Protein 2PQ5 (pdb70)

Radius of gyration: 26.93 Å; Cα contacts (8 Å, |Δi|>4): 1296; chains: 4; bounding box: 69×55×81 Å

Sequence (675 aa):
PPTLASLQRLLWVRQAATLNHIDEVWPSLFLGDAYAARDKSKLIQLGITHVVNAAAGKFQVDTGAKFYRGMSLEYYGIEADDNPFFDLSVYFLPVARYIRAALSVPQGRVLVHCAMGVSRSATLVLAFLMIYENMTLVEAIQTVQAHRNICPNSGFLRQLQVLDNRLGRPPTLASLQRLLWVRQAATLNHIDEVWPSLFLGDAYAARDKSKLIQLGITHVVNAAAGKFQVDTGAKFYRGMSLEYYGIEADDNPFFDLSVYFLPVARYIRAALSVPQGRVLVHCAMGVSRSATLVLAFLMIYENMTLVEAIQTVQAHRNICPNSGFLRQLQVLDNRLGQPPTLASLQRLLWVRQAATLNHIDEVWPSLFLGDAYAARDKSKLIQLGITHVVNAAAGKFQVDTGAKFYRGMSLEYYGIEADDNPFFDLSVYFLPVARYIRAALSVPQGRVLVHCAMGVSRSATLVLAFLMIYENMTLVEAIQTVQAHRNICPNSGFLRQLQVLDNRLGPPTLASLQRLLWVRQAATLNHIDEVWPSLFLGDAYAARDKSKLIQLGITHVVNAAAGKFQVDTGAKFYRGMSLEYYGIEADDNPFFDLSVYFLPVARYIRAALSVPQGRVLVHCAMGVSRSATLVLAFLMIYENMTLVEAIQTVQAHRNICPNSGFLRQLQVLDNRLGR

B-factor: mean 36.73, std 12.87, range [6.99, 100.2]

Structure (mmCIF, N/CA/C/O backbone):
data_2PQ5
#
_entry.id   2PQ5
#
_cell.length_a   73.821
_cell.length_b   73.821
_cell.length_c   303.803
_cell.angle_alpha   90.00
_cell.angle_beta   90.00
_cell.angle_gamma   120.00
#
_symmetry.space_group_name_H-M   'P 31 2 1'
#
loop_
_entity.id
_entity.type
_entity.pdbx_description
1 polymer 'Dual specificity protein phosphatase 13'
2 water water
#
loop_
_atom_site.group_PDB
_atom_site.id
_atom_site.type_symbol
_atom_site.label_atom_id
_atom_site.label_alt_id
_atom_site.label_comp_id
_atom_site.label_asym_id
_atom_site.label_entity_id
_atom_site.label_seq_id
_atom_site.pdbx_PDB_ins_code
_atom_site.Cartn_x
_atom_site.Cartn_y
_atom_site.Cartn_z
_atom_site.occupancy
_atom_site.B_iso_or_equiv
_atom_site.auth_seq_id
_atom_site.auth_comp_id
_atom_site.auth_asym_id
_atom_site.auth_atom_id
_atom_site.pdbx_PDB_model_num
ATOM 1 N N . PRO A 1 25 ? -30.960 -8.614 -15.546 1.00 90.78 25 PRO A N 1
ATOM 2 C CA . PRO A 1 25 ? -31.588 -8.926 -14.252 1.00 87.65 25 PRO A CA 1
ATOM 3 C C . PRO A 1 25 ? -30.624 -9.663 -13.330 1.00 79.61 25 PRO A C 1
ATOM 4 O O . PRO A 1 25 ? -30.399 -10.864 -13.501 1.00 86.07 25 PRO A O 1
ATOM 8 N N . PRO A 1 26 ? -30.040 -8.967 -12.358 1.00 67.50 26 PRO A N 1
ATOM 9 C CA . PRO A 1 26 ? -29.042 -9.596 -11.488 1.00 58.33 26 PRO A CA 1
ATOM 10 C C . PRO A 1 26 ? -29.654 -10.502 -10.425 1.00 45.84 26 PRO A C 1
ATOM 11 O O . PRO A 1 26 ? -30.806 -10.353 -10.017 1.00 38.48 26 PRO A O 1
ATOM 15 N N . THR A 1 27 ? -28.841 -11.453 -9.977 1.00 39.66 27 THR A N 1
ATOM 16 C CA . THR A 1 27 ? -29.201 -12.261 -8.817 1.00 48.73 27 THR A CA 1
ATOM 17 C C . THR A 1 27 ? -28.715 -11.591 -7.535 1.00 48.73 27 THR A C 1
ATOM 18 O O . THR A 1 27 ? -27.972 -10.609 -7.590 1.00 49.32 27 THR A O 1
ATOM 22 N N . LEU A 1 28 ? -29.127 -12.115 -6.383 1.00 49.02 28 LEU A N 1
ATOM 23 C CA . LEU A 1 28 ? -28.629 -11.542 -5.133 1.00 48.69 28 LEU A CA 1
ATOM 24 C C . LEU A 1 28 ? -27.115 -11.698 -5.057 1.00 44.28 28 LEU A C 1
ATOM 25 O O . LEU A 1 28 ? -26.385 -10.725 -4.890 1.00 54.28 28 LEU A O 1
ATOM 30 N N . ALA A 1 29 ? -26.666 -12.934 -5.183 1.00 41.56 29 ALA A N 1
ATOM 31 C CA . ALA A 1 29 ? -25.266 -13.310 -5.189 1.00 38.58 29 ALA A CA 1
ATOM 32 C C . ALA A 1 29 ? -24.401 -12.360 -6.002 1.00 39.91 29 ALA A C 1
ATOM 33 O O . ALA A 1 29 ? -23.278 -12.016 -5.627 1.00 42.02 29 ALA A O 1
ATOM 35 N N . SER A 1 30 ? -24.916 -11.933 -7.155 1.00 45.88 30 SER A N 1
ATOM 36 C CA . SER A 1 30 ? -24.112 -11.072 -8.019 1.00 46.95 30 SER A CA 1
ATOM 37 C C . SER A 1 30 ? -23.894 -9.712 -7.359 1.00 44.94 30 SER A C 1
ATOM 38 O O . SER A 1 30 ? -22.841 -9.101 -7.535 1.00 44.96 30 SER A O 1
ATOM 41 N N . LEU A 1 31 ? -24.890 -9.265 -6.610 1.00 43.39 31 LEU A N 1
ATOM 42 C CA . LEU A 1 31 ? -24.870 -7.950 -5.978 1.00 40.37 31 LEU A CA 1
ATOM 43 C C . LEU A 1 31 ? -23.956 -7.958 -4.758 1.00 32.98 31 LEU A C 1
ATOM 44 O O . LEU A 1 31 ? -23.204 -7.008 -4.555 1.00 34.04 31 LEU A O 1
ATOM 49 N N . GLN A 1 32 ? -24.041 -9.028 -3.984 1.00 33.64 32 GLN A N 1
ATOM 50 C CA . GLN A 1 32 ? -23.251 -9.242 -2.780 1.00 39.22 32 GLN A CA 1
ATOM 51 C C . GLN A 1 32 ? -21.768 -9.397 -3.117 1.00 42.32 32 GLN A C 1
ATOM 52 O O . GLN A 1 32 ? -20.923 -8.767 -2.483 1.00 46.54 32 GLN A O 1
ATOM 58 N N . ARG A 1 33 ? -21.486 -10.227 -4.109 1.00 45.02 33 ARG A N 1
ATOM 59 C CA . ARG A 1 33 ? -20.194 -10.340 -4.761 1.00 43.62 33 ARG A CA 1
ATOM 60 C C . ARG A 1 33 ? -19.662 -8.945 -5.086 1.00 37.75 33 ARG A C 1
ATOM 61 O O . ARG A 1 33 ? -18.546 -8.582 -4.735 1.00 40.11 33 ARG A O 1
ATOM 69 N N . LEU A 1 34 ? -20.478 -8.153 -5.768 1.00 34.71 34 LEU A N 1
ATOM 70 C CA . LEU A 1 34 ? -20.136 -6.778 -6.108 1.00 33.70 34 LEU A CA 1
ATOM 71 C C . LEU A 1 34 ? -19.863 -5.968 -4.847 1.00 39.28 34 LEU A C 1
ATOM 72 O O . LEU A 1 34 ? -18.869 -5.245 -4.769 1.00 40.74 34 LEU A O 1
ATOM 77 N N . LEU A 1 35 ? -20.747 -6.106 -3.860 1.00 38.39 35 LEU A N 1
ATOM 78 C CA . LEU A 1 35 ? -20.634 -5.426 -2.582 1.00 34.70 35 LEU A CA 1
ATOM 79 C C . LEU A 1 35 ? -19.364 -5.819 -1.830 1.00 33.41 35 LEU A C 1
ATOM 80 O O . LEU A 1 35 ? -18.862 -5.004 -1.062 1.00 27.61 35 LEU A O 1
ATOM 85 N N . TRP A 1 36 ? -18.912 -7.039 -2.091 1.00 36.80 36 TRP A N 1
ATOM 86 C CA . TRP A 1 36 ? -17.636 -7.518 -1.604 1.00 39.31 36 TRP A CA 1
ATOM 87 C C . TRP A 1 36 ? -16.491 -7.031 -2.497 1.00 46.18 36 TRP A C 1
ATOM 88 O O . TRP A 1 36 ? -15.517 -6.439 -2.030 1.00 50.39 36 TRP A O 1
ATOM 99 N N . VAL A 1 37 ? -16.602 -7.338 -3.781 1.00 49.23 37 VAL A N 1
ATOM 100 C CA . VAL A 1 37 ? -15.526 -7.133 -4.737 1.00 63.03 37 VAL A CA 1
ATOM 101 C C . VAL A 1 37 ? -14.954 -5.726 -4.675 1.00 65.26 37 VAL A C 1
ATOM 102 O O . VAL A 1 37 ? -13.756 -5.516 -4.894 1.00 74.00 37 VAL A O 1
ATOM 106 N N . ARG A 1 38 ? -15.799 -4.742 -4.371 1.00 61.20 38 ARG A N 1
ATOM 107 C CA . ARG A 1 38 ? -15.268 -3.383 -4.252 1.00 63.98 38 ARG A CA 1
ATOM 108 C C . ARG A 1 38 ? -15.474 -2.848 -2.838 1.00 65.49 38 ARG A C 1
ATOM 109 O O . ARG A 1 38 ? -16.537 -2.347 -2.468 1.00 49.50 38 ARG A O 1
ATOM 111 N N . GLN A 1 39 ? -14.412 -2.975 -2.047 1.00 65.16 39 GLN A N 1
ATOM 112 C CA . GLN A 1 39 ? -14.349 -2.460 -0.688 1.00 52.31 39 GLN A CA 1
ATOM 113 C C . GLN A 1 39 ? -12.900 -2.132 -0.304 1.00 41.50 39 GLN A C 1
ATOM 114 O O . GLN A 1 39 ? -12.037 -3.010 -0.314 1.00 35.97 39 GLN A O 1
ATOM 120 N N . ALA A 1 40 ? -12.682 -0.867 0.013 1.00 35.43 40 ALA A N 1
ATOM 121 C CA . ALA A 1 40 ? -11.448 -0.326 0.542 1.00 37.17 40 ALA A CA 1
ATOM 122 C C . ALA A 1 40 ? -11.129 -0.966 1.895 1.00 37.03 40 ALA A C 1
ATOM 123 O O . ALA A 1 40 ? -11.954 -1.680 2.464 1.00 39.92 40 ALA A O 1
ATOM 125 N N . ALA A 1 41 ? -9.930 -0.674 2.366 1.00 38.06 41 ALA A N 1
ATOM 126 C CA . ALA A 1 41 ? -9.378 -1.204 3.599 1.00 40.80 41 ALA A CA 1
ATOM 127 C C . ALA A 1 41 ? -10.077 -0.663 4.841 1.00 39.89 41 ALA A C 1
ATOM 128 O O . ALA A 1 41 ? -10.293 -1.400 5.806 1.00 46.43 41 ALA A O 1
ATOM 130 N N . THR A 1 42 ? -10.417 0.622 4.807 1.00 36.24 42 THR A N 1
ATOM 131 C CA . THR A 1 42 ? -11.034 1.266 5.946 1.00 33.60 42 THR A CA 1
ATOM 132 C C . THR A 1 42 ? -12.315 2.010 5.571 1.00 34.47 42 THR A C 1
ATOM 133 O O . THR A 1 42 ? -12.594 2.260 4.405 1.00 37.65 42 THR A O 1
ATOM 137 N N . LEU A 1 43 ? -13.047 2.362 6.626 1.00 29.15 43 LEU A N 1
ATOM 138 C CA . LEU A 1 43 ? -14.297 3.106 6.468 1.00 21.84 43 LEU A CA 1
ATOM 139 C C . LEU A 1 43 ? -14.242 4.355 7.334 1.00 15.66 43 LEU A C 1
ATOM 140 O O . LEU A 1 43 ? -13.866 4.281 8.498 1.00 42.20 43 LEU A O 1
ATOM 145 N N . ASN A 1 44 ? -14.593 5.470 6.740 1.00 18.54 44 ASN A N 1
ATOM 146 C CA . ASN A 1 44 ? -14.634 6.765 7.385 1.00 21.04 44 ASN A CA 1
ATOM 147 C C . ASN A 1 44 ? -16.016 6.963 8.015 1.00 27.30 44 ASN A C 1
ATOM 148 O O . ASN A 1 44 ? -16.889 6.127 7.791 1.00 31.39 44 ASN A O 1
ATOM 153 N N . HIS A 1 45 ? -16.173 8.047 8.769 1.00 32.35 45 HIS A N 1
ATOM 154 C CA . HIS A 1 45 ? -17.414 8.323 9.483 1.00 28.37 45 HIS A CA 1
ATOM 155 C C . HIS A 1 45 ? -18.450 8.907 8.538 1.00 27.56 45 HIS A C 1
ATOM 156 O O . HIS A 1 45 ? -19.643 8.622 8.606 1.00 36.48 45 HIS A O 1
ATOM 163 N N . ILE A 1 46 ? -17.976 9.732 7.612 1.00 30.78 46 ILE A N 1
ATOM 164 C CA . ILE A 1 46 ? -18.886 10.269 6.606 1.00 35.65 46 ILE A CA 1
ATOM 165 C C . ILE A 1 46 ? -18.246 10.199 5.220 1.00 39.66 46 ILE A C 1
ATOM 166 O O . ILE A 1 46 ? -17.027 10.123 5.087 1.00 33.97 46 ILE A O 1
ATOM 171 N N . ASP A 1 47 ? -19.109 10.221 4.207 1.00 42.79 47 ASP A N 1
ATOM 172 C CA . ASP A 1 47 ? -18.661 10.210 2.825 1.00 39.69 47 ASP A CA 1
ATOM 173 C C . ASP A 1 47 ? -19.678 10.830 1.878 1.00 33.67 47 ASP A C 1
ATOM 174 O O . ASP A 1 47 ? -20.819 10.390 1.781 1.00 36.47 47 ASP A O 1
ATOM 179 N N . GLU A 1 48 ? -19.237 11.851 1.153 1.00 35.61 48 GLU A N 1
ATOM 180 C CA . GLU A 1 48 ? -19.920 12.351 -0.029 1.00 36.67 48 GLU A CA 1
ATOM 181 C C . GLU A 1 48 ? -19.952 11.231 -1.075 1.00 37.97 48 GLU A C 1
ATOM 182 O O . GLU A 1 48 ? -18.906 10.843 -1.597 1.00 31.67 48 GLU A O 1
ATOM 188 N N . VAL A 1 49 ? -21.150 10.719 -1.329 1.00 37.28 49 VAL A N 1
ATOM 189 C CA . VAL A 1 49 ? -21.298 9.558 -2.206 1.00 39.64 49 VAL A CA 1
ATOM 190 C C . VAL A 1 49 ? -21.880 9.938 -3.562 1.00 38.05 49 VAL A C 1
ATOM 191 O O . VAL A 1 49 ? -21.983 9.141 -4.490 1.00 29.73 49 VAL A O 1
ATOM 195 N N . TRP A 1 50 ? -22.266 11.193 -3.654 1.00 36.36 50 TRP A N 1
ATOM 196 C CA . TRP A 1 50 ? -22.934 11.871 -4.743 1.00 30.56 50 TRP A CA 1
ATOM 197 C C . TRP A 1 50 ? -22.963 13.350 -4.360 1.00 33.07 50 TRP A C 1
ATOM 198 O O . TRP A 1 50 ? -23.089 13.654 -3.173 1.00 46.21 50 TRP A O 1
ATOM 209 N N . PRO A 1 51 ? -22.805 14.222 -5.340 1.00 41.74 51 PRO A N 1
ATOM 210 C CA . PRO A 1 51 ? -22.795 15.669 -5.135 1.00 41.93 51 PRO A CA 1
ATOM 211 C C . PRO A 1 51 ? -23.828 16.179 -4.126 1.00 37.96 51 PRO A C 1
ATOM 212 O O . PRO A 1 51 ? -25.029 16.148 -4.391 1.00 32.14 51 PRO A O 1
ATOM 216 N N . SER A 1 52 ? -23.326 16.665 -2.998 1.00 37.19 52 SER A N 1
ATOM 217 C CA . SER A 1 52 ? -24.133 17.252 -1.940 1.00 30.68 52 SER A CA 1
ATOM 218 C C . SER A 1 52 ? -24.894 16.178 -1.174 1.00 20.42 52 SER A C 1
ATOM 219 O O . SER A 1 52 ? -25.892 16.433 -0.510 1.00 16.75 52 SER A O 1
ATOM 222 N N . LEU A 1 53 ? -24.427 14.943 -1.289 1.00 23.07 53 LEU A N 1
ATOM 223 C CA . LEU A 1 53 ? -25.132 13.828 -0.667 1.00 30.94 53 LEU A CA 1
ATOM 224 C C . LEU A 1 53 ? -24.147 12.944 0.082 1.00 27.35 53 LEU A C 1
ATOM 225 O O . LEU A 1 53 ? -23.299 12.310 -0.538 1.00 19.65 53 LEU A O 1
ATOM 230 N N . PHE A 1 54 ? -24.268 12.918 1.399 1.00 32.42 54 PHE A N 1
ATOM 231 C CA . PHE A 1 54 ? -23.323 12.212 2.250 1.00 32.69 54 PHE A CA 1
ATOM 232 C C . PHE A 1 54 ? -23.940 11.004 2.954 1.00 27.74 54 PHE A C 1
ATOM 233 O O . PHE A 1 54 ? -25.066 11.073 3.459 1.00 24.13 54 PHE A O 1
ATOM 241 N N . LEU A 1 55 ? -23.162 9.926 2.976 1.00 21.61 55 LEU A N 1
ATOM 242 C CA . LEU A 1 55 ? -23.460 8.750 3.777 1.00 25.11 55 LEU A CA 1
ATOM 243 C C . LEU A 1 55 ? -22.563 8.761 5.017 1.00 28.64 55 LEU A C 1
ATOM 244 O O . LEU A 1 55 ? -21.341 8.778 4.851 1.00 25.81 55 LEU A O 1
ATOM 249 N N . GLY A 1 56 ? -23.170 8.770 6.203 1.00 33.16 56 GLY A N 1
ATOM 250 C CA . GLY A 1 56 ? -22.427 8.880 7.445 1.00 37.15 56 GLY A CA 1
ATOM 251 C C . GLY A 1 56 ? -22.828 7.883 8.515 1.00 37.71 56 GLY A C 1
ATOM 252 O O . GLY A 1 56 ? -23.816 7.166 8.340 1.00 30.82 56 GLY A O 1
ATOM 253 N N . ASP A 1 57 ? -22.073 7.831 9.610 1.00 37.77 57 ASP A N 1
ATOM 254 C CA . ASP A 1 57 ? -22.382 6.959 10.739 1.00 34.53 57 ASP A CA 1
ATOM 255 C C . ASP A 1 57 ? -22.912 7.785 11.906 1.00 30.85 57 ASP A C 1
ATOM 256 O O . ASP A 1 57 ? -23.024 9.005 11.757 1.00 28.74 57 ASP A O 1
ATOM 261 N N . ALA A 1 58 ? -23.212 7.145 13.033 1.00 38.42 58 ALA A N 1
ATOM 262 C CA . ALA A 1 58 ? -23.806 7.914 14.141 1.00 38.28 58 ALA A CA 1
ATOM 263 C C . ALA A 1 58 ? -22.776 8.837 14.777 1.00 29.94 58 ALA A C 1
ATOM 264 O O . ALA A 1 58 ? -23.131 9.892 15.290 1.00 23.95 58 ALA A O 1
ATOM 266 N N . TYR A 1 59 ? -21.505 8.458 14.729 1.00 27.91 59 TYR A N 1
ATOM 267 C CA . TYR A 1 59 ? -20.411 9.333 15.117 1.00 25.09 59 TYR A CA 1
ATOM 268 C C . TYR A 1 59 ? -20.440 10.658 14.355 1.00 28.45 59 TYR A C 1
ATOM 269 O O . TYR A 1 59 ? -20.485 11.723 14.962 1.00 47.58 59 TYR A O 1
ATOM 278 N N . ALA A 1 60 ? -20.391 10.544 13.033 1.00 29.64 60 ALA A N 1
ATOM 279 C CA . ALA A 1 60 ? -20.510 11.704 12.159 1.00 28.34 60 ALA A CA 1
ATOM 280 C C . ALA A 1 60 ? -21.824 12.428 12.429 1.00 25.58 60 ALA A C 1
ATOM 281 O O . ALA A 1 60 ? -21.926 13.653 12.333 1.00 32.73 60 ALA A O 1
ATOM 283 N N . ALA A 1 61 ? -22.839 11.652 12.776 1.00 29.65 61 ALA A N 1
ATOM 284 C CA . ALA A 1 61 ? -24.172 12.123 13.118 1.00 29.54 61 ALA A CA 1
ATOM 285 C C . ALA A 1 61 ? -24.178 13.164 14.231 1.00 31.11 61 ALA A C 1
ATOM 286 O O . ALA A 1 61 ? -24.951 14.117 14.227 1.00 34.09 61 ALA A O 1
ATOM 288 N N . ARG A 1 62 ? -23.302 12.934 15.203 1.00 36.58 62 ARG A N 1
ATOM 289 C CA . ARG A 1 62 ? -23.248 13.785 16.384 1.00 38.44 62 ARG A CA 1
ATOM 290 C C . ARG A 1 62 ? -22.053 14.727 16.335 1.00 40.56 62 ARG A C 1
ATOM 291 O O . ARG A 1 62 ? -21.873 15.563 17.225 1.00 56.72 62 ARG A O 1
ATOM 299 N N . ASP A 1 63 ? -21.243 14.609 15.295 1.00 33.13 63 ASP A N 1
ATOM 300 C CA . ASP A 1 63 ? -20.122 15.468 14.972 1.00 29.66 63 ASP A CA 1
ATOM 301 C C . ASP A 1 63 ? -20.589 16.825 14.431 1.00 32.71 63 ASP A C 1
ATOM 302 O O . ASP A 1 63 ? -20.210 17.198 13.319 1.00 30.11 63 ASP A O 1
ATOM 307 N N . LYS A 1 64 ? -21.367 17.515 15.236 1.00 30.56 64 LYS A N 1
ATOM 308 C CA . LYS A 1 64 ? -21.899 18.841 15.046 1.00 34.76 64 LYS A CA 1
ATOM 309 C C . LYS A 1 64 ? -20.942 19.739 14.268 1.00 38.18 64 LYS A C 1
ATOM 310 O O . LYS A 1 64 ? -21.382 20.483 13.393 1.00 56.30 64 LYS A O 1
ATOM 316 N N . SER A 1 65 ? -19.653 19.670 14.589 1.00 36.35 65 SER A N 1
ATOM 317 C CA . SER A 1 65 ? -18.669 20.528 13.951 1.00 38.74 65 SER A CA 1
ATOM 318 C C . SER A 1 65 ? -18.461 20.176 12.484 1.00 42.17 65 SER A C 1
ATOM 319 O O . SER A 1 65 ? -18.558 21.048 11.613 1.00 37.67 65 SER A O 1
ATOM 322 N N . LYS A 1 66 ? -18.164 18.910 12.184 1.00 41.30 66 LYS A N 1
ATOM 323 C CA . LYS A 1 66 ? -17.905 18.583 10.777 1.00 41.65 66 LYS A CA 1
ATOM 324 C C . LYS A 1 66 ? -19.155 18.874 9.949 1.00 41.31 66 LYS A C 1
ATOM 325 O O . LYS A 1 66 ? -19.072 19.311 8.808 1.00 38.28 66 LYS A O 1
ATOM 331 N N . LEU A 1 67 ? -20.297 18.635 10.584 1.00 43.50 67 LEU A N 1
ATOM 332 C CA . LEU A 1 67 ? -21.595 18.982 10.027 1.00 39.27 67 LEU A CA 1
ATOM 333 C C . LEU A 1 67 ? -21.530 20.427 9.530 1.00 39.92 67 LEU A C 1
ATOM 334 O O . LEU A 1 67 ? -21.883 20.719 8.395 1.00 36.79 67 LEU A O 1
ATOM 339 N N . ILE A 1 68 ? -21.042 21.292 10.413 1.00 45.50 68 ILE A N 1
ATOM 340 C CA . ILE A 1 68 ? -20.933 22.715 10.116 1.00 49.06 68 ILE A CA 1
ATOM 341 C C . ILE A 1 68 ? -20.015 22.928 8.912 1.00 47.84 68 ILE A C 1
ATOM 342 O O . ILE A 1 68 ? -20.429 23.578 7.952 1.00 43.13 68 ILE A O 1
ATOM 344 N N . GLN A 1 69 ? -18.815 22.368 9.002 1.00 46.44 69 GLN A N 1
ATOM 345 C CA . GLN A 1 69 ? -17.835 22.335 7.939 1.00 49.25 69 GLN A CA 1
ATOM 346 C C . GLN A 1 69 ? -18.496 22.104 6.575 1.00 49.48 69 GLN A C 1
ATOM 347 O O . GLN A 1 69 ? -18.421 22.930 5.677 1.00 49.37 69 GLN A O 1
ATOM 353 N N . LEU A 1 70 ? -19.128 20.940 6.489 1.00 48.65 70 LEU A N 1
ATOM 354 C CA . LEU A 1 70 ? -19.692 20.392 5.273 1.00 45.57 70 LEU A CA 1
ATOM 355 C C . LEU A 1 70 ? -20.875 21.216 4.776 1.00 42.72 70 LEU A C 1
ATOM 356 O O . LEU A 1 70 ? -21.227 21.112 3.602 1.00 42.39 70 LEU A O 1
ATOM 361 N N . GLY A 1 71 ? -21.467 22.006 5.663 1.00 42.60 71 GLY A N 1
ATOM 362 C CA . GLY A 1 71 ? -22.616 22.823 5.335 1.00 45.26 71 GLY A CA 1
ATOM 363 C C . GLY A 1 71 ? -23.893 22.024 5.154 1.00 45.79 71 GLY A C 1
ATOM 364 O O . GLY A 1 71 ? -24.750 22.397 4.346 1.00 47.64 71 GLY A O 1
ATOM 365 N N . ILE A 1 72 ? -24.009 20.930 5.899 1.00 42.43 72 ILE A N 1
ATOM 366 C CA . ILE A 1 72 ? -25.181 20.062 5.822 1.00 39.54 72 ILE A CA 1
ATOM 367 C C . ILE A 1 72 ? -26.440 20.833 6.200 1.00 38.56 72 ILE A C 1
ATOM 368 O O . ILE A 1 72 ? -26.454 21.564 7.190 1.00 40.61 72 ILE A O 1
ATOM 373 N N . THR A 1 73 ? -27.499 20.670 5.419 1.00 36.44 73 THR A N 1
ATOM 374 C CA . THR A 1 73 ? -28.766 21.357 5.641 1.00 30.75 73 THR A CA 1
ATOM 375 C C . THR A 1 73 ? -29.888 20.439 6.107 1.00 24.43 73 THR A C 1
ATOM 376 O O . THR A 1 73 ? -30.931 20.888 6.583 1.00 24.64 73 THR A O 1
ATOM 380 N N . HIS A 1 74 ? -29.659 19.152 5.935 1.00 23.31 74 HIS A N 1
ATOM 381 C CA . HIS A 1 74 ? -30.613 18.091 6.147 1.00 26.39 74 HIS A CA 1
ATOM 382 C C . HIS A 1 74 ? -29.887 16.848 6.648 1.00 24.96 74 HIS A C 1
ATOM 383 O O . HIS A 1 74 ? -28.888 16.401 6.095 1.00 17.89 74 HIS A O 1
ATOM 390 N N . VAL A 1 75 ? -30.435 16.309 7.732 1.00 33.12 75 VAL A N 1
ATOM 391 C CA . VAL A 1 75 ? -29.858 15.058 8.221 1.00 38.69 75 VAL A CA 1
ATOM 392 C C . VAL A 1 75 ? -30.951 13.995 8.142 1.00 35.70 75 VAL A C 1
ATOM 393 O O . VAL A 1 75 ? -32.065 14.207 8.618 1.00 31.84 75 VAL A O 1
ATOM 397 N N . VAL A 1 76 ? -30.597 12.880 7.512 1.00 33.43 76 VAL A N 1
ATOM 398 C CA . VAL A 1 76 ? -31.522 11.752 7.466 1.00 30.58 76 VAL A CA 1
ATOM 399 C C . VAL A 1 76 ? -30.993 10.680 8.420 1.00 27.66 76 VAL A C 1
ATOM 400 O O . VAL A 1 76 ? -29.997 10.018 8.146 1.00 27.75 76 VAL A O 1
ATOM 404 N N . ASN A 1 77 ? -31.690 10.579 9.551 1.00 26.53 77 ASN A N 1
ATOM 405 C CA . ASN A 1 77 ? -31.378 9.559 10.540 1.00 23.91 77 ASN A CA 1
ATOM 406 C C . ASN A 1 77 ? -32.218 8.322 10.229 1.00 22.49 77 ASN A C 1
ATOM 407 O O . ASN A 1 77 ? -33.419 8.289 10.491 1.00 31.33 77 ASN A O 1
ATOM 412 N N . ALA A 1 78 ? -31.569 7.323 9.641 1.00 25.57 78 ALA A N 1
ATOM 413 C CA . ALA A 1 78 ? -32.274 6.089 9.305 1.00 28.82 78 ALA A CA 1
ATOM 414 C C . ALA A 1 78 ? -32.172 5.087 10.453 1.00 28.06 78 ALA A C 1
ATOM 415 O O . ALA A 1 78 ? -32.746 4.006 10.386 1.00 33.43 78 ALA A O 1
ATOM 417 N N . ALA A 1 79 ? -31.438 5.472 11.490 1.00 31.30 79 ALA A N 1
ATOM 418 C CA . ALA A 1 79 ? -31.325 4.709 12.725 1.00 30.32 79 ALA A CA 1
ATOM 419 C C . ALA A 1 79 ? -32.007 5.463 13.867 1.00 31.04 79 ALA A C 1
ATOM 420 O O . ALA A 1 79 ? -31.549 5.436 15.008 1.00 35.23 79 ALA A O 1
ATOM 422 N N . ALA A 1 80 ? -33.106 6.140 13.523 1.00 27.38 80 ALA A N 1
ATOM 423 C CA . ALA A 1 80 ? -33.730 7.024 14.495 1.00 27.51 80 ALA A CA 1
ATOM 424 C C . ALA A 1 80 ? -34.541 6.202 15.499 1.00 37.51 80 ALA A C 1
ATOM 425 O O . ALA A 1 80 ? -35.013 5.113 15.153 1.00 38.04 80 ALA A O 1
ATOM 427 N N . GLY A 1 81 ? -34.662 6.756 16.704 1.00 43.09 81 GLY A N 1
ATOM 428 C CA . GLY A 1 81 ? -35.387 6.117 17.783 1.00 44.98 81 GLY A CA 1
ATOM 429 C C . GLY A 1 81 ? -34.622 6.142 19.089 1.00 41.07 81 GLY A C 1
ATOM 430 O O . GLY A 1 81 ? -33.398 6.033 19.100 1.00 31.00 81 GLY A O 1
ATOM 431 N N . LYS A 1 82 ? -35.345 6.278 20.193 1.00 44.66 82 LYS A N 1
ATOM 432 C CA . LYS A 1 82 ? -34.777 6.260 21.540 1.00 42.73 82 LYS A CA 1
ATOM 433 C C . LYS A 1 82 ? -33.916 5.023 21.752 1.00 31.81 82 LYS A C 1
ATOM 434 O O . LYS A 1 82 ? -32.880 5.057 22.414 1.00 31.57 82 LYS A O 1
ATOM 438 N N . PHE A 1 83 ? -34.343 3.903 21.170 1.00 31.01 83 PHE A N 1
ATOM 439 C CA . PHE A 1 83 ? -33.596 2.658 21.283 1.00 30.87 83 PHE A CA 1
ATOM 440 C C . PHE A 1 83 ? -32.433 2.570 20.310 1.00 32.67 83 PHE A C 1
ATOM 441 O O . PHE A 1 83 ? -31.732 1.555 20.320 1.00 35.71 83 PHE A O 1
ATOM 449 N N . GLN A 1 84 ? -32.250 3.614 19.501 1.00 30.28 84 GLN A N 1
ATOM 450 C CA . GLN A 1 84 ? -31.165 3.569 18.514 1.00 30.30 84 GLN A CA 1
ATOM 451 C C . GLN A 1 84 ? -30.391 4.869 18.531 1.00 30.84 84 GLN A C 1
ATOM 452 O O . GLN A 1 84 ? -30.065 5.327 19.630 1.00 44.31 84 GLN A O 1
ATOM 458 N N . VAL A 1 85 ? -30.064 5.492 17.408 1.00 36.87 85 VAL A N 1
ATOM 459 C CA . VAL A 1 85 ? -29.298 6.736 17.444 1.00 32.04 85 VAL A CA 1
ATOM 460 C C . VAL A 1 85 ? -30.260 7.885 17.728 1.00 37.89 85 VAL A C 1
ATOM 461 O O . VAL A 1 85 ? -30.793 8.523 16.828 1.00 42.19 85 VAL A O 1
ATOM 465 N N . ASP A 1 86 ? -30.478 8.110 19.020 1.00 46.50 86 ASP A N 1
ATOM 466 C CA . ASP A 1 86 ? -31.444 9.081 19.511 1.00 49.46 86 ASP A CA 1
ATOM 467 C C . ASP A 1 86 ? -30.912 10.505 19.436 1.00 48.71 86 ASP A C 1
ATOM 468 O O . ASP A 1 86 ? -30.662 11.127 20.469 1.00 52.87 86 ASP A O 1
ATOM 473 N N . THR A 1 87 ? -30.751 11.006 18.212 1.00 49.92 87 THR A N 1
ATOM 474 C CA . THR A 1 87 ? -30.288 12.384 18.037 1.00 43.56 87 THR A CA 1
ATOM 475 C C . THR A 1 87 ? -31.495 13.313 17.949 1.00 48.08 87 THR A C 1
ATOM 476 O O . THR A 1 87 ? -31.610 14.251 18.741 1.00 71.50 87 THR A O 1
ATOM 480 N N . GLY A 1 88 ? -32.418 13.083 17.028 1.00 45.18 88 GLY A N 1
ATOM 481 C CA . GLY A 1 88 ? -33.612 13.872 16.869 1.00 37.96 88 GLY A CA 1
ATOM 482 C C . GLY A 1 88 ? -33.366 15.317 16.498 1.00 32.84 88 GLY A C 1
ATOM 483 O O . GLY A 1 88 ? -32.246 15.787 16.358 1.00 25.81 88 GLY A O 1
ATOM 484 N N . ALA A 1 89 ? -34.472 16.028 16.347 1.00 38.79 89 ALA A N 1
ATOM 485 C CA . ALA A 1 89 ? -34.522 17.445 16.062 1.00 44.62 89 ALA A CA 1
ATOM 486 C C . ALA A 1 89 ? -33.865 18.299 17.144 1.00 48.73 89 ALA A C 1
ATOM 487 O O . ALA A 1 89 ? -33.276 19.339 16.838 1.00 54.33 89 ALA A O 1
ATOM 489 N N . LYS A 1 90 ? -33.994 17.855 18.389 1.00 50.07 90 LYS A N 1
ATOM 490 C CA . LYS A 1 90 ? -33.494 18.572 19.555 1.00 47.26 90 LYS A CA 1
ATOM 491 C C . LYS A 1 90 ? -31.979 18.614 19.594 1.00 42.17 90 LYS A C 1
ATOM 492 O O . LYS A 1 90 ? -31.379 19.626 19.971 1.00 66.07 90 LYS A O 1
ATOM 495 N N . PHE A 1 91 ? -31.342 17.516 19.197 1.00 30.70 91 PHE A N 1
ATOM 496 C CA . PHE A 1 91 ? -29.878 17.467 19.219 1.00 32.98 91 PHE A CA 1
ATOM 497 C C . PHE A 1 91 ? -29.274 18.571 18.368 1.00 34.72 91 PHE A C 1
ATOM 498 O O . PHE A 1 91 ? -28.154 19.013 18.603 1.00 44.81 91 PHE A O 1
ATOM 506 N N . TYR A 1 92 ? -30.017 19.019 17.364 1.00 38.51 92 TYR A N 1
ATOM 507 C CA . TYR A 1 92 ? -29.465 20.009 16.439 1.00 42.39 92 TYR A CA 1
ATOM 508 C C . TYR A 1 92 ? -29.901 21.426 16.758 1.00 44.35 92 TYR A C 1
ATOM 509 O O . TYR A 1 92 ? -29.717 22.345 15.967 1.00 40.97 92 TYR A O 1
ATOM 518 N N . ARG A 1 93 ? -30.474 21.557 17.947 1.00 51.33 93 ARG A N 1
ATOM 519 C CA . ARG A 1 93 ? -30.989 22.819 18.457 1.00 51.45 93 ARG A CA 1
ATOM 520 C C . ARG A 1 93 ? -29.968 23.930 18.260 1.00 53.33 93 ARG A C 1
ATOM 521 O O . ARG A 1 93 ? -28.778 23.770 18.542 1.00 64.87 93 ARG A O 1
ATOM 523 N N . GLY A 1 94 ? -30.455 25.056 17.752 1.00 57.79 94 GLY A N 1
ATOM 524 C CA . GLY A 1 94 ? -29.599 26.187 17.432 1.00 62.65 94 GLY A CA 1
ATOM 525 C C . GLY A 1 94 ? -29.008 26.089 16.033 1.00 63.77 94 GLY A C 1
ATOM 526 O O . GLY A 1 94 ? -28.868 27.108 15.356 1.00 57.11 94 GLY A O 1
ATOM 527 N N . MET A 1 95 ? -28.673 24.874 15.616 1.00 66.64 95 MET A N 1
ATOM 528 C CA . MET A 1 95 ? -28.102 24.585 14.309 1.00 63.60 95 MET A CA 1
ATOM 529 C C . MET A 1 95 ? -29.100 24.893 13.198 1.00 60.60 95 MET A C 1
ATOM 530 O O . MET A 1 95 ? -30.298 24.644 13.363 1.00 56.90 95 MET A O 1
ATOM 535 N N . SER A 1 96 ? -28.613 25.433 12.085 1.00 59.86 96 SER A N 1
ATOM 536 C CA . SER A 1 96 ? -29.535 25.752 10.990 1.00 64.00 96 SER A CA 1
ATOM 537 C C . SER A 1 96 ? -29.612 24.583 10.008 1.00 59.36 96 SER A C 1
ATOM 538 O O . SER A 1 96 ? -28.990 24.606 8.946 1.00 51.50 96 SER A O 1
ATOM 541 N N . LEU A 1 97 ? -30.382 23.569 10.393 1.00 54.36 97 LEU A N 1
ATOM 542 C CA . LEU A 1 97 ? -30.532 22.353 9.612 1.00 51.81 97 LEU A CA 1
ATOM 543 C C . LEU A 1 97 ? -31.854 21.646 9.911 1.00 49.48 97 LEU A C 1
ATOM 544 O O . LEU A 1 97 ? -32.413 21.735 10.995 1.00 47.59 97 LEU A O 1
ATOM 549 N N . GLU A 1 98 ? -32.347 20.937 8.901 1.00 48.70 98 GLU A N 1
ATOM 550 C CA . GLU A 1 98 ? -33.586 20.181 9.013 1.00 43.08 98 GLU A CA 1
ATOM 551 C C . GLU A 1 98 ? -33.298 18.698 9.192 1.00 27.97 98 GLU A C 1
ATOM 552 O O . GLU A 1 98 ? -32.250 18.174 8.830 1.00 21.56 98 GLU A O 1
ATOM 558 N N . TYR A 1 99 ? -34.256 18.002 9.790 1.00 25.26 99 TYR A N 1
ATOM 559 C CA . TYR A 1 99 ? -34.060 16.634 10.246 1.00 26.85 99 TYR A CA 1
ATOM 560 C C . TYR A 1 99 ? -35.146 15.694 9.768 1.00 30.00 99 TYR A C 1
ATOM 561 O O . TYR A 1 99 ? -36.325 16.052 9.725 1.00 35.81 99 TYR A O 1
ATOM 570 N N . TYR A 1 100 ? -34.757 14.472 9.421 1.00 30.11 100 TYR A N 1
ATOM 571 C CA . TYR A 1 100 ? -35.730 13.424 9.105 1.00 29.68 100 TYR A CA 1
ATOM 572 C C . TYR A 1 100 ? -35.370 12.159 9.869 1.00 19.82 100 TYR A C 1
ATOM 573 O O . TYR A 1 100 ? -34.268 11.635 9.726 1.00 24.93 100 TYR A O 1
ATOM 582 N N . GLY A 1 101 ? -36.312 11.673 10.680 1.00 25.75 101 GLY A N 1
ATOM 583 C CA . GLY A 1 101 ? -36.048 10.490 11.488 1.00 27.54 101 GLY A CA 1
ATOM 584 C C . GLY A 1 101 ? -36.799 9.261 11.026 1.00 24.93 101 GLY A C 1
ATOM 585 O O . GLY A 1 101 ? -38.018 9.315 10.857 1.00 25.09 101 GLY A O 1
ATOM 586 N N . ILE A 1 102 ? -36.079 8.161 10.814 1.00 24.24 102 ILE A N 1
ATOM 587 C CA . ILE A 1 102 ? -36.697 6.941 10.303 1.00 24.49 102 ILE A CA 1
ATOM 588 C C . ILE A 1 102 ? -36.367 5.774 11.219 1.00 21.16 102 ILE A C 1
ATOM 589 O O . ILE A 1 102 ? -35.233 5.332 11.349 1.00 16.75 102 ILE A O 1
ATOM 594 N N . GLU A 1 103 ? -37.431 5.302 11.874 1.00 25.08 103 GLU A N 1
ATOM 595 C CA . GLU A 1 103 ? -37.207 4.347 12.961 1.00 25.18 103 GLU A CA 1
ATOM 596 C C . GLU A 1 103 ? -37.161 2.927 12.428 1.00 23.62 103 GLU A C 1
ATOM 597 O O . GLU A 1 103 ? -38.118 2.166 12.487 1.00 31.31 103 GLU A O 1
ATOM 603 N N . ALA A 1 104 ? -35.994 2.600 11.897 1.00 18.88 104 ALA A N 1
ATOM 604 C CA . ALA A 1 104 ? -35.764 1.347 11.215 1.00 19.48 104 ALA A CA 1
ATOM 605 C C . ALA A 1 104 ? -34.695 0.509 11.905 1.00 20.16 104 ALA A C 1
ATOM 606 O O . ALA A 1 104 ? -33.769 1.068 12.487 1.00 25.83 104 ALA A O 1
ATOM 608 N N . ASP A 1 105 ? -34.838 -0.799 11.790 1.00 13.81 105 ASP A N 1
ATOM 609 C CA . ASP A 1 105 ? -33.885 -1.784 12.220 1.00 13.67 105 ASP A CA 1
ATOM 610 C C . ASP A 1 105 ? -33.079 -2.336 11.046 1.00 18.37 105 ASP A C 1
ATOM 611 O O . ASP A 1 105 ? -33.585 -2.504 9.941 1.00 29.40 105 ASP A O 1
ATOM 616 N N . ASP A 1 106 ? -31.811 -2.650 11.306 1.00 19.51 106 ASP A N 1
ATOM 617 C CA . ASP A 1 106 ? -31.024 -3.319 10.291 1.00 17.34 106 ASP A CA 1
ATOM 618 C C . ASP A 1 106 ? -31.298 -4.817 10.352 1.00 22.08 106 ASP A C 1
ATOM 619 O O . ASP A 1 106 ? -30.394 -5.616 10.587 1.00 26.45 106 ASP A O 1
ATOM 624 N N . ASN A 1 107 ? -32.566 -5.157 10.125 1.00 28.46 107 ASN A N 1
ATOM 625 C CA . ASN A 1 107 ? -32.924 -6.569 10.047 1.00 29.69 107 ASN A CA 1
ATOM 626 C C . ASN A 1 107 ? -33.446 -6.910 8.654 1.00 30.57 107 ASN A C 1
ATOM 627 O O . ASN A 1 107 ? -34.234 -6.136 8.095 1.00 25.99 107 ASN A O 1
ATOM 632 N N . PRO A 1 108 ? -33.026 -8.048 8.105 1.00 29.28 108 PRO A N 1
ATOM 633 C CA . PRO A 1 108 ? -33.515 -8.468 6.783 1.00 25.07 108 PRO A CA 1
ATOM 634 C C . PRO A 1 108 ? -35.033 -8.486 6.675 1.00 23.15 108 PRO A C 1
ATOM 635 O O . PRO A 1 108 ? -35.566 -8.343 5.570 1.00 27.37 108 PRO A O 1
ATOM 639 N N . PHE A 1 109 ? -35.733 -8.647 7.796 1.00 20.60 109 PHE A N 1
ATOM 640 C CA . PHE A 1 109 ? -37.190 -8.736 7.769 1.00 14.79 109 PHE A CA 1
ATOM 641 C C . PHE A 1 109 ? -37.842 -7.393 8.032 1.00 20.52 109 PHE A C 1
ATOM 642 O O . PHE A 1 109 ? -39.065 -7.312 8.103 1.00 28.10 109 PHE A O 1
ATOM 650 N N . PHE A 1 110 ? -36.998 -6.367 8.153 1.00 28.26 110 PHE A N 1
ATOM 651 C CA . PHE A 1 110 ? -37.554 -5.024 8.334 1.00 24.91 110 PHE A CA 1
ATOM 652 C C . PHE A 1 110 ? -37.824 -4.402 6.970 1.00 25.48 110 PHE A C 1
ATOM 653 O O . PHE A 1 110 ? -36.949 -4.376 6.108 1.00 22.96 110 PHE A O 1
ATOM 661 N N . ASP A 1 111 ? -39.032 -3.904 6.761 1.00 27.01 111 ASP A N 1
ATOM 662 C CA . ASP A 1 111 ? -39.425 -3.304 5.499 1.00 18.60 111 ASP A CA 1
ATOM 663 C C . ASP A 1 111 ? -39.001 -1.848 5.398 1.00 12.38 111 ASP A C 1
ATOM 664 O O . ASP A 1 111 ? -39.734 -0.907 5.686 1.00 14.56 111 ASP A O 1
ATOM 669 N N . LEU A 1 112 ? -37.771 -1.674 4.947 1.00 14.73 112 LEU A N 1
ATOM 670 C CA . LEU A 1 112 ? -37.239 -0.359 4.647 1.00 23.27 112 LEU A CA 1
ATOM 671 C C . LEU A 1 112 ? -37.859 0.291 3.410 1.00 27.59 112 LEU A C 1
ATOM 672 O O . LEU A 1 112 ? -37.886 1.523 3.306 1.00 25.40 112 LEU A O 1
ATOM 677 N N . SER A 1 113 ? -38.333 -0.553 2.505 1.00 26.89 113 SER A N 1
ATOM 678 C CA . SER A 1 113 ? -38.831 -0.161 1.201 1.00 24.52 113 SER A CA 1
ATOM 679 C C . SER A 1 113 ? -40.040 0.748 1.295 1.00 21.02 113 SER A C 1
ATOM 680 O O . SER A 1 113 ? -40.325 1.510 0.369 1.00 34.90 113 SER A O 1
ATOM 683 N N . VAL A 1 114 ? -40.766 0.690 2.401 1.00 25.66 114 VAL A N 1
ATOM 684 C CA . VAL A 1 114 ? -41.922 1.570 2.590 1.00 26.49 114 VAL A CA 1
ATOM 685 C C . VAL A 1 114 ? -41.459 3.012 2.782 1.00 27.15 114 VAL A C 1
ATOM 686 O O . VAL A 1 114 ? -42.209 3.979 2.657 1.00 30.71 114 VAL A O 1
ATOM 690 N N . TYR A 1 115 ? -40.169 3.159 3.076 1.00 30.42 115 TYR A N 1
ATOM 691 C CA . TYR A 1 115 ? -39.549 4.470 3.197 1.00 32.18 115 TYR A CA 1
ATOM 692 C C . TYR A 1 115 ? -38.887 4.938 1.907 1.00 28.02 115 TYR A C 1
ATOM 693 O O . TYR A 1 115 ? -38.534 6.104 1.746 1.00 30.31 115 TYR A O 1
ATOM 702 N N . PHE A 1 116 ? -38.726 4.005 0.981 1.00 29.65 116 PHE A N 1
ATOM 703 C CA . PHE A 1 116 ? -37.973 4.246 -0.251 1.00 31.71 116 PHE A CA 1
ATOM 704 C C . PHE A 1 116 ? -38.481 5.466 -0.985 1.00 32.71 116 PHE A C 1
ATOM 705 O O . PHE A 1 116 ? -37.725 6.414 -1.217 1.00 33.28 116 PHE A O 1
ATOM 713 N N . LEU A 1 117 ? -39.752 5.530 -1.372 1.00 35.48 117 LEU A N 1
ATOM 714 C CA . LEU A 1 117 ? -40.122 6.728 -2.138 1.00 33.06 117 LEU A CA 1
ATOM 715 C C . LEU A 1 117 ? -40.072 8.011 -1.315 1.00 28.16 117 LEU A C 1
ATOM 716 O O . LEU A 1 117 ? -39.381 8.933 -1.768 1.00 39.26 117 LEU A O 1
ATOM 721 N N . PRO A 1 118 ? -40.728 8.121 -0.172 1.00 31.47 118 PRO A N 1
ATOM 722 C CA . PRO A 1 118 ? -40.773 9.404 0.544 1.00 28.32 118 PRO A CA 1
ATOM 723 C C . PRO A 1 118 ? -39.392 9.984 0.818 1.00 23.32 118 PRO A C 1
ATOM 724 O O . PRO A 1 118 ? -39.164 11.190 0.740 1.00 31.68 118 PRO A O 1
ATOM 728 N N . VAL A 1 119 ? -38.442 9.114 1.135 1.00 20.67 119 VAL A N 1
ATOM 729 C CA . VAL A 1 119 ? -37.081 9.572 1.405 1.00 22.99 119 VAL A CA 1
ATOM 730 C C . VAL A 1 119 ? -36.413 10.062 0.127 1.00 32.37 119 VAL A C 1
ATOM 731 O O . VAL A 1 119 ? -35.644 11.023 0.129 1.00 54.76 119 VAL A O 1
ATOM 735 N N . ALA A 1 120 ? -36.716 9.403 -0.986 1.00 33.34 120 ALA A N 1
ATOM 736 C CA . ALA A 1 120 ? -36.160 9.819 -2.272 1.00 30.46 120 ALA A CA 1
ATOM 737 C C . ALA A 1 120 ? -36.595 11.258 -2.556 1.00 31.80 120 ALA A C 1
ATOM 738 O O . ALA A 1 120 ? -35.809 12.061 -3.049 1.00 35.47 120 ALA A O 1
ATOM 740 N N . ARG A 1 121 ? -37.849 11.513 -2.218 1.00 29.68 121 ARG A N 1
ATOM 741 C CA . ARG A 1 121 ? -38.504 12.794 -2.391 1.00 31.06 121 ARG A CA 1
ATOM 742 C C . ARG A 1 121 ? -37.936 13.844 -1.441 1.00 36.11 121 ARG A C 1
ATOM 743 O O . ARG A 1 121 ? -37.735 14.987 -1.855 1.00 41.46 121 ARG A O 1
ATOM 751 N N . TYR A 1 122 ? -37.717 13.432 -0.195 1.00 38.80 122 TYR A N 1
ATOM 752 C CA . TYR A 1 122 ? -37.129 14.320 0.811 1.00 34.55 122 TYR A CA 1
ATOM 753 C C . TYR A 1 122 ? -35.741 14.764 0.360 1.00 30.22 122 TYR A C 1
ATOM 754 O O . TYR A 1 122 ? -35.432 15.944 0.276 1.00 34.93 122 TYR A O 1
ATOM 763 N N . ILE A 1 123 ? -34.901 13.777 0.078 1.00 30.05 123 ILE A N 1
ATOM 764 C CA . ILE A 1 123 ? -33.546 14.021 -0.379 1.00 28.99 123 ILE A CA 1
ATOM 765 C C . ILE A 1 123 ? -33.518 14.828 -1.665 1.00 29.72 123 ILE A C 1
ATOM 766 O O . ILE A 1 123 ? -32.601 15.618 -1.869 1.00 32.61 123 ILE A O 1
ATOM 771 N N . ARG A 1 124 ? -34.517 14.645 -2.521 1.00 38.11 124 ARG A N 1
ATOM 772 C CA . ARG A 1 124 ? -34.566 15.338 -3.804 1.00 35.55 124 ARG A CA 1
ATOM 773 C C . ARG A 1 124 ? -34.810 16.831 -3.629 1.00 30.89 124 ARG A C 1
ATOM 774 O O . ARG A 1 124 ? -34.110 17.659 -4.204 1.00 32.34 124 ARG A O 1
ATOM 782 N N . ALA A 1 125 ? -35.826 17.179 -2.855 1.00 32.49 125 ALA A N 1
ATOM 783 C CA . ALA A 1 125 ? -36.226 18.571 -2.666 1.00 27.92 125 ALA A CA 1
ATOM 784 C C . ALA A 1 125 ? -35.133 19.353 -1.948 1.00 28.83 125 ALA A C 1
ATOM 785 O O . ALA A 1 125 ? -34.947 20.553 -2.130 1.00 39.43 125 ALA A O 1
ATOM 787 N N . ALA A 1 126 ? -34.392 18.627 -1.123 1.00 30.77 126 ALA A N 1
ATOM 788 C CA . ALA A 1 126 ? -33.235 19.182 -0.441 1.00 30.49 126 ALA A CA 1
ATOM 789 C C . ALA A 1 126 ? -32.158 19.565 -1.447 1.00 28.14 126 ALA A C 1
ATOM 790 O O . ALA A 1 126 ? -31.743 20.719 -1.555 1.00 32.79 126 ALA A O 1
ATOM 792 N N . LEU A 1 127 ? -31.686 18.581 -2.210 1.00 28.49 127 LEU A N 1
ATOM 793 C CA . LEU A 1 127 ? -30.554 18.831 -3.099 1.00 31.82 127 LEU A CA 1
ATOM 794 C C . LEU A 1 127 ? -30.908 19.886 -4.146 1.00 36.86 127 LEU A C 1
ATOM 795 O O . LEU A 1 127 ? -30.031 20.574 -4.660 1.00 52.33 127 LEU A O 1
ATOM 800 N N . SER A 1 128 ? -32.196 20.000 -4.412 1.00 41.02 128 SER A N 1
ATOM 801 C CA . SER A 1 128 ? -32.843 21.025 -5.206 1.00 45.11 128 SER A CA 1
ATOM 802 C C . SER A 1 128 ? -32.665 22.405 -4.580 1.00 48.50 128 SER A C 1
ATOM 803 O O . SER A 1 128 ? -32.872 23.449 -5.192 1.00 39.69 128 SER A O 1
ATOM 806 N N . VAL A 1 129 ? -32.276 22.416 -3.308 1.00 51.99 129 VAL A N 1
ATOM 807 C CA . VAL A 1 129 ? -31.880 23.676 -2.687 1.00 50.82 129 VAL A CA 1
ATOM 808 C C . VAL A 1 129 ? -30.408 23.909 -3.016 1.00 46.57 129 VAL A C 1
ATOM 809 O O . VAL A 1 129 ? -29.606 22.997 -2.811 1.00 48.38 129 VAL A O 1
ATOM 813 N N . PRO A 1 130 ? -30.098 25.090 -3.529 1.00 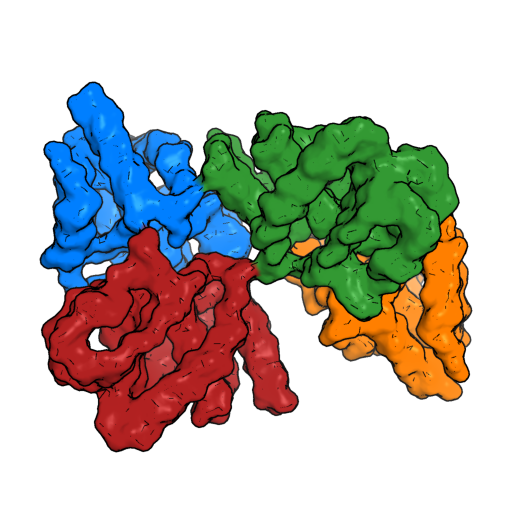46.78 130 PRO A N 1
ATOM 814 C CA . PRO A 1 130 ? -28.726 25.526 -3.790 1.00 52.80 130 PRO A CA 1
ATOM 815 C C . PRO A 1 130 ? -27.767 25.100 -2.697 1.00 57.00 130 PRO A C 1
ATOM 816 O O . PRO A 1 130 ? -26.767 24.428 -2.969 1.00 48.16 130 PRO A O 1
ATOM 820 N N . GLN A 1 131 ? -28.053 25.457 -1.446 1.00 62.71 131 GLN A N 1
ATOM 821 C CA . GLN A 1 131 ? -27.172 25.029 -0.360 1.00 67.52 131 GLN A CA 1
ATOM 822 C C . GLN A 1 131 ? -27.359 23.544 -0.045 1.00 61.09 131 GLN A C 1
ATOM 823 O O . GLN A 1 131 ? -26.565 22.989 0.706 1.00 60.48 131 GLN A O 1
ATOM 825 N N . GLY A 1 132 ? -28.390 22.951 -0.631 1.00 54.74 132 GLY A N 1
ATOM 826 C CA . GLY A 1 132 ? -28.810 21.603 -0.343 1.00 47.97 132 GLY A CA 1
ATOM 827 C C . GLY A 1 132 ? -27.660 20.615 -0.285 1.00 42.87 132 GLY A C 1
ATOM 828 O O . GLY A 1 132 ? -27.132 20.238 -1.328 1.00 48.07 132 GLY A O 1
ATOM 829 N N . ARG A 1 133 ? -27.297 20.231 0.926 1.00 39.69 133 ARG A N 1
ATOM 830 C CA . ARG A 1 133 ? -26.317 19.208 1.241 1.00 39.59 133 ARG A CA 1
ATOM 831 C C . ARG A 1 133 ? -26.908 18.285 2.307 1.00 40.34 133 ARG A C 1
ATOM 832 O O . ARG A 1 133 ? -27.148 18.697 3.437 1.00 48.75 133 ARG A O 1
ATOM 834 N N . VAL A 1 134 ? -27.157 17.041 1.918 1.00 40.54 134 VAL A N 1
ATOM 835 C CA . VAL A 1 134 ? -27.873 16.075 2.737 1.00 30.92 134 VAL A CA 1
ATOM 836 C C . VAL A 1 134 ? -26.960 15.042 3.371 1.00 24.65 134 VAL A C 1
ATOM 837 O O . VAL A 1 134 ? -26.126 14.460 2.675 1.00 25.58 134 VAL A O 1
ATOM 841 N N . LEU A 1 135 ? -27.139 14.800 4.674 1.00 27.45 135 LEU A N 1
ATOM 842 C CA . LEU A 1 135 ? -26.467 13.648 5.276 1.00 30.79 135 LEU A CA 1
ATOM 843 C C . LEU A 1 135 ? -27.467 12.525 5.536 1.00 22.50 135 LEU A C 1
ATOM 844 O O . LEU A 1 135 ? -28.507 12.735 6.151 1.00 25.94 135 LEU A O 1
ATOM 849 N N . VAL A 1 136 ? -27.124 11.336 5.053 1.00 23.06 136 VAL A N 1
ATOM 850 C CA . VAL A 1 136 ? -27.952 10.176 5.397 1.00 25.41 136 VAL A CA 1
ATOM 851 C C . VAL A 1 136 ? -27.092 9.221 6.210 1.00 27.36 136 VAL A C 1
ATOM 852 O O . VAL A 1 136 ? -26.090 8.702 5.734 1.00 28.51 136 VAL A O 1
ATOM 856 N N . HIS A 1 137 ? -27.505 9.034 7.463 1.00 25.03 137 HIS A N 1
ATOM 857 C CA . HIS A 1 137 ? -26.702 8.156 8.308 1.00 22.67 137 HIS A CA 1
ATOM 858 C C . HIS A 1 137 ? -27.569 7.112 8.994 1.00 17.68 137 HIS A C 1
ATOM 859 O O . HIS A 1 137 ? -28.793 7.213 9.063 1.00 15.68 137 HIS A O 1
ATOM 866 N N . CYS A 1 138 ? -26.890 6.096 9.505 1.00 18.62 138 CYS A N 1
ATOM 867 C CA . CYS A 1 138 ? -27.558 5.112 10.363 1.00 28.02 138 CYS A CA 1
ATOM 868 C C . CYS A 1 138 ? -26.591 4.879 11.512 1.00 31.87 138 CYS A C 1
ATOM 869 O O . CYS A 1 138 ? -26.112 5.868 12.091 1.00 33.57 138 CYS A O 1
ATOM 872 N N . ALA A 1 139 ? -26.242 3.649 11.874 1.00 32.19 139 ALA A N 1
ATOM 873 C CA . ALA A 1 139 ? -25.224 3.557 12.926 1.00 32.33 139 ALA A CA 1
ATOM 874 C C . ALA A 1 139 ? -23.826 3.547 12.320 1.00 26.35 139 ALA A C 1
ATOM 875 O O . ALA A 1 139 ? -22.913 4.200 12.815 1.00 28.14 139 ALA A O 1
ATOM 877 N N . MET A 1 140 ? -23.655 2.782 11.248 1.00 31.51 140 MET A N 1
ATOM 878 C CA . MET A 1 140 ? -22.334 2.615 10.645 1.00 32.48 140 MET A CA 1
ATOM 879 C C . MET A 1 140 ? -22.268 3.050 9.186 1.00 24.88 140 MET A C 1
ATOM 880 O O . MET A 1 140 ? -21.223 2.966 8.538 1.00 26.95 140 MET A O 1
ATOM 885 N N . GLY A 1 141 ? -23.377 3.523 8.652 1.00 26.58 141 GLY A N 1
ATOM 886 C CA . GLY A 1 141 ? -23.522 4.127 7.367 1.00 31.31 141 GLY A CA 1
ATOM 887 C C . GLY A 1 141 ? -23.309 3.254 6.156 1.00 29.23 141 GLY A C 1
ATOM 888 O O . GLY A 1 141 ? -23.034 3.817 5.095 1.00 21.72 141 GLY A O 1
ATOM 889 N N . VAL A 1 142 ? -23.435 1.945 6.319 1.00 28.05 142 VAL A N 1
ATOM 890 C CA . VAL A 1 142 ? -23.135 0.994 5.267 1.00 29.72 142 VAL A CA 1
ATOM 891 C C . VAL A 1 142 ? -24.331 0.186 4.767 1.00 29.50 142 VAL A C 1
ATOM 892 O O . VAL A 1 142 ? -24.252 -0.398 3.680 1.00 32.07 142 VAL A O 1
ATOM 896 N N . SER A 1 143 ? -25.432 0.119 5.505 1.00 31.76 143 SER A N 1
ATOM 897 C CA . SER A 1 143 ? -26.538 -0.769 5.164 1.00 24.95 143 SER A CA 1
ATOM 898 C C . SER A 1 143 ? -27.880 -0.067 5.037 1.00 20.98 143 SER A C 1
ATOM 899 O O . SER A 1 143 ? -28.404 0.150 3.946 1.00 36.19 143 SER A O 1
ATOM 902 N N . ARG A 1 144 ? -28.462 0.276 6.169 1.00 21.89 144 ARG A N 1
ATOM 903 C CA . ARG A 1 144 ? -29.754 0.926 6.297 1.00 24.01 144 ARG A CA 1
ATOM 904 C C . ARG A 1 144 ? -29.850 2.261 5.572 1.00 27.10 144 ARG A C 1
ATOM 905 O O . ARG A 1 144 ? -30.840 2.573 4.914 1.00 30.20 144 ARG A O 1
ATOM 913 N N . SER A 1 145 ? -28.814 3.080 5.741 1.00 28.19 145 SER A N 1
ATOM 914 C CA . SER A 1 145 ? -28.789 4.399 5.130 1.00 26.05 145 SER A CA 1
ATOM 915 C C . SER A 1 145 ? -28.252 4.313 3.706 1.00 19.70 145 SER A C 1
ATOM 916 O O . SER A 1 145 ? -28.707 5.077 2.860 1.00 26.43 145 SER A O 1
ATOM 919 N N . ALA A 1 146 ? -27.323 3.397 3.489 1.00 17.05 146 ALA A N 1
ATOM 920 C CA . ALA A 1 146 ? -26.791 3.007 2.194 1.00 22.15 146 ALA A CA 1
ATOM 921 C C . ALA A 1 146 ? -27.909 2.693 1.198 1.00 25.78 146 ALA A C 1
ATOM 922 O O . ALA A 1 146 ? -27.925 3.179 0.073 1.00 39.20 146 ALA A O 1
ATOM 924 N N . THR A 1 147 ? -28.811 1.855 1.676 1.00 22.86 147 THR A N 1
ATOM 925 C CA . THR A 1 147 ? -29.973 1.357 0.986 1.00 19.59 147 THR A CA 1
ATOM 926 C C . THR A 1 147 ? -30.913 2.479 0.589 1.00 26.36 147 THR A C 1
ATOM 927 O O . THR A 1 147 ? -31.435 2.490 -0.525 1.00 34.26 147 THR A O 1
ATOM 931 N N . LEU A 1 148 ? -31.129 3.401 1.526 1.00 29.09 148 LEU A N 1
ATOM 932 C CA . LEU A 1 148 ? -32.068 4.489 1.245 1.00 32.29 148 LEU A CA 1
ATOM 933 C C . LEU A 1 148 ? -31.467 5.446 0.217 1.00 29.38 148 LEU A C 1
ATOM 934 O O . LEU A 1 148 ? -32.203 6.062 -0.547 1.00 36.35 148 LEU A O 1
ATOM 939 N N . VAL A 1 149 ? -30.145 5.538 0.239 1.00 30.69 149 VAL A N 1
ATOM 940 C CA . VAL A 1 149 ? -29.396 6.343 -0.716 1.00 28.42 149 VAL A CA 1
ATOM 941 C C . VAL A 1 149 ? -29.460 5.692 -2.093 1.00 27.65 149 VAL A C 1
ATOM 942 O O . VAL A 1 149 ? -29.685 6.389 -3.079 1.00 32.25 149 VAL A O 1
ATOM 946 N N . LEU A 1 150 ? -29.276 4.375 -2.109 1.00 25.32 150 LEU A N 1
ATOM 947 C CA . LEU A 1 150 ? -29.386 3.642 -3.360 1.00 24.66 150 LEU A CA 1
ATOM 948 C C . LEU A 1 150 ? -30.715 3.934 -4.051 1.00 28.27 150 LEU A C 1
ATOM 949 O O . LEU A 1 150 ? -30.750 4.427 -5.180 1.00 35.76 150 LEU A O 1
ATOM 954 N N . ALA A 1 151 ? -31.789 3.614 -3.346 1.00 25.74 151 ALA A N 1
ATOM 955 C CA . ALA A 1 151 ? -33.134 3.771 -3.890 1.00 27.64 151 ALA A CA 1
ATOM 956 C C . ALA A 1 151 ? -33.348 5.158 -4.492 1.00 32.73 151 ALA A C 1
ATOM 957 O O . ALA A 1 151 ? -34.001 5.289 -5.525 1.00 39.46 151 ALA A O 1
ATOM 959 N N . PHE A 1 152 ? -32.778 6.170 -3.854 1.00 37.22 152 PHE A N 1
ATOM 960 C CA . PHE A 1 152 ? -32.904 7.549 -4.290 1.00 37.40 152 PHE A CA 1
ATOM 961 C C . PHE A 1 152 ? -32.267 7.764 -5.660 1.00 31.87 152 PHE A C 1
ATOM 962 O O . PHE A 1 152 ? -32.814 8.433 -6.536 1.00 22.28 152 PHE A O 1
ATOM 970 N N . LEU A 1 153 ? -31.087 7.184 -5.812 1.00 23.79 153 LEU A N 1
ATOM 971 C CA . LEU A 1 153 ? -30.357 7.245 -7.070 1.00 26.70 153 LEU A CA 1
ATOM 972 C C . LEU A 1 153 ? -31.118 6.539 -8.188 1.00 31.58 153 LEU A C 1
ATOM 973 O O . LEU A 1 153 ? -31.348 7.089 -9.260 1.00 32.95 153 LEU A O 1
ATOM 978 N N . MET A 1 154 ? -31.538 5.304 -7.930 1.00 31.24 154 MET A N 1
ATOM 979 C CA . MET A 1 154 ? -32.376 4.568 -8.860 1.00 23.94 154 MET A CA 1
ATOM 980 C C . MET A 1 154 ? -33.621 5.388 -9.177 1.00 23.86 154 MET A C 1
ATOM 981 O O . MET A 1 154 ? -33.955 5.641 -10.333 1.00 44.14 154 MET A O 1
ATOM 986 N N . ILE A 1 155 ? -34.315 5.817 -8.122 1.00 29.50 155 ILE A N 1
ATOM 987 C CA . ILE A 1 155 ? -35.568 6.531 -8.323 1.00 29.31 155 ILE A CA 1
ATOM 988 C C . ILE A 1 155 ? -35.387 7.912 -8.939 1.00 35.40 155 ILE A C 1
ATOM 989 O O . ILE A 1 155 ? -36.225 8.264 -9.782 1.00 47.39 155 ILE A O 1
ATOM 994 N N . TYR A 1 156 ? -34.362 8.677 -8.544 1.00 34.03 156 TYR A N 1
ATOM 995 C CA . TYR A 1 156 ? -34.294 10.036 -9.093 1.00 30.28 156 TYR A CA 1
ATOM 996 C C . TYR A 1 156 ? -33.059 10.351 -9.911 1.00 26.14 156 TYR A C 1
ATOM 997 O O . TYR A 1 156 ? -33.000 11.428 -10.516 1.00 28.75 156 TYR A O 1
ATOM 1006 N N . GLU A 1 157 ? -32.084 9.466 -9.983 1.00 30.14 157 GLU A N 1
ATOM 1007 C CA . GLU A 1 157 ? -30.908 9.760 -10.814 1.00 32.81 157 GLU A CA 1
ATOM 1008 C C . GLU A 1 157 ? -30.880 8.876 -12.058 1.00 29.76 157 GLU A C 1
ATOM 1009 O O . GLU A 1 157 ? -29.875 8.763 -12.745 1.00 32.38 157 GLU A O 1
ATOM 1015 N N . ASN A 1 158 ? -32.021 8.248 -12.315 1.00 35.88 158 ASN A N 1
ATOM 1016 C CA . ASN A 1 158 ? -32.188 7.297 -13.387 1.00 40.86 158 ASN A CA 1
ATOM 1017 C C . ASN A 1 158 ? -31.258 6.100 -13.288 1.00 36.74 158 ASN A C 1
ATOM 1018 O O . ASN A 1 158 ? -31.034 5.439 -14.309 1.00 33.75 158 ASN A O 1
ATOM 1023 N N . MET A 1 159 ? -30.722 5.777 -12.120 1.00 33.67 159 MET A N 1
ATOM 1024 C CA . MET A 1 159 ? -29.797 4.656 -12.032 1.00 26.63 159 MET A CA 1
ATOM 1025 C C . MET A 1 159 ? -30.524 3.322 -11.896 1.00 29.91 159 MET A C 1
ATOM 1026 O O . MET A 1 159 ? -31.732 3.247 -11.717 1.00 35.30 159 MET A O 1
ATOM 1031 N N . THR A 1 160 ? -29.734 2.274 -11.995 1.00 32.25 160 THR A N 1
ATOM 1032 C CA . THR A 1 160 ? -30.170 0.922 -11.696 1.00 35.62 160 THR A CA 1
ATOM 1033 C C . THR A 1 160 ? -29.499 0.517 -10.390 1.00 35.17 160 THR A C 1
ATOM 1034 O O . THR A 1 160 ? -28.713 1.304 -9.861 1.00 37.05 160 THR A O 1
ATOM 1038 N N . LEU A 1 161 ? -29.791 -0.667 -9.871 1.00 34.78 161 LEU A N 1
ATOM 1039 C CA . LEU A 1 161 ? -29.216 -1.095 -8.599 1.00 31.54 161 LEU A CA 1
ATOM 1040 C C . LEU A 1 161 ? -27.709 -1.262 -8.714 1.00 29.14 161 LEU A C 1
ATOM 1041 O O . LEU A 1 161 ? -26.969 -0.787 -7.847 1.00 36.32 161 LEU A O 1
ATOM 1046 N N . VAL A 1 162 ? -27.267 -1.929 -9.769 1.00 28.15 162 VAL A N 1
ATOM 1047 C CA . VAL A 1 162 ? -25.827 -2.146 -9.944 1.00 28.44 162 VAL A CA 1
ATOM 1048 C C . VAL A 1 162 ? -25.088 -0.824 -10.118 1.00 27.63 162 VAL A C 1
ATOM 1049 O O . VAL A 1 162 ? -24.065 -0.587 -9.473 1.00 30.96 162 VAL A O 1
ATOM 1053 N N . GLU A 1 163 ? -25.600 0.052 -10.969 1.00 31.90 163 GLU A N 1
ATOM 1054 C CA . GLU A 1 163 ? -25.101 1.388 -11.224 1.00 33.36 163 GLU A CA 1
ATOM 1055 C C . GLU A 1 163 ? -25.079 2.226 -9.944 1.00 32.00 163 GLU A C 1
ATOM 1056 O O . GLU A 1 163 ? -24.142 2.965 -9.672 1.00 30.03 163 GLU A O 1
ATOM 1062 N N . ALA A 1 164 ? -26.162 2.086 -9.184 1.00 35.41 164 ALA A N 1
ATOM 1063 C CA . ALA A 1 164 ? -26.323 2.752 -7.898 1.00 24.94 164 ALA A CA 1
ATOM 1064 C C . ALA A 1 164 ? -25.150 2.384 -7.002 1.00 17.11 164 ALA A C 1
ATOM 1065 O O . ALA A 1 164 ? -24.402 3.219 -6.529 1.00 27.65 164 ALA A O 1
ATOM 1067 N N . ILE A 1 165 ? -25.025 1.081 -6.806 1.00 19.56 165 ILE A N 1
ATOM 1068 C CA . ILE A 1 165 ? -23.964 0.481 -6.018 1.00 20.53 165 ILE A CA 1
ATOM 1069 C C . ILE A 1 165 ? -22.609 0.892 -6.566 1.00 29.85 165 ILE A C 1
ATOM 1070 O O . ILE A 1 165 ? -21.756 1.367 -5.798 1.00 37.53 165 ILE A O 1
ATOM 1075 N N . GLN A 1 166 ? -22.383 0.726 -7.876 1.00 32.96 166 GLN A N 1
ATOM 1076 C CA . GLN A 1 166 ? -21.036 1.061 -8.354 1.00 36.83 166 GLN A CA 1
ATOM 1077 C C . GLN A 1 166 ? -20.716 2.539 -8.116 1.00 36.77 166 GLN A C 1
ATOM 1078 O O . GLN A 1 166 ? -19.583 2.849 -7.741 1.00 46.13 166 GLN A O 1
ATOM 1084 N N . THR A 1 167 ? -21.723 3.376 -8.316 1.00 35.93 167 THR A N 1
ATOM 1085 C CA . THR A 1 167 ? -21.627 4.802 -8.062 1.00 39.35 167 THR A CA 1
ATOM 1086 C C . THR A 1 167 ? -21.302 5.069 -6.597 1.00 41.21 167 THR A C 1
ATOM 1087 O O . THR A 1 167 ? -20.278 5.648 -6.237 1.00 36.26 167 THR A O 1
ATOM 1091 N N . VAL A 1 168 ? -22.210 4.635 -5.724 1.00 44.00 168 VAL A N 1
ATOM 1092 C CA . VAL A 1 168 ? -22.069 4.857 -4.292 1.00 33.82 168 VAL A CA 1
ATOM 1093 C C . VAL A 1 168 ? -20.788 4.234 -3.769 1.00 28.36 168 VAL A C 1
ATOM 1094 O O . VAL A 1 168 ? -20.081 4.794 -2.941 1.00 31.42 168 VAL A O 1
ATOM 1098 N N . GLN A 1 169 ? -20.515 3.033 -4.278 1.00 31.93 169 GLN A N 1
ATOM 1099 C CA . GLN A 1 169 ? -19.428 2.242 -3.695 1.00 36.34 169 GLN A CA 1
ATOM 1100 C C . GLN A 1 169 ? -18.066 2.757 -4.121 1.00 36.48 169 GLN A C 1
ATOM 1101 O O . GLN A 1 169 ? -17.043 2.215 -3.705 1.00 35.11 169 GLN A O 1
ATOM 1107 N N . ALA A 1 170 ? -18.051 3.819 -4.920 1.00 39.88 170 ALA A N 1
ATOM 1108 C CA . ALA A 1 170 ? -16.809 4.430 -5.371 1.00 40.95 170 ALA A CA 1
ATOM 1109 C C . ALA A 1 170 ? -16.200 5.323 -4.296 1.00 44.09 170 ALA A C 1
ATOM 1110 O O . ALA A 1 170 ? -15.020 5.664 -4.387 1.00 49.81 170 ALA A O 1
ATOM 1112 N N . HIS A 1 171 ? -17.013 5.677 -3.296 1.00 46.06 171 HIS A N 1
ATOM 1113 C CA . HIS A 1 171 ? -16.510 6.504 -2.207 1.00 46.01 171 HIS A CA 1
ATOM 1114 C C . HIS A 1 171 ? -16.736 5.933 -0.818 1.00 42.74 171 HIS A C 1
ATOM 1115 O O . HIS A 1 171 ? -16.157 6.483 0.130 1.00 49.68 171 HIS A O 1
ATOM 1122 N N . ARG A 1 172 ? -17.521 4.876 -0.654 1.00 37.28 172 ARG A N 1
ATOM 1123 C CA . ARG A 1 172 ? -17.801 4.384 0.696 1.00 30.06 172 ARG A CA 1
ATOM 1124 C C . ARG A 1 172 ? -18.203 2.919 0.687 1.00 37.49 172 ARG A C 1
ATOM 1125 O O . ARG A 1 172 ? -19.185 2.569 0.025 1.00 46.19 172 ARG A O 1
ATOM 1133 N N . ASN A 1 173 ? -17.456 2.092 1.415 1.00 41.49 173 ASN A N 1
ATOM 1134 C CA . ASN A 1 173 ? -17.852 0.692 1.539 1.00 39.22 173 ASN A CA 1
ATOM 1135 C C . ASN A 1 173 ? -19.280 0.623 2.084 1.00 41.87 173 ASN A C 1
ATOM 1136 O O . ASN A 1 173 ? -19.656 1.275 3.056 1.00 51.19 173 ASN A O 1
ATOM 1141 N N . ILE A 1 174 ? -20.081 -0.191 1.411 1.00 38.48 174 ILE A N 1
ATOM 1142 C CA . ILE A 1 174 ? -21.478 -0.317 1.800 1.00 28.26 174 ILE A CA 1
ATOM 1143 C C . ILE A 1 174 ? -21.867 -1.778 1.740 1.00 21.66 174 ILE A C 1
ATOM 1144 O O . ILE A 1 174 ? -21.161 -2.595 1.157 1.00 27.79 174 ILE A O 1
ATOM 1149 N N . CYS A 1 175 ? -23.000 -2.109 2.354 1.00 20.50 175 CYS A N 1
ATOM 1150 C CA . CYS A 1 175 ? -23.413 -3.510 2.247 1.00 28.35 175 CYS A CA 1
ATOM 1151 C C . CYS A 1 175 ? -24.795 -3.706 2.840 1.00 27.27 175 CYS A C 1
ATOM 1152 O O . CYS A 1 175 ? -24.932 -4.203 3.958 1.00 41.47 175 CYS A O 1
ATOM 1155 N N . PRO A 1 176 ? -25.809 -3.317 2.084 1.00 28.04 176 PRO A N 1
ATOM 1156 C CA . PRO A 1 176 ? -27.193 -3.433 2.569 1.00 28.97 176 PRO A CA 1
ATOM 1157 C C . PRO A 1 176 ? -27.479 -4.881 2.927 1.00 24.47 176 PRO A C 1
ATOM 1158 O O . PRO A 1 176 ? -26.932 -5.794 2.298 1.00 29.70 176 PRO A O 1
ATOM 1162 N N . ASN A 1 177 ? -28.308 -5.128 3.949 1.00 21.34 177 ASN A N 1
ATOM 1163 C CA . ASN A 1 177 ? -28.427 -6.554 4.292 1.00 25.23 177 ASN A CA 1
ATOM 1164 C C . ASN A 1 177 ? -29.263 -7.248 3.212 1.00 28.18 177 ASN A C 1
ATOM 1165 O O . ASN A 1 177 ? -29.930 -6.582 2.427 1.00 36.43 177 ASN A O 1
ATOM 1170 N N . SER A 1 178 ? -29.185 -8.566 3.201 1.00 31.73 178 SER A N 1
ATOM 1171 C CA . SER A 1 178 ? -29.794 -9.420 2.195 1.00 32.63 178 SER A CA 1
ATOM 1172 C C . SER A 1 178 ? -31.225 -9.000 1.893 1.00 29.68 178 SER A C 1
ATOM 1173 O O . SER A 1 178 ? -31.619 -8.900 0.733 1.00 42.30 178 SER A O 1
ATOM 1176 N N . GLY A 1 179 ? -31.969 -8.744 2.966 1.00 24.77 179 GLY A N 1
ATOM 1177 C CA . GLY A 1 179 ? -33.364 -8.380 2.841 1.00 21.21 179 GLY A CA 1
ATOM 1178 C C . GLY A 1 179 ? -33.517 -6.971 2.297 1.00 23.93 179 GLY A C 1
ATOM 1179 O O . GLY A 1 179 ? -34.529 -6.676 1.666 1.00 34.68 179 GLY A O 1
ATOM 1180 N N . PHE A 1 180 ? -32.514 -6.133 2.547 1.00 21.79 180 PHE A N 1
ATOM 1181 C CA . PHE A 1 180 ? -32.530 -4.767 2.015 1.00 21.01 180 PHE A CA 1
ATOM 1182 C C . PHE A 1 180 ? -32.173 -4.810 0.535 1.00 20.18 180 PHE A C 1
ATOM 1183 O O . PHE A 1 180 ? -32.713 -4.068 -0.281 1.00 26.83 180 PHE A O 1
ATOM 1191 N N . LEU A 1 181 ? -31.275 -5.712 0.192 1.00 14.34 181 LEU A N 1
ATOM 1192 C CA . LEU A 1 181 ? -30.923 -6.017 -1.180 1.00 24.18 181 LEU A CA 1
ATOM 1193 C C . LEU A 1 181 ? -32.124 -6.551 -1.952 1.00 24.07 181 LEU A C 1
ATOM 1194 O O . LEU A 1 181 ? -32.406 -6.097 -3.060 1.00 36.43 181 LEU A O 1
ATOM 1199 N N . ARG A 1 182 ? -32.806 -7.507 -1.326 1.00 22.86 182 ARG A N 1
ATOM 1200 C CA . ARG A 1 182 ? -34.008 -8.071 -1.937 1.00 25.73 182 ARG A CA 1
ATOM 1201 C C . ARG A 1 182 ? -35.051 -6.984 -2.199 1.00 26.61 182 ARG A C 1
ATOM 1202 O O . ARG A 1 182 ? -35.862 -7.136 -3.110 1.00 41.98 182 ARG A O 1
ATOM 1204 N N . GLN A 1 183 ? -35.005 -5.933 -1.403 1.00 28.74 183 GLN A N 1
ATOM 1205 C CA . GLN A 1 183 ? -35.939 -4.823 -1.372 1.00 24.73 183 GLN A CA 1
ATOM 1206 C C . GLN A 1 183 ? -35.722 -3.864 -2.537 1.00 21.92 183 GLN A C 1
ATOM 1207 O O . GLN A 1 183 ? -36.655 -3.296 -3.095 1.00 17.67 183 GLN A O 1
ATOM 1213 N N . LEU A 1 184 ? -34.454 -3.719 -2.839 1.00 22.22 184 LEU A N 1
ATOM 1214 C CA . LEU A 1 184 ? -33.835 -2.932 -3.878 1.00 28.30 184 LEU A CA 1
ATOM 1215 C C . LEU A 1 184 ? -34.048 -3.607 -5.239 1.00 30.52 184 LEU A C 1
ATOM 1216 O O . LEU A 1 184 ? -34.481 -2.942 -6.180 1.00 31.67 184 LEU A O 1
ATOM 1221 N N . GLN A 1 185 ? -33.770 -4.908 -5.318 1.00 26.97 185 GLN A N 1
ATOM 1222 C CA . GLN A 1 185 ? -34.062 -5.679 -6.522 1.00 28.22 185 GLN A CA 1
ATOM 1223 C C . GLN A 1 185 ? -35.498 -5.416 -6.973 1.00 27.43 185 GLN A C 1
ATOM 1224 O O . GLN A 1 185 ? -35.764 -5.076 -8.123 1.00 41.41 185 GLN A O 1
ATOM 1230 N N . VAL A 1 186 ? -36.399 -5.556 -6.005 1.00 22.02 186 VAL A N 1
ATOM 1231 C CA . VAL A 1 186 ? -37.810 -5.347 -6.327 1.00 23.75 186 VAL A CA 1
ATOM 1232 C C . VAL A 1 186 ? -38.015 -3.955 -6.903 1.00 22.22 186 VAL A C 1
ATOM 1233 O O . VAL A 1 186 ? -38.813 -3.749 -7.807 1.00 40.17 186 VAL A O 1
ATOM 1237 N N . LEU A 1 187 ? -37.258 -3.015 -6.351 1.00 24.51 187 LEU A N 1
ATOM 1238 C CA . LEU A 1 187 ? -37.410 -1.623 -6.782 1.00 24.88 187 LEU A CA 1
ATOM 1239 C C . LEU A 1 187 ? -36.794 -1.467 -8.166 1.00 19.74 187 LEU A C 1
ATOM 1240 O O . LEU A 1 187 ? -37.339 -0.816 -9.047 1.00 30.23 187 LEU A O 1
ATOM 1245 N N . ASP A 1 188 ? -35.645 -2.107 -8.348 1.00 15.90 188 ASP A N 1
ATOM 1246 C CA . ASP A 1 188 ? -34.978 -2.107 -9.635 1.00 23.59 188 ASP A CA 1
ATOM 1247 C C . ASP A 1 188 ? -35.929 -2.541 -10.747 1.00 37.85 188 ASP A C 1
ATOM 1248 O O . ASP A 1 188 ? -35.940 -2.032 -11.855 1.00 40.38 188 ASP A O 1
ATOM 1253 N N . ASN A 1 189 ? -36.721 -3.517 -10.349 1.00 43.08 189 ASN A N 1
ATOM 1254 C CA . ASN A 1 189 ? -37.678 -4.304 -11.086 1.00 37.76 189 ASN A CA 1
ATOM 1255 C C . ASN A 1 189 ? -38.906 -3.488 -11.444 1.00 29.48 189 ASN A C 1
ATOM 1256 O O . ASN A 1 189 ? -39.372 -3.448 -12.578 1.00 43.68 189 ASN A O 1
ATOM 1261 N N . ARG A 1 190 ? -39.455 -2.804 -10.444 1.00 22.79 190 ARG A N 1
ATOM 1262 C CA . ARG A 1 190 ? -40.606 -1.953 -10.731 1.00 31.75 190 ARG A CA 1
ATOM 1263 C C . ARG A 1 190 ? -40.167 -0.862 -11.705 1.00 38.06 190 ARG A C 1
ATOM 1264 O O . ARG A 1 190 ? -40.894 -0.391 -12.574 1.00 45.02 190 ARG A O 1
ATOM 1272 N N . LEU A 1 191 ? -38.914 -0.440 -11.542 1.00 42.56 191 LEU A N 1
ATOM 1273 C CA . LEU A 1 191 ? -38.401 0.627 -12.388 1.00 50.60 191 LEU A CA 1
ATOM 1274 C C . LEU A 1 191 ? -38.019 0.097 -13.761 1.00 52.26 191 LEU A C 1
ATOM 1275 O O . LEU A 1 191 ? -38.114 0.841 -14.730 1.00 47.89 191 LEU A O 1
ATOM 1280 N N . GLY A 1 192 ? -37.606 -1.165 -13.846 1.00 53.25 192 GLY A N 1
ATOM 1281 C CA . GLY A 1 192 ? -37.265 -1.744 -15.135 1.00 53.15 192 GLY A CA 1
ATOM 1282 C C . GLY A 1 192 ? -38.458 -1.589 -16.072 1.00 53.12 192 GLY A C 1
ATOM 1283 O O . GLY A 1 192 ? -38.253 -1.336 -17.248 1.00 67.19 192 GLY A O 1
ATOM 1284 N N . ARG A 1 193 ? -39.645 -1.722 -15.501 1.00 47.42 193 ARG A N 1
ATOM 1285 C CA . ARG A 1 193 ? -40.906 -1.621 -16.212 1.00 52.44 193 ARG A CA 1
ATOM 1286 C C . ARG A 1 193 ? -41.537 -0.244 -16.046 1.00 59.92 193 ARG A C 1
ATOM 1287 O O . ARG A 1 193 ? -40.899 0.749 -15.713 1.00 77.63 193 ARG A O 1
ATOM 1289 N N . PRO B 1 25 ? -42.742 -11.345 63.458 1.00 88.26 25 PRO B N 1
ATOM 1290 C CA . PRO B 1 25 ? -42.683 -10.911 62.060 1.00 84.95 25 PRO B CA 1
ATOM 1291 C C . PRO B 1 25 ? -43.762 -11.582 61.210 1.00 78.91 25 PRO B C 1
ATOM 1292 O O . PRO B 1 25 ? -43.735 -12.810 61.056 1.00 82.89 25 PRO B O 1
ATOM 1296 N N . PRO B 1 26 ? -44.695 -10.820 60.655 1.00 66.33 26 PRO B N 1
ATOM 1297 C CA . PRO B 1 26 ? -45.780 -11.418 59.866 1.00 57.98 26 PRO B CA 1
ATOM 1298 C C . PRO B 1 26 ? -45.258 -12.107 58.611 1.00 45.24 26 PRO B C 1
ATOM 1299 O O . PRO B 1 26 ? -44.180 -11.806 58.092 1.00 37.88 26 PRO B O 1
ATOM 1303 N N . THR B 1 27 ? -46.054 -13.053 58.114 1.00 37.87 27 THR B N 1
ATOM 1304 C CA . THR B 1 27 ? -45.612 -13.823 56.955 1.00 46.42 27 THR B CA 1
ATOM 1305 C C . THR B 1 27 ? -45.965 -13.133 55.645 1.00 47.17 27 THR B C 1
ATOM 1306 O O . THR B 1 27 ? -46.823 -12.253 55.587 1.00 48.44 27 THR B O 1
ATOM 1310 N N . LEU B 1 28 ? -45.280 -13.543 54.581 1.00 48.33 28 LEU B N 1
ATOM 1311 C CA . LEU B 1 28 ? -45.552 -12.971 53.272 1.00 49.08 28 LEU B CA 1
ATOM 1312 C C . LEU B 1 28 ? -47.034 -13.130 52.939 1.00 44.56 28 LEU B C 1
ATOM 1313 O O . LEU B 1 28 ? -47.730 -12.142 52.700 1.00 54.74 28 LEU B O 1
ATOM 1318 N N . ALA B 1 29 ? -47.486 -14.376 52.942 1.00 40.42 29 ALA B N 1
ATOM 1319 C CA . ALA B 1 29 ? -48.868 -14.712 52.625 1.00 40.36 29 ALA B CA 1
ATOM 1320 C C . ALA B 1 29 ? -49.851 -13.834 53.385 1.00 40.57 29 ALA B C 1
ATOM 1321 O O . ALA B 1 29 ? -50.875 -13.365 52.894 1.00 40.28 29 ALA B O 1
ATOM 1323 N N . SER B 1 30 ? -49.513 -13.605 54.657 1.00 45.67 30 SER B N 1
ATOM 1324 C CA . SER B 1 30 ? -50.363 -12.761 55.489 1.00 46.69 30 SER B CA 1
ATOM 1325 C C . SER B 1 30 ? -50.404 -11.361 54.879 1.00 45.24 30 SER B C 1
ATOM 1326 O O . SER B 1 30 ? -51.463 -10.750 54.828 1.00 44.75 30 SER B O 1
ATOM 1329 N N . LEU B 1 31 ? -49.229 -10.933 54.428 1.00 44.73 31 LEU B N 1
ATOM 1330 C CA . LEU B 1 31 ? -49.063 -9.633 53.789 1.00 42.03 31 LEU B CA 1
ATOM 1331 C C . LEU B 1 31 ? -49.762 -9.595 52.434 1.00 34.98 31 LEU B C 1
ATOM 1332 O O . LEU B 1 31 ? -50.368 -8.586 52.070 1.00 35.58 31 LEU B O 1
ATOM 1337 N N . GLN B 1 32 ? -49.693 -10.701 51.703 1.00 34.50 32 GLN B N 1
ATOM 1338 C CA . GLN B 1 32 ? -50.306 -10.737 50.369 1.00 40.36 32 GLN B CA 1
ATOM 1339 C C . GLN B 1 32 ? -51.825 -10.759 50.490 1.00 42.60 32 GLN B C 1
ATOM 1340 O O . GLN B 1 32 ? -52.491 -9.976 49.816 1.00 47.36 32 GLN B O 1
ATOM 1346 N N . ARG B 1 33 ? -52.326 -11.626 51.351 1.00 46.19 33 ARG B N 1
ATOM 1347 C CA . ARG B 1 33 ? -53.731 -11.723 51.725 1.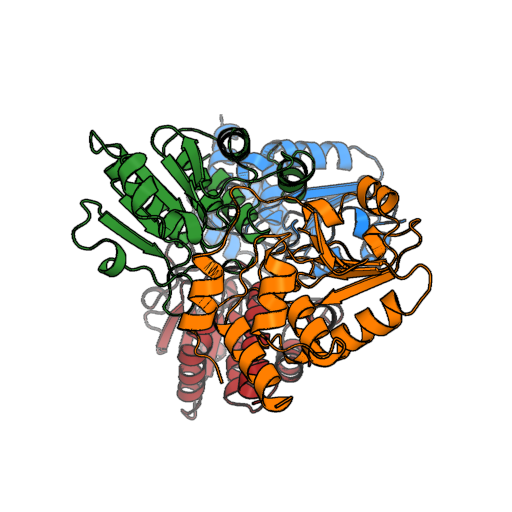00 44.78 33 ARG B CA 1
ATOM 1348 C C . ARG B 1 33 ? -54.349 -10.334 51.879 1.00 39.66 33 ARG B C 1
ATOM 1349 O O . ARG B 1 33 ? -55.345 -9.963 51.254 1.00 40.49 33 ARG B O 1
ATOM 1357 N N . LEU B 1 34 ? -53.721 -9.542 52.740 1.00 36.69 34 LEU B N 1
ATOM 1358 C CA . LEU B 1 34 ? -54.056 -8.158 53.011 1.00 34.70 34 LEU B CA 1
ATOM 1359 C C . LEU B 1 34 ? -54.083 -7.347 51.720 1.00 39.56 34 LEU B C 1
ATOM 1360 O O . LEU B 1 34 ? -54.927 -6.494 51.467 1.00 40.09 34 LEU B O 1
ATOM 1365 N N . LEU B 1 35 ? -53.088 -7.675 50.895 1.00 39.49 35 LEU B N 1
ATOM 1366 C CA . LEU B 1 35 ? -52.848 -7.040 49.613 1.00 35.29 35 LEU B CA 1
ATOM 1367 C C . LEU B 1 35 ? -53.899 -7.419 48.582 1.00 32.34 35 LEU B C 1
ATOM 1368 O O . LEU B 1 35 ? -54.565 -6.550 48.018 1.00 26.80 35 LEU B O 1
ATOM 1373 N N . TRP B 1 36 ? -54.052 -8.714 48.327 1.00 38.98 36 TRP B N 1
ATOM 1374 C CA . TRP B 1 36 ? -54.980 -9.150 47.292 1.00 49.24 36 TRP B CA 1
ATOM 1375 C C . TRP B 1 36 ? -56.422 -9.054 47.784 1.00 52.25 36 TRP B C 1
ATOM 1376 O O . TRP B 1 36 ? -57.232 -8.384 47.152 1.00 58.01 36 TRP B O 1
ATOM 1387 N N . VAL B 1 37 ? -56.681 -9.739 48.881 1.00 54.80 37 VAL B N 1
ATOM 1388 C CA . VAL B 1 37 ? -58.034 -9.902 49.399 1.00 59.54 37 VAL B CA 1
ATOM 1389 C C . VAL B 1 37 ? -58.730 -8.549 49.551 1.00 60.48 37 VAL B C 1
ATOM 1390 O O . VAL B 1 37 ? -59.944 -8.424 49.366 1.00 56.50 37 VAL B O 1
ATOM 1394 N N . ARG B 1 38 ? -57.943 -7.531 49.881 1.00 60.87 38 ARG B N 1
ATOM 1395 C CA . ARG B 1 38 ? -58.449 -6.177 50.057 1.00 61.05 38 ARG B CA 1
ATOM 1396 C C . ARG B 1 38 ? -58.146 -5.274 48.870 1.00 63.63 38 ARG B C 1
ATOM 1397 O O . ARG B 1 38 ? -57.007 -4.824 48.707 1.00 77.54 38 ARG B O 1
ATOM 1399 N N . GLN B 1 39 ? -59.140 -4.993 48.030 1.00 59.44 39 GLN B N 1
ATOM 1400 C CA . GLN B 1 39 ? -58.973 -4.036 46.943 1.00 47.07 39 GLN B CA 1
ATOM 1401 C C . GLN B 1 39 ? -60.320 -3.503 46.449 1.00 39.26 39 GLN B C 1
ATOM 1402 O O . GLN B 1 39 ? -61.262 -4.271 46.295 1.00 29.01 39 GLN B O 1
ATOM 1408 N N . ALA B 1 40 ? -60.336 -2.199 46.199 1.00 35.48 40 ALA B N 1
ATOM 1409 C CA . ALA B 1 40 ? -61.498 -1.558 45.616 1.00 36.41 40 ALA B CA 1
ATOM 1410 C C . ALA B 1 40 ? -61.683 -2.035 44.179 1.00 36.33 40 ALA B C 1
ATOM 1411 O O . ALA B 1 40 ? -60.886 -2.812 43.676 1.00 39.55 40 ALA B O 1
ATOM 1413 N N . ALA B 1 41 ? -62.736 -1.542 43.558 1.00 38.47 41 ALA B N 1
ATOM 1414 C CA . ALA B 1 41 ? -63.129 -1.925 42.214 1.00 39.59 41 ALA B CA 1
ATOM 1415 C C . ALA B 1 41 ? -62.245 -1.274 41.160 1.00 39.60 41 ALA B C 1
ATOM 1416 O O . ALA B 1 41 ? -61.785 -1.921 40.219 1.00 45.12 41 ALA B O 1
ATOM 1418 N N . THR B 1 42 ? -62.017 0.027 41.338 1.00 37.79 42 THR B N 1
ATOM 1419 C CA . THR B 1 42 ? -61.310 0.821 40.357 1.00 32.92 42 THR B CA 1
ATOM 1420 C C . THR B 1 42 ? -60.058 1.471 40.955 1.00 35.49 42 THR B C 1
ATOM 1421 O O . THR B 1 42 ? -59.816 1.453 42.158 1.00 39.12 42 THR B O 1
ATOM 1425 N N . LEU B 1 43 ? -59.322 2.033 40.009 1.00 31.14 43 LEU B N 1
ATOM 1426 C CA . LEU B 1 43 ? -58.033 2.650 40.215 1.00 21.23 43 LEU B CA 1
ATOM 1427 C C . LEU B 1 43 ? -58.022 4.023 39.564 1.00 17.08 43 LEU B C 1
ATOM 1428 O O . LEU B 1 43 ? -58.437 4.191 38.419 1.00 41.08 43 LEU B O 1
ATOM 1433 N N . ASN B 1 44 ? -57.564 4.993 40.335 1.00 20.66 44 ASN B N 1
ATOM 1434 C CA . ASN B 1 44 ? -57.488 6.382 39.918 1.00 20.52 44 ASN B CA 1
ATOM 1435 C C . ASN B 1 44 ? -56.047 6.674 39.538 1.00 27.97 44 ASN B C 1
ATOM 1436 O O . ASN B 1 44 ? -55.188 5.807 39.693 1.00 34.91 44 ASN B O 1
ATOM 1441 N N . HIS B 1 45 ? -55.808 7.875 39.032 1.00 32.75 45 HIS B N 1
ATOM 1442 C CA . HIS B 1 45 ? -54.494 8.228 38.509 1.00 28.69 45 HIS B CA 1
ATOM 1443 C C . HIS B 1 45 ? -53.613 8.726 39.639 1.00 27.50 45 HIS B C 1
ATOM 1444 O O . HIS B 1 45 ? -52.408 8.509 39.677 1.00 37.11 45 HIS B O 1
ATOM 1451 N N . ILE B 1 46 ? -54.258 9.418 40.576 1.00 31.45 46 ILE B N 1
ATOM 1452 C CA . ILE B 1 46 ? -53.541 9.883 41.757 1.00 36.13 46 ILE B CA 1
ATOM 1453 C C . ILE B 1 46 ? -54.395 9.618 42.996 1.00 38.91 46 ILE B C 1
ATOM 1454 O O . ILE B 1 46 ? -55.615 9.709 42.921 1.00 31.20 46 ILE B O 1
ATOM 1459 N N . ASP B 1 47 ? -53.732 9.303 44.096 1.00 43.53 47 ASP B N 1
ATOM 1460 C CA . ASP B 1 47 ? -54.438 9.056 45.350 1.00 39.48 47 ASP B CA 1
ATOM 1461 C C . ASP B 1 47 ? -53.637 9.581 46.536 1.00 33.50 47 ASP B C 1
ATOM 1462 O O . ASP B 1 47 ? -52.483 9.204 46.732 1.00 35.54 47 ASP B O 1
ATOM 1467 N N . GLU B 1 48 ? -54.258 10.458 47.313 1.00 35.52 48 GLU B N 1
ATOM 1468 C CA . GLU B 1 48 ? -53.671 10.917 48.571 1.00 37.48 48 GLU B CA 1
ATOM 1469 C C . GLU B 1 48 ? -53.841 9.810 49.609 1.00 38.30 48 GLU B C 1
ATOM 1470 O O . GLU B 1 48 ? -54.934 9.541 50.111 1.00 33.44 48 GLU B O 1
ATOM 1476 N N . VAL B 1 49 ? -52.744 9.138 49.931 1.00 37.52 49 VAL B N 1
ATOM 1477 C CA . VAL B 1 49 ? -52.864 7.954 50.786 1.00 38.83 49 VAL B CA 1
ATOM 1478 C C . VAL B 1 49 ? -52.459 8.269 52.222 1.00 37.67 49 VAL B C 1
ATOM 1479 O O . VAL B 1 49 ? -52.640 7.458 53.127 1.00 31.05 49 VAL B O 1
ATOM 1483 N N . TRP B 1 50 ? -51.940 9.471 52.371 1.00 36.29 50 TRP B N 1
ATOM 1484 C CA . TRP B 1 50 ? -51.443 10.076 53.591 1.00 31.02 50 TRP B CA 1
ATOM 1485 C C . TRP B 1 50 ? -51.376 11.588 53.362 1.00 33.13 50 TRP B C 1
ATOM 1486 O O . TRP B 1 50 ? -51.005 11.970 52.255 1.00 48.01 50 TRP B O 1
ATOM 1497 N N . PRO B 1 51 ? -51.740 12.364 54.364 1.00 40.19 51 PRO B N 1
ATOM 1498 C CA . PRO B 1 51 ? -51.846 13.818 54.237 1.00 40.55 51 PRO B CA 1
ATOM 1499 C C . PRO B 1 51 ? -50.718 14.472 53.454 1.00 39.47 51 PRO B C 1
ATOM 1500 O O . PRO B 1 51 ? -49.555 14.451 53.845 1.00 35.38 51 PRO B O 1
ATOM 1504 N N . SER B 1 52 ? -51.103 15.053 52.318 1.00 38.91 52 SER B N 1
ATOM 1505 C CA . SER B 1 52 ? -50.156 15.727 51.436 1.00 32.47 52 SER B CA 1
ATOM 1506 C C . SER B 1 52 ? -49.217 14.729 50.770 1.00 21.38 52 SER B C 1
ATOM 1507 O O . SER B 1 52 ? -48.177 15.081 50.227 1.00 16.27 52 SER B O 1
ATOM 1510 N N . LEU B 1 53 ? -49.604 13.464 50.829 1.00 22.72 53 LEU B N 1
ATOM 1511 C CA . LEU B 1 53 ? -48.794 12.407 50.243 1.00 32.54 53 LEU B CA 1
ATOM 1512 C C . LEU B 1 53 ? -49.629 11.617 49.235 1.00 30.47 53 LEU B C 1
ATOM 1513 O O . LEU B 1 53 ? -50.569 10.926 49.607 1.00 19.39 53 LEU B O 1
ATOM 1518 N N . PHE B 1 54 ? -49.246 11.765 47.969 1.00 35.53 54 PHE B N 1
ATOM 1519 C CA . PHE B 1 54 ? -49.976 11.142 46.874 1.00 32.90 54 PHE B CA 1
ATOM 1520 C C . PHE B 1 54 ? -49.199 10.012 46.212 1.00 24.81 54 PHE B C 1
ATOM 1521 O O . PHE B 1 54 ? -47.990 10.104 46.024 1.00 21.49 54 PHE B O 1
ATOM 1529 N N . LEU B 1 55 ? -49.966 8.984 45.882 1.00 21.08 55 LEU B N 1
ATOM 1530 C CA . LEU B 1 55 ? -49.493 7.947 44.979 1.00 24.32 55 LEU B CA 1
ATOM 1531 C C . LEU B 1 55 ? -50.266 8.100 43.667 1.00 26.78 55 LEU B C 1
ATOM 1532 O O . LEU B 1 55 ? -51.493 8.083 43.701 1.00 24.34 55 LEU B O 1
ATOM 1537 N N . GLY B 1 56 ? -49.528 8.254 42.576 1.00 32.13 56 GLY B N 1
ATOM 1538 C CA . GLY B 1 56 ? -50.105 8.314 41.252 1.00 36.62 56 GLY B CA 1
ATOM 1539 C C . GLY B 1 56 ? -49.408 7.445 40.224 1.00 38.88 56 GLY B C 1
ATOM 1540 O O . GLY B 1 56 ? -48.478 6.698 40.533 1.00 32.56 56 GLY B O 1
ATOM 1541 N N . ASP B 1 57 ? -49.870 7.546 38.976 1.00 40.35 57 ASP B N 1
ATOM 1542 C CA . ASP B 1 57 ? -49.263 6.817 37.864 1.00 34.68 57 ASP B CA 1
ATOM 1543 C C . ASP B 1 57 ? -48.557 7.786 36.922 1.00 29.75 57 ASP B C 1
ATOM 1544 O O . ASP B 1 57 ? -48.479 8.981 37.210 1.00 25.14 57 ASP B O 1
ATOM 1549 N N . ALA B 1 58 ? -48.042 7.282 35.806 1.00 37.99 58 ALA B N 1
ATOM 1550 C CA . ALA B 1 58 ? -47.309 8.108 34.849 1.00 38.13 58 ALA B CA 1
ATOM 1551 C C . ALA B 1 58 ? -48.204 9.122 34.144 1.00 32.73 58 ALA B C 1
ATOM 1552 O O . ALA B 1 58 ? -47.739 10.170 33.690 1.00 27.47 58 ALA B O 1
ATOM 1554 N N . TYR B 1 59 ? -49.494 8.847 34.039 1.00 29.23 59 TYR B N 1
ATOM 1555 C CA . TYR B 1 59 ? -50.459 9.806 33.525 1.00 24.40 59 TYR B CA 1
ATOM 1556 C C . TYR B 1 59 ? -50.577 11.022 34.438 1.00 28.17 59 TYR B C 1
ATOM 1557 O O . TYR B 1 59 ? -50.450 12.160 34.001 1.00 48.41 59 TYR B O 1
ATOM 1566 N N . ALA B 1 60 ? -50.857 10.760 35.709 1.00 30.64 60 ALA B N 1
ATOM 1567 C CA . ALA B 1 60 ? -50.991 11.742 36.763 1.00 27.14 60 ALA B CA 1
ATOM 1568 C C . ALA B 1 60 ? -49.831 12.736 36.777 1.00 26.97 60 ALA B C 1
ATOM 1569 O O . ALA B 1 60 ? -50.030 13.944 36.870 1.00 33.43 60 ALA B O 1
ATOM 1571 N N . ALA B 1 61 ? -48.622 12.227 36.685 1.00 28.99 61 ALA B N 1
ATOM 1572 C CA . ALA B 1 61 ? -47.350 12.898 36.631 1.00 28.87 61 ALA B CA 1
ATOM 1573 C C . ALA B 1 61 ? -47.218 13.920 35.522 1.00 32.41 61 ALA B C 1
ATOM 1574 O O . ALA B 1 61 ? -46.510 14.923 35.607 1.00 36.97 61 ALA B O 1
ATOM 1576 N N . ARG B 1 62 ? -47.901 13.658 34.410 1.00 38.91 62 ARG B N 1
ATOM 1577 C CA . ARG B 1 62 ? -47.782 14.584 33.281 1.00 39.47 62 ARG B CA 1
ATOM 1578 C C . ARG B 1 62 ? -48.894 15.627 33.320 1.00 40.85 62 ARG B C 1
ATOM 1579 O O . ARG B 1 62 ? -48.820 16.621 32.601 1.00 57.72 62 ARG B O 1
ATOM 1587 N N . ASP B 1 63 ? -49.879 15.388 34.170 1.00 34.54 63 ASP B N 1
ATOM 1588 C CA . ASP B 1 63 ? -51.035 16.229 34.395 1.00 29.68 63 ASP B CA 1
ATOM 1589 C C . ASP B 1 63 ? -50.699 17.500 35.169 1.00 32.15 63 ASP B C 1
ATOM 1590 O O . ASP B 1 63 ? -51.159 17.683 36.302 1.00 29.40 63 ASP B O 1
ATOM 1595 N N . LYS B 1 64 ? -49.888 18.325 34.513 1.00 31.26 64 LYS B N 1
ATOM 1596 C CA . LYS B 1 64 ? -49.443 19.615 35.030 1.00 34.39 64 LYS B CA 1
ATOM 1597 C C . LYS B 1 64 ? -50.604 20.382 35.644 1.00 37.56 64 LYS B C 1
ATOM 1598 O O . LYS B 1 64 ? -50.491 21.004 36.693 1.00 56.79 64 LYS B O 1
ATOM 1604 N N . SER B 1 65 ? -51.740 20.312 34.972 1.00 36.03 65 SER B N 1
ATOM 1605 C CA . SER B 1 65 ? -52.983 20.893 35.446 1.00 39.69 65 SER B CA 1
ATOM 1606 C C . SER B 1 65 ? -53.399 20.347 36.809 1.00 41.93 65 SER B C 1
ATOM 1607 O O . SER B 1 65 ? -53.787 21.100 37.706 1.00 37.52 65 SER B O 1
ATOM 1610 N N . LYS B 1 66 ? -53.321 19.022 36.948 1.00 41.12 66 LYS B N 1
ATOM 1611 C CA . LYS B 1 66 ? -53.750 18.386 38.191 1.00 42.27 66 LYS B CA 1
ATOM 1612 C C . LYS B 1 66 ? -52.754 18.696 39.303 1.00 41.91 66 LYS B C 1
ATOM 1613 O O . LYS B 1 66 ? -53.151 19.045 40.416 1.00 37.38 66 LYS B O 1
ATOM 1619 N N . LEU B 1 67 ? -51.461 18.565 38.979 1.00 42.38 67 LEU B N 1
ATOM 1620 C CA . LEU B 1 67 ? -50.445 18.880 39.993 1.00 39.82 67 LEU B CA 1
ATOM 1621 C C . LEU B 1 67 ? -50.665 20.331 40.399 1.00 39.81 67 LEU B C 1
ATOM 1622 O O . LEU B 1 67 ? -50.782 20.644 41.575 1.00 38.97 67 LEU B O 1
ATOM 1627 N N . ILE B 1 68 ? -50.763 21.176 39.384 1.00 45.83 68 ILE B N 1
ATOM 1628 C CA . ILE B 1 68 ? -51.129 22.578 39.547 1.00 49.97 68 ILE B CA 1
ATOM 1629 C C . ILE B 1 68 ? -52.356 22.708 40.451 1.00 47.42 68 ILE B C 1
ATOM 1630 O O . ILE B 1 68 ? -52.353 23.473 41.407 1.00 43.57 68 ILE B O 1
ATOM 1632 N N . GLN B 1 69 ? -53.386 21.928 40.139 1.00 46.56 69 GLN B N 1
ATOM 1633 C CA . GLN B 1 69 ? -54.568 21.835 40.976 1.00 49.60 69 GLN B CA 1
ATOM 1634 C C . GLN B 1 69 ? -54.157 21.597 42.435 1.00 50.92 69 GLN B C 1
ATOM 1635 O O . GLN B 1 69 ? -54.416 22.422 43.302 1.00 49.88 69 GLN B O 1
ATOM 1641 N N . LEU B 1 70 ? -53.523 20.451 42.655 1.00 50.24 70 LEU B N 1
ATOM 1642 C CA . LEU B 1 70 ? -53.222 19.909 43.963 1.00 45.65 70 LEU B CA 1
ATOM 1643 C C . LEU B 1 70 ? -52.202 20.718 44.753 1.00 42.50 70 LEU B C 1
ATOM 1644 O O . LEU B 1 70 ? -52.171 20.589 45.982 1.00 43.10 70 LEU B O 1
ATOM 1649 N N . GLY B 1 71 ? -51.389 21.519 44.082 1.00 41.83 71 GLY B N 1
ATOM 1650 C CA . GLY B 1 71 ? -50.361 22.297 44.751 1.00 44.58 71 GLY B CA 1
ATOM 1651 C C . GLY B 1 71 ? -49.136 21.476 45.105 1.00 46.15 71 GLY B C 1
ATOM 1652 O O . GLY B 1 71 ? -48.333 21.865 45.955 1.00 48.90 71 GLY B O 1
ATOM 1653 N N . ILE B 1 72 ? -48.960 20.330 44.461 1.00 42.39 72 ILE B N 1
ATOM 1654 C CA . ILE B 1 72 ? -47.783 19.487 44.644 1.00 39.88 72 ILE B CA 1
ATOM 1655 C C . ILE B 1 72 ? -46.511 20.320 44.487 1.00 39.03 72 ILE B C 1
ATOM 1656 O O 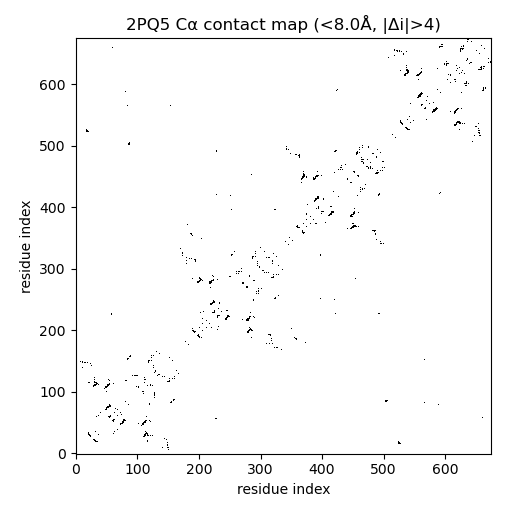. ILE B 1 72 ? -46.432 21.200 43.632 1.00 39.50 72 ILE B O 1
ATOM 1661 N N . THR B 1 73 ? -45.516 20.067 45.328 1.00 37.34 73 THR B N 1
ATOM 1662 C CA . THR B 1 73 ? -44.247 20.780 45.316 1.00 29.24 73 THR B CA 1
ATOM 1663 C C . THR B 1 73 ? -43.046 19.896 45.016 1.00 24.51 73 THR B C 1
ATOM 1664 O O . THR B 1 73 ? -41.950 20.398 44.769 1.00 25.56 73 THR B O 1
ATOM 1668 N N . HIS B 1 74 ? -43.246 18.589 45.067 1.00 25.23 74 HIS B N 1
ATOM 1669 C CA . HIS B 1 74 ? -42.227 17.566 45.020 1.00 26.16 74 HIS B CA 1
ATOM 1670 C C . HIS B 1 74 ? -42.748 16.349 44.271 1.00 26.51 74 HIS B C 1
ATOM 1671 O O . HIS B 1 74 ? -43.760 15.746 44.613 1.00 21.04 74 HIS B O 1
ATOM 1678 N N . VAL B 1 75 ? -42.002 16.021 43.213 1.00 33.89 75 VAL B N 1
ATOM 1679 C CA . VAL B 1 75 ? -42.374 14.801 42.493 1.00 37.82 75 VAL B CA 1
ATOM 1680 C C . VAL B 1 75 ? -41.183 13.848 42.560 1.00 35.96 75 VAL B C 1
ATOM 1681 O O . VAL B 1 75 ? -40.056 14.216 42.235 1.00 30.80 75 VAL B O 1
ATOM 1685 N N . VAL B 1 76 ? -41.457 12.639 43.023 1.00 33.59 76 VAL B N 1
ATOM 1686 C CA . VAL B 1 76 ? -40.466 11.573 43.092 1.00 32.02 76 VAL B CA 1
ATOM 1687 C C . VAL B 1 76 ? -40.798 10.549 42.015 1.00 28.04 76 VAL B C 1
ATOM 1688 O O . VAL B 1 76 ? -41.851 9.914 42.080 1.00 30.98 76 VAL B O 1
ATOM 1692 N N . ASN B 1 77 ? -39.915 10.404 41.030 1.00 25.67 77 ASN B N 1
ATOM 1693 C CA . ASN B 1 77 ? -40.156 9.414 39.991 1.00 23.98 77 ASN B CA 1
ATOM 1694 C C . ASN B 1 77 ? -39.410 8.127 40.291 1.00 22.59 77 ASN B C 1
ATOM 1695 O O . ASN B 1 77 ? -38.191 8.050 40.162 1.00 29.81 77 ASN B O 1
ATOM 1700 N N . ALA B 1 78 ? -40.140 7.081 40.683 1.00 25.42 78 ALA B N 1
ATOM 1701 C CA . ALA B 1 78 ? -39.446 5.820 40.954 1.00 27.42 78 ALA B CA 1
ATOM 1702 C C . ALA B 1 78 ? -39.318 4.960 39.694 1.00 28.53 78 ALA B C 1
ATOM 1703 O O . ALA B 1 78 ? -38.804 3.840 39.773 1.00 34.26 78 ALA B O 1
ATOM 1705 N N . ALA B 1 79 ? -39.773 5.484 38.567 1.00 29.97 79 ALA B N 1
ATOM 1706 C CA . ALA B 1 79 ? -39.711 4.811 37.275 1.00 29.60 79 ALA B CA 1
ATOM 1707 C C . ALA B 1 79 ? -39.014 5.718 36.265 1.00 30.47 79 ALA B C 1
ATOM 1708 O O . ALA B 1 79 ? -39.429 5.883 35.121 1.00 36.57 79 ALA B O 1
ATOM 1710 N N . ALA B 1 80 ? -37.925 6.315 36.723 1.00 29.35 80 ALA B N 1
ATOM 1711 C CA . ALA B 1 80 ? -37.155 7.256 35.928 1.00 28.06 80 ALA B CA 1
ATOM 1712 C C . ALA B 1 80 ? -36.297 6.543 34.888 1.00 35.18 80 ALA B C 1
ATOM 1713 O O . ALA B 1 80 ? -36.019 5.352 34.983 1.00 34.92 80 ALA B O 1
ATOM 1715 N N . GLY B 1 81 ? -35.882 7.309 33.884 1.00 43.18 81 GLY B N 1
ATOM 1716 C CA . GLY B 1 81 ? -35.157 6.813 32.738 1.00 45.75 81 GLY B CA 1
ATOM 1717 C C . GLY B 1 81 ? -35.791 7.267 31.432 1.00 41.74 81 GLY B C 1
ATOM 1718 O O . GLY B 1 81 ? -36.972 7.585 31.370 1.00 30.17 81 GLY B O 1
ATOM 1719 N N . LYS B 1 82 ? -34.960 7.290 30.406 1.00 45.44 82 LYS B N 1
ATOM 1720 C CA . LYS B 1 82 ? -35.323 7.537 29.015 1.00 42.40 82 LYS B CA 1
ATOM 1721 C C . LYS B 1 82 ? -36.300 6.473 28.529 1.00 31.49 82 LYS B C 1
ATOM 1722 O O . LYS B 1 82 ? -37.292 6.745 27.854 1.00 31.18 82 LYS B O 1
ATOM 1726 N N . PHE B 1 83 ? -36.008 5.229 28.890 1.00 29.92 83 PHE B N 1
ATOM 1727 C CA . PHE B 1 83 ? -36.784 4.079 28.477 1.00 29.26 83 PHE B CA 1
ATOM 1728 C C . PHE B 1 83 ? -37.935 3.764 29.423 1.00 31.18 83 PHE B C 1
ATOM 1729 O O . PHE B 1 83 ? -38.634 2.772 29.211 1.00 33.76 83 PHE B O 1
ATOM 1737 N N . GLN B 1 84 ? -38.122 4.598 30.439 1.00 30.14 84 GLN B N 1
ATOM 1738 C CA . GLN B 1 84 ? -39.244 4.445 31.368 1.00 28.89 84 GLN B CA 1
ATOM 1739 C C . GLN B 1 84 ? -40.070 5.722 31.310 1.00 31.10 84 GLN B C 1
ATOM 1740 O O . GLN B 1 84 ? -40.328 6.218 30.213 1.00 44.64 84 GLN B O 1
ATOM 1746 N N . VAL B 1 85 ? -40.506 6.292 32.425 1.00 38.89 85 VAL B N 1
ATOM 1747 C CA . VAL B 1 85 ? -41.234 7.558 32.392 1.00 33.07 85 VAL B CA 1
ATOM 1748 C C . VAL B 1 85 ? -40.229 8.704 32.320 1.00 39.09 85 VAL B C 1
ATOM 1749 O O . VAL B 1 85 ? -39.861 9.307 33.324 1.00 43.02 85 VAL B O 1
ATOM 1753 N N . ASP B 1 86 ? -39.792 8.992 31.105 1.00 44.76 86 ASP B N 1
ATOM 1754 C CA . ASP B 1 86 ? -38.818 10.021 30.788 1.00 48.65 86 ASP B CA 1
ATOM 1755 C C . ASP B 1 86 ? -39.379 11.419 31.011 1.00 47.70 86 ASP B C 1
ATOM 1756 O O . ASP B 1 86 ? -39.541 12.149 30.033 1.00 51.60 86 ASP B O 1
ATOM 1761 N N . THR B 1 87 ? -39.659 11.774 32.254 1.00 50.26 87 THR B N 1
ATOM 1762 C CA . THR B 1 87 ? -40.177 13.110 32.544 1.00 44.46 87 THR B CA 1
ATOM 1763 C C . THR B 1 87 ? -39.045 14.044 32.955 1.00 47.65 87 THR B C 1
ATOM 1764 O O . THR B 1 87 ? -38.809 15.048 32.272 1.00 71.12 87 THR B O 1
ATOM 1768 N N . GLY B 1 88 ? -38.337 13.754 34.039 1.00 44.73 88 GLY B N 1
ATOM 1769 C CA . GLY B 1 88 ? -37.258 14.604 34.513 1.00 39.52 88 GLY B CA 1
ATOM 1770 C C . GLY B 1 88 ? -37.730 15.970 34.971 1.00 33.84 88 GLY B C 1
ATOM 1771 O O . GLY B 1 88 ? -38.915 16.278 34.879 1.00 30.25 88 GLY B O 1
ATOM 1772 N N . ALA B 1 89 ? -36.807 16.779 35.467 1.00 37.75 89 ALA B N 1
ATOM 1773 C CA . ALA B 1 89 ? -37.108 18.127 35.931 1.00 43.96 89 ALA B CA 1
ATOM 1774 C C . ALA B 1 89 ? -37.390 19.045 34.747 1.00 48.24 89 ALA B C 1
ATOM 1775 O O . ALA B 1 89 ? -38.130 20.022 34.850 1.00 55.19 89 ALA B O 1
ATOM 1777 N N . LYS B 1 90 ? -36.781 18.700 33.626 1.00 48.45 90 LYS B N 1
ATOM 1778 C CA . LYS B 1 90 ? -36.958 19.327 32.327 1.00 46.21 90 LYS B CA 1
ATOM 1779 C C . LYS B 1 90 ? -38.438 19.349 31.943 1.00 41.43 90 LYS B C 1
ATOM 1780 O O . LYS B 1 90 ? -38.935 20.341 31.414 1.00 65.22 90 LYS B O 1
ATOM 1786 N N . PHE B 1 91 ? -39.151 18.264 32.216 1.00 31.80 91 PHE B N 1
ATOM 1787 C CA . PHE B 1 91 ? -40.600 18.247 32.002 1.00 33.36 91 PHE B CA 1
ATOM 1788 C C . PHE B 1 91 ? -41.307 19.251 32.907 1.00 35.92 91 PHE B C 1
ATOM 1789 O O . PHE B 1 91 ? -42.461 19.621 32.682 1.00 45.30 91 PHE B O 1
ATOM 1797 N N . TYR B 1 92 ? -40.631 19.704 33.958 1.00 38.01 92 TYR B N 1
ATOM 1798 C CA . TYR B 1 92 ? -41.320 20.529 34.945 1.00 41.72 92 TYR B CA 1
ATOM 1799 C C . TYR B 1 92 ? -40.935 21.993 34.914 1.00 44.65 92 TYR B C 1
ATOM 1800 O O . TYR B 1 92 ? -41.454 22.746 35.748 1.00 44.01 92 TYR B O 1
ATOM 1809 N N . ARG B 1 93 ? -40.061 22.392 34.000 1.00 49.69 93 ARG B N 1
ATOM 1810 C CA . ARG B 1 93 ? -39.657 23.794 33.898 1.00 51.90 93 ARG B CA 1
ATOM 1811 C C . ARG B 1 93 ? -40.874 24.716 33.849 1.00 54.08 93 ARG B C 1
ATOM 1812 O O . ARG B 1 93 ? -41.876 24.417 33.194 1.00 64.77 93 ARG B O 1
ATOM 1814 N N . GLY B 1 94 ? -40.769 25.838 34.558 1.00 56.82 94 GLY B N 1
ATOM 1815 C CA . GLY B 1 94 ? -41.854 26.802 34.611 1.00 61.41 94 GLY B CA 1
ATOM 1816 C C . GLY B 1 94 ? -42.780 26.539 35.786 1.00 63.64 94 GLY B C 1
ATOM 1817 O O . GLY B 1 94 ? -43.381 27.481 36.305 1.00 59.06 94 GLY B O 1
ATOM 1818 N N . MET B 1 95 ? -42.895 25.279 36.187 1.00 65.75 95 MET B N 1
ATOM 1819 C CA . MET B 1 95 ? -43.625 24.892 37.382 1.00 63.79 95 MET B CA 1
ATOM 1820 C C . MET B 1 95 ? -42.758 25.080 38.625 1.00 61.68 95 MET B C 1
ATOM 1821 O O . MET B 1 95 ? -41.552 24.832 38.596 1.00 57.35 95 MET B O 1
ATOM 1826 N N . SER B 1 96 ? -43.400 25.510 39.710 1.00 61.17 96 SER B N 1
ATOM 1827 C CA . SER B 1 96 ? -42.692 25.630 40.983 1.00 64.32 96 SER B CA 1
ATOM 1828 C C . SER B 1 96 ? -42.864 24.334 41.777 1.00 59.35 96 SER B C 1
ATOM 1829 O O . SER B 1 96 ? -43.731 24.210 42.637 1.00 51.07 96 SER B O 1
ATOM 1832 N N . LEU B 1 97 ? -42.016 23.365 41.449 1.00 53.75 97 LEU B N 1
ATOM 1833 C CA . LEU B 1 97 ? -42.035 22.060 42.088 1.00 52.21 97 LEU B CA 1
ATOM 1834 C C . LEU B 1 97 ? -40.711 21.333 41.874 1.00 50.07 97 LEU B C 1
ATOM 1835 O O . LEU B 1 97 ? -40.062 21.520 40.848 1.00 48.50 97 LEU B O 1
ATOM 1840 N N . GLU B 1 98 ? -40.343 20.511 42.855 1.00 47.97 98 GLU B N 1
ATOM 1841 C CA . GLU B 1 98 ? -39.061 19.819 42.790 1.00 43.25 98 GLU B CA 1
ATOM 1842 C C . GLU B 1 98 ? -39.221 18.392 42.276 1.00 27.14 98 GLU B C 1
ATOM 1843 O O . GLU B 1 98 ? -40.245 17.733 42.433 1.00 21.29 98 GLU B O 1
ATOM 1849 N N . TYR B 1 99 ? -38.152 17.931 41.632 1.00 25.48 99 TYR B N 1
ATOM 1850 C CA . TYR B 1 99 ? -38.134 16.609 41.034 1.00 27.84 99 TYR B CA 1
ATOM 1851 C C . TYR B 1 99 ? -36.981 15.763 41.562 1.00 30.59 99 TYR B C 1
ATOM 1852 O O . TYR B 1 99 ? -35.851 16.234 41.653 1.00 34.69 99 TYR B O 1
ATOM 1861 N N . TYR B 1 100 ? -37.316 14.516 41.861 1.00 30.53 100 TYR B N 1
ATOM 1862 C CA . TYR B 1 100 ? -36.354 13.487 42.224 1.00 29.67 100 TYR B CA 1
ATOM 1863 C C . TYR B 1 100 ? -36.671 12.235 41.403 1.00 22.53 100 TYR B C 1
ATOM 1864 O O . TYR B 1 100 ? -37.803 11.765 41.399 1.00 28.08 100 TYR B O 1
ATOM 1873 N N . GLY B 1 101 ? -35.643 11.729 40.724 1.00 26.82 101 GLY B N 1
ATOM 1874 C CA . GLY B 1 101 ? -35.810 10.562 39.883 1.00 28.64 101 GLY B CA 1
ATOM 1875 C C . GLY B 1 101 ? -35.021 9.363 40.368 1.00 28.10 101 GLY B C 1
ATOM 1876 O O . GLY B 1 101 ? -33.889 9.489 40.842 1.00 26.33 101 GLY B O 1
ATOM 1877 N N . ILE B 1 102 ? -35.645 8.193 40.241 1.00 26.46 102 ILE B N 1
ATOM 1878 C CA . ILE B 1 102 ? -34.992 6.940 40.601 1.00 24.79 102 ILE B CA 1
ATOM 1879 C C . ILE B 1 102 ? -35.131 5.947 39.455 1.00 22.14 102 ILE B C 1
ATOM 1880 O O . ILE B 1 102 ? -36.219 5.486 39.115 1.00 21.34 102 ILE B O 1
ATOM 1885 N N . GLU B 1 103 ? -34.023 5.579 38.816 1.00 22.94 103 GLU B N 1
ATOM 1886 C CA . GLU B 1 103 ? -34.099 4.582 37.755 1.00 23.26 103 GLU B CA 1
ATOM 1887 C C . GLU B 1 103 ? -34.353 3.203 38.350 1.00 25.04 103 GLU B C 1
ATOM 1888 O O . GLU B 1 103 ? -33.429 2.426 38.586 1.00 33.32 103 GLU B O 1
ATOM 1894 N N . ALA B 1 104 ? -35.630 2.931 38.603 1.00 21.62 104 ALA B N 1
ATOM 1895 C CA . ALA B 1 104 ? -36.004 1.690 39.270 1.00 17.91 104 ALA B CA 1
ATOM 1896 C C . ALA B 1 104 ? -36.849 0.801 38.364 1.00 20.86 104 ALA B C 1
ATOM 1897 O O . ALA B 1 104 ? -37.613 1.347 37.565 1.00 25.62 104 ALA B O 1
ATOM 1899 N N . ASP B 1 105 ? -36.694 -0.500 38.551 1.00 17.51 105 ASP B N 1
ATOM 1900 C CA . ASP B 1 105 ? -37.433 -1.543 37.884 1.00 13.15 105 ASP B CA 1
ATOM 1901 C C . ASP B 1 105 ? -38.411 -2.216 38.841 1.00 17.23 105 ASP B C 1
ATOM 1902 O O . ASP B 1 105 ? -38.088 -2.530 39.978 1.00 28.85 105 ASP B O 1
ATOM 1907 N N . ASP B 1 106 ? -39.614 -2.470 38.362 1.00 22.95 106 ASP B N 1
ATOM 1908 C CA . ASP B 1 106 ? -40.635 -3.238 39.032 1.00 18.84 106 ASP B CA 1
ATOM 1909 C C . ASP B 1 106 ? -40.287 -4.717 39.001 1.00 23.33 106 ASP B C 1
ATOM 1910 O O . ASP B 1 106 ? -41.018 -5.564 38.492 1.00 28.80 106 ASP B O 1
ATOM 1915 N N . ASN B 1 107 ? -39.121 -5.030 39.560 1.00 29.71 107 ASN B N 1
ATOM 1916 C CA . ASN B 1 107 ? -38.663 -6.426 39.499 1.00 30.89 107 ASN B CA 1
ATOM 1917 C C . ASN B 1 107 ? -38.390 -6.921 40.914 1.00 30.07 107 ASN B C 1
ATOM 1918 O O . ASN B 1 107 ? -37.779 -6.196 41.706 1.00 25.12 107 ASN B O 1
ATOM 1923 N N . PRO B 1 108 ? -38.851 -8.117 41.263 1.00 28.39 108 PRO B N 1
ATOM 1924 C CA . PRO B 1 108 ? -38.571 -8.706 42.575 1.00 24.57 108 PRO B CA 1
ATOM 1925 C C . PRO B 1 108 ? -37.102 -8.783 42.939 1.00 24.56 108 PRO B C 1
ATOM 1926 O O . PRO B 1 108 ? -36.763 -8.734 44.128 1.00 30.70 108 PRO B O 1
ATOM 1930 N N . PHE B 1 109 ? -36.217 -8.921 41.962 1.00 21.10 109 PHE B N 1
ATOM 1931 C CA . PHE B 1 109 ? -34.793 -9.048 42.249 1.00 14.15 109 PHE B CA 1
ATOM 1932 C C . PHE B 1 109 ? -34.089 -7.709 42.068 1.00 19.38 109 PHE B C 1
ATOM 1933 O O . PHE B 1 109 ? -32.869 -7.600 42.002 1.00 25.96 109 PHE B O 1
ATOM 1941 N N . PHE B 1 110 ? -34.936 -6.689 42.001 1.00 24.52 110 PHE B N 1
ATOM 1942 C CA . PHE B 1 110 ? -34.449 -5.323 41.952 1.00 23.97 110 PHE B CA 1
ATOM 1943 C C . PHE B 1 110 ? -34.372 -4.762 43.376 1.00 26.35 110 PHE B C 1
ATOM 1944 O O . PHE B 1 110 ? -35.372 -4.857 44.095 1.00 24.53 110 PHE B O 1
ATOM 1952 N N . ASP B 1 111 ? -33.213 -4.207 43.735 1.00 28.91 111 ASP B N 1
ATOM 1953 C CA . ASP B 1 111 ? -32.979 -3.719 45.078 1.00 20.80 111 ASP B CA 1
ATOM 1954 C C . ASP B 1 111 ? -33.436 -2.280 45.263 1.00 14.31 111 ASP B C 1
ATOM 1955 O O . ASP B 1 111 ? -32.701 -1.316 45.075 1.00 18.10 111 ASP B O 1
ATOM 1960 N N . LEU B 1 112 ? -34.695 -2.169 45.668 1.00 17.32 112 LEU B N 1
ATOM 1961 C CA . LEU B 1 112 ? -35.246 -0.854 45.957 1.00 24.38 112 LEU B CA 1
ATOM 1962 C C . LEU B 1 112 ? -34.851 -0.328 47.331 1.00 26.57 112 LEU B C 1
ATOM 1963 O O . LEU B 1 112 ? -34.608 0.877 47.464 1.00 22.28 112 LEU B O 1
ATOM 1968 N N . SER B 1 113 ? -34.775 -1.203 48.324 1.00 28.71 113 SER B N 1
ATOM 1969 C CA . SER B 1 113 ? -34.533 -0.859 49.724 1.00 27.59 113 SER B CA 1
ATOM 1970 C C . SER B 1 113 ? -33.408 0.148 49.920 1.00 21.87 113 SER B C 1
ATOM 1971 O O . SER B 1 113 ? -33.405 0.954 50.845 1.00 36.71 113 SER B O 1
ATOM 1974 N N . VAL B 1 114 ? -32.429 0.142 49.034 1.00 25.68 114 VAL B N 1
ATOM 1975 C CA . VAL B 1 114 ? -31.318 1.086 49.082 1.00 27.75 114 VAL B CA 1
ATOM 1976 C C . VAL B 1 114 ? -31.815 2.521 48.946 1.00 30.37 114 VAL B C 1
ATOM 1977 O O . VAL B 1 114 ? -31.137 3.469 49.343 1.00 35.67 114 VAL B O 1
ATOM 1981 N N . TYR B 1 115 ? -33.012 2.687 48.390 1.00 34.29 115 TYR B N 1
ATOM 1982 C CA . TYR B 1 115 ? -33.607 4.009 48.207 1.00 31.17 115 TYR B CA 1
ATOM 1983 C C . TYR B 1 115 ? -34.537 4.369 49.353 1.00 26.72 115 TYR B C 1
ATOM 1984 O O . TYR B 1 115 ? -34.886 5.530 49.554 1.00 30.87 115 TYR B O 1
ATOM 1993 N N . PHE B 1 116 ? -34.940 3.336 50.079 1.00 27.96 116 PHE B N 1
ATOM 1994 C CA . PHE B 1 116 ? -35.885 3.419 51.172 1.00 28.97 116 PHE B CA 1
ATOM 1995 C C . PHE B 1 116 ? -35.586 4.587 52.095 1.00 32.30 116 PHE B C 1
ATOM 1996 O O . PHE B 1 116 ? -36.477 5.335 52.480 1.00 36.40 116 PHE B O 1
ATOM 2004 N N . LEU B 1 117 ? -34.309 4.725 52.449 1.00 35.04 117 LEU B N 1
ATOM 2005 C CA . LEU B 1 117 ? -33.987 5.726 53.463 1.00 33.30 117 LEU B CA 1
ATOM 2006 C C . LEU B 1 117 ? -33.845 7.105 52.857 1.00 27.96 117 LEU B C 1
ATOM 2007 O O . LEU B 1 117 ? -34.536 8.017 53.334 1.00 37.90 117 LEU B O 1
ATOM 2012 N N . PRO B 1 118 ? -33.017 7.342 51.858 1.00 30.15 118 PRO B N 1
ATOM 2013 C CA . PRO B 1 118 ? -32.887 8.700 51.306 1.00 29.51 118 PRO B CA 1
ATOM 2014 C C . PRO B 1 118 ? -34.195 9.300 50.809 1.00 24.06 118 PRO B C 1
ATOM 2015 O O . PRO B 1 118 ? -34.390 10.511 50.814 1.00 31.74 118 PRO B O 1
ATOM 2019 N N . VAL B 1 119 ? -35.117 8.473 50.349 1.00 20.90 119 VAL B N 1
ATOM 2020 C CA . VAL B 1 119 ? -36.400 8.951 49.844 1.00 23.78 119 VAL B CA 1
ATOM 2021 C C . VAL B 1 119 ? -37.353 9.244 50.996 1.00 32.43 119 VAL B C 1
ATOM 2022 O O . VAL B 1 119 ? -38.194 10.142 50.933 1.00 54.00 119 VAL B O 1
ATOM 2026 N N . ALA B 1 120 ? -37.222 8.472 52.071 1.00 32.70 120 ALA B N 1
ATOM 2027 C CA . ALA B 1 120 ? -37.962 8.739 53.291 1.00 31.15 120 ALA B CA 1
ATOM 2028 C C . ALA B 1 120 ? -37.538 10.095 53.853 1.00 32.65 120 ALA B C 1
ATOM 2029 O O . ALA B 1 120 ? -38.346 10.859 54.373 1.00 37.80 120 ALA B O 1
ATOM 2031 N N . ARG B 1 121 ? -36.244 10.353 53.723 1.00 29.44 121 ARG B N 1
ATOM 2032 C CA . ARG B 1 121 ? -35.645 11.604 54.150 1.00 30.67 121 ARG B CA 1
ATOM 2033 C C . ARG B 1 121 ? -36.187 12.751 53.286 1.00 35.68 121 ARG B C 1
ATOM 2034 O O . ARG B 1 121 ? -36.635 13.773 53.796 1.00 42.88 121 ARG B O 1
ATOM 2042 N N . TYR B 1 122 ? -36.126 12.575 51.973 1.00 37.66 122 TYR B N 1
ATOM 2043 C CA . TYR B 1 122 ? -36.634 13.518 50.994 1.00 33.73 122 TYR B CA 1
ATOM 2044 C C . TYR B 1 122 ? -38.091 13.847 51.274 1.00 29.75 122 TYR B C 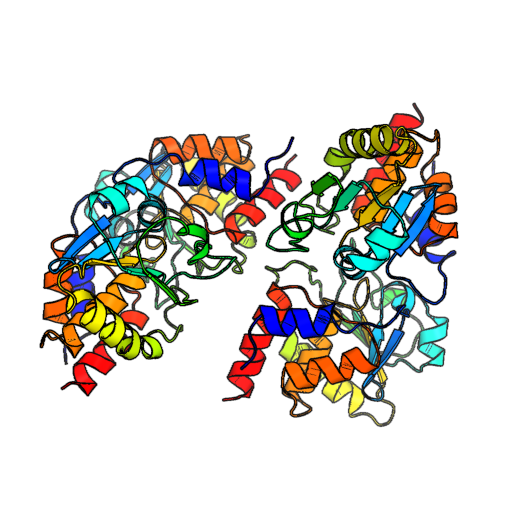1
ATOM 2045 O O . TYR B 1 122 ? -38.543 14.986 51.278 1.00 34.43 122 TYR B O 1
ATOM 2054 N N . ILE B 1 123 ? -38.869 12.795 51.521 1.00 30.13 123 ILE B N 1
ATOM 2055 C CA . ILE B 1 123 ? -40.292 13.036 51.771 1.00 29.40 123 ILE B CA 1
ATOM 2056 C C . ILE B 1 123 ? -40.522 13.824 53.053 1.00 30.63 123 ILE B C 1
ATOM 2057 O O . ILE B 1 123 ? -41.358 14.729 53.075 1.00 32.71 123 ILE B O 1
ATOM 2062 N N . ARG B 1 124 ? -39.796 13.488 54.115 1.00 38.29 124 ARG B N 1
ATOM 2063 C CA . ARG B 1 124 ? -39.994 14.164 55.393 1.00 36.81 124 ARG B CA 1
ATOM 2064 C C . ARG B 1 124 ? -39.563 15.625 55.320 1.00 31.73 124 ARG B C 1
ATOM 2065 O O . ARG B 1 124 ? -40.268 16.523 55.774 1.00 33.86 124 ARG B O 1
ATOM 2073 N N . ALA B 1 125 ? -38.402 15.885 54.740 1.00 31.01 125 ALA B N 1
ATOM 2074 C CA . ALA B 1 125 ? -37.931 17.249 54.539 1.00 29.57 125 ALA B CA 1
ATOM 2075 C C . ALA B 1 125 ? -38.874 18.019 53.622 1.00 29.83 125 ALA B C 1
ATOM 2076 O O . ALA B 1 125 ? -39.025 19.230 53.734 1.00 41.17 125 ALA B O 1
ATOM 2078 N N . ALA B 1 126 ? -39.499 17.266 52.724 1.00 32.66 126 ALA B N 1
ATOM 2079 C CA . ALA B 1 126 ? -40.441 17.832 51.765 1.00 29.40 126 ALA B CA 1
ATOM 2080 C C . ALA B 1 126 ? -41.713 18.257 52.475 1.00 27.39 126 ALA B C 1
ATOM 2081 O O . ALA B 1 126 ? -42.174 19.392 52.423 1.00 32.10 126 ALA B O 1
ATOM 2083 N N . LEU B 1 127 ? -42.307 17.280 53.160 1.00 28.89 127 LEU B N 1
ATOM 2084 C CA . LEU B 1 127 ? -43.600 17.542 53.789 1.00 32.05 127 LEU B CA 1
ATOM 2085 C C . LEU B 1 127 ? -43.414 18.464 54.992 1.00 38.18 127 LEU B C 1
ATOM 2086 O O . LEU B 1 127 ? -44.342 19.200 55.337 1.00 54.36 127 LEU B O 1
ATOM 2091 N N . SER B 1 128 ? -42.237 18.450 55.599 1.00 42.30 128 SER B N 1
ATOM 2092 C CA . SER B 1 128 ? -41.884 19.274 56.751 1.00 46.88 128 SER B CA 1
ATOM 2093 C C . SER B 1 128 ? -42.003 20.764 56.436 1.00 50.00 128 SER B C 1
ATOM 2094 O O . SER B 1 128 ? -42.164 21.621 57.308 1.00 41.04 128 SER B O 1
ATOM 2097 N N . VAL B 1 129 ? -41.925 21.064 55.146 1.00 51.35 129 VAL B N 1
ATOM 2098 C CA . VAL B 1 129 ? -42.133 22.418 54.661 1.00 50.53 129 VAL B CA 1
ATOM 2099 C C . VAL B 1 129 ? -43.634 22.701 54.679 1.00 47.47 129 VAL B C 1
ATOM 2100 O O . VAL B 1 129 ? -44.396 21.790 54.338 1.00 49.66 129 VAL B O 1
ATOM 2104 N N . PRO B 1 130 ? -44.033 23.898 55.088 1.00 48.77 130 PRO B N 1
ATOM 2105 C CA . PRO B 1 130 ? -45.443 24.291 55.088 1.00 54.10 130 PRO B CA 1
ATOM 2106 C C . PRO B 1 130 ? -46.156 23.891 53.798 1.00 57.42 130 PRO B C 1
ATOM 2107 O O . PRO B 1 130 ? -47.197 23.232 53.856 1.00 46.97 130 PRO B O 1
ATOM 2111 N N . GLN B 1 131 ? -45.603 24.255 52.647 1.00 63.28 131 GLN B N 1
ATOM 2112 C CA . GLN B 1 131 ? -46.205 23.889 51.364 1.00 67.73 131 GLN B CA 1
ATOM 2113 C C . GLN B 1 131 ? -45.878 22.450 50.965 1.00 62.57 131 GLN B C 1
ATOM 2114 O O . GLN B 1 131 ? -46.203 21.999 49.863 1.00 61.85 131 GLN B O 1
ATOM 2116 N N . GLY B 1 132 ? -45.228 21.721 51.869 1.00 55.30 132 GLY B N 1
ATOM 2117 C CA . GLY B 1 132 ? -44.884 20.336 51.630 1.00 47.49 132 GLY B CA 1
ATOM 2118 C C . GLY B 1 132 ? -46.080 19.509 51.181 1.00 42.80 132 GLY B C 1
ATOM 2119 O O . GLY B 1 132 ? -46.996 19.288 51.978 1.00 48.46 132 GLY B O 1
ATOM 2120 N N . ARG B 1 133 ? -46.070 19.068 49.938 1.00 41.34 133 ARG B N 1
ATOM 2121 C CA . ARG B 1 133 ? -47.053 18.223 49.271 1.00 42.79 133 ARG B CA 1
ATOM 2122 C C . ARG B 1 133 ? -46.354 17.344 48.229 1.00 40.02 133 ARG B C 1
ATOM 2123 O O . ARG B 1 133 ? -45.991 17.841 47.164 1.00 46.61 133 ARG B O 1
ATOM 2127 N N . VAL B 1 134 ? -46.153 16.067 48.531 1.00 39.50 134 VAL B N 1
ATOM 2128 C CA . VAL B 1 134 ? -45.314 15.191 47.729 1.00 29.57 134 VAL B CA 1
ATOM 2129 C C . VAL B 1 134 ? -46.104 14.190 46.894 1.00 24.86 134 VAL B C 1
ATOM 2130 O O . VAL B 1 134 ? -46.995 13.509 47.386 1.00 25.76 134 VAL B O 1
ATOM 2134 N N . LEU B 1 135 ? -45.732 14.109 45.618 1.00 26.97 135 LEU B N 1
ATOM 2135 C CA . LEU B 1 135 ? -46.241 13.035 44.766 1.00 30.43 135 LEU B CA 1
ATOM 2136 C C . LEU B 1 135 ? -45.077 12.106 44.422 1.00 23.94 135 LEU B C 1
ATOM 2137 O O . LEU B 1 135 ? -44.017 12.491 43.946 1.00 25.60 135 LEU B O 1
ATOM 2142 N N . VAL B 1 136 ? -45.291 10.835 44.698 1.00 24.50 136 VAL B N 1
ATOM 2143 C CA . VAL B 1 136 ? -44.313 9.796 44.437 1.00 24.87 136 VAL B CA 1
ATOM 2144 C C . VAL B 1 136 ? -44.929 8.883 43.390 1.00 28.04 136 VAL B C 1
ATOM 2145 O O . VAL B 1 136 ? -45.990 8.300 43.648 1.00 30.84 136 VAL B O 1
ATOM 2149 N N . HIS B 1 137 ? -44.273 8.794 42.223 1.00 24.50 137 HIS B N 1
ATOM 2150 C CA . HIS B 1 137 ? -44.939 7.954 41.228 1.00 22.76 137 HIS B CA 1
ATOM 2151 C C . HIS B 1 137 ? -43.986 6.982 40.549 1.00 16.39 137 HIS B C 1
ATOM 2152 O O . HIS B 1 137 ? -42.770 7.101 40.528 1.00 17.74 137 HIS B O 1
ATOM 2159 N N . CYS B 1 138 ? -44.625 5.965 39.996 1.00 19.76 138 CYS B N 1
ATOM 2160 C CA . CYS B 1 138 ? -44.002 5.016 39.087 1.00 30.14 138 CYS B CA 1
ATOM 2161 C C . CYS B 1 138 ? -44.881 4.982 37.840 1.00 32.03 138 CYS B C 1
ATOM 2162 O O . CYS B 1 138 ? -45.389 6.041 37.439 1.00 31.42 138 CYS B O 1
ATOM 2165 N N . ALA B 1 139 ? -45.104 3.835 37.201 1.00 32.16 139 ALA B N 1
ATOM 2166 C CA . ALA B 1 139 ? -45.911 3.935 35.971 1.00 32.66 139 ALA B CA 1
ATOM 2167 C C . ALA B 1 139 ? -47.383 3.723 36.273 1.00 26.05 139 ALA B C 1
ATOM 2168 O O . ALA B 1 139 ? -48.217 4.434 35.715 1.00 28.92 139 ALA B O 1
ATOM 2170 N N . MET B 1 140 ? -47.739 2.786 37.145 1.00 30.95 140 MET B N 1
ATOM 2171 C CA . MET B 1 140 ? -49.160 2.636 37.483 1.00 29.81 140 MET B CA 1
ATOM 2172 C C . MET B 1 140 ? -49.500 3.066 38.910 1.00 24.37 140 MET B C 1
ATOM 2173 O O . MET B 1 140 ? -50.680 3.079 39.274 1.00 27.42 140 MET B O 1
ATOM 2178 N N . GLY B 1 141 ? -48.482 3.404 39.685 1.00 27.65 141 GLY B N 1
ATOM 2179 C CA . GLY B 1 141 ? -48.546 3.900 41.037 1.00 29.81 141 GLY B CA 1
ATOM 2180 C C . GLY B 1 141 ? -49.020 2.922 42.090 1.00 28.09 141 GLY B C 1
ATOM 2181 O O . GLY B 1 141 ? -49.707 3.319 43.038 1.00 23.45 141 GLY B O 1
ATOM 2182 N N . VAL B 1 142 ? -48.682 1.636 41.959 1.00 27.03 142 VAL B N 1
ATOM 2183 C CA . VAL B 1 142 ? -49.172 0.642 42.899 1.00 28.31 142 VAL B CA 1
ATOM 2184 C C . VAL B 1 142 ? -48.110 -0.304 43.445 1.00 28.56 142 VAL B C 1
ATOM 2185 O O . VAL B 1 142 ? -48.379 -1.036 44.422 1.00 30.41 142 VAL B O 1
ATOM 2189 N N . SER B 1 143 ? -46.911 -0.346 42.881 1.00 28.59 143 SER B N 1
ATOM 2190 C CA . SER B 1 143 ? -45.885 -1.253 43.388 1.00 23.82 143 SER B CA 1
ATOM 2191 C C . SER B 1 143 ? -44.605 -0.510 43.744 1.00 21.30 143 SER B C 1
ATOM 2192 O O . SER B 1 143 ? -44.281 -0.396 44.932 1.00 37.13 143 SER B O 1
ATOM 2195 N N . ARG B 1 144 ? -43.872 -0.010 42.766 1.00 20.94 144 ARG B N 1
ATOM 2196 C CA . ARG B 1 144 ? -42.614 0.670 43.016 1.00 23.09 144 ARG B CA 1
ATOM 2197 C C . ARG B 1 144 ? -42.725 1.818 44.012 1.00 26.92 144 ARG B C 1
ATOM 2198 O O . ARG B 1 144 ? -41.970 1.894 44.975 1.00 30.49 144 ARG B O 1
ATOM 2206 N N . SER B 1 145 ? -43.661 2.709 43.723 1.00 29.31 145 SER B N 1
ATOM 2207 C CA . SER B 1 145 ? -43.770 3.954 44.464 1.00 27.75 145 SER B CA 1
ATOM 2208 C C . SER B 1 145 ? -44.446 3.739 45.819 1.00 21.42 145 SER B C 1
ATOM 2209 O O . SER B 1 145 ? -44.015 4.328 46.806 1.00 25.49 145 SER B O 1
ATOM 2212 N N . ALA B 1 146 ? -45.467 2.910 45.850 1.00 17.78 146 ALA B N 1
ATOM 2213 C CA . ALA B 1 146 ? -46.206 2.456 47.009 1.00 20.77 146 ALA B CA 1
ATOM 2214 C C . ALA B 1 146 ? -45.274 2.038 48.148 1.00 25.08 146 ALA B C 1
ATOM 2215 O O . ALA B 1 146 ? -45.373 2.494 49.280 1.00 37.32 146 ALA B O 1
ATOM 2217 N N . THR B 1 147 ? -44.372 1.149 47.774 1.00 22.47 147 THR B N 1
ATOM 2218 C CA . THR B 1 147 ? -43.272 0.638 48.544 1.00 18.52 147 THR B CA 1
ATOM 2219 C C . THR B 1 147 ? -42.454 1.750 49.183 1.00 26.83 147 THR B C 1
ATOM 2220 O O . THR B 1 147 ? -42.161 1.730 50.376 1.00 34.77 147 THR B O 1
ATOM 2224 N N . LEU B 1 148 ? -42.073 2.715 48.356 1.00 29.81 148 LEU B N 1
ATOM 2225 C CA . LEU B 1 148 ? -41.293 3.847 48.821 1.00 30.11 148 LEU B CA 1
ATOM 2226 C C . LEU B 1 148 ? -42.085 4.621 49.868 1.00 28.96 148 LEU B C 1
ATOM 2227 O O . LEU B 1 148 ? -41.497 5.135 50.815 1.00 38.73 148 LEU B O 1
ATOM 2232 N N . VAL B 1 149 ? -43.392 4.671 49.665 1.00 29.73 149 VAL B N 1
ATOM 2233 C CA . VAL B 1 149 ? -44.274 5.407 50.561 1.00 28.80 149 VAL B CA 1
ATOM 2234 C C . VAL B 1 149 ? -44.437 4.644 51.874 1.00 28.11 149 VAL B C 1
ATOM 2235 O O . VAL B 1 149 ? -44.316 5.197 52.963 1.00 31.58 149 VAL B O 1
ATOM 2239 N N . LEU B 1 150 ? -44.692 3.349 51.739 1.00 25.47 150 LEU B N 1
ATOM 2240 C CA . LEU B 1 150 ? -44.698 2.446 52.877 1.00 24.86 150 LEU B CA 1
ATOM 2241 C C . LEU B 1 150 ? -43.447 2.649 53.726 1.00 28.58 150 LEU B C 1
ATOM 2242 O O . LEU B 1 150 ? -43.490 2.988 54.906 1.00 37.16 150 LEU B O 1
ATOM 2247 N N . ALA B 1 151 ? -42.295 2.445 53.103 1.00 26.14 151 ALA B N 1
ATOM 2248 C CA . ALA B 1 151 ? -41.012 2.658 53.746 1.00 26.00 151 ALA B CA 1
ATOM 2249 C C . ALA B 1 151 ? -40.923 4.002 54.456 1.00 33.94 151 ALA B C 1
ATOM 2250 O O . ALA B 1 151 ? -40.387 4.093 55.561 1.00 40.87 151 ALA B O 1
ATOM 2252 N N . PHE B 1 152 ? -41.445 5.040 53.809 1.00 38.12 152 PHE B N 1
ATOM 2253 C CA . PHE B 1 152 ? -41.474 6.369 54.390 1.00 36.22 152 PHE B CA 1
ATOM 2254 C C . PHE B 1 152 ? -42.217 6.356 55.726 1.00 32.21 152 PHE B C 1
ATOM 2255 O O . PHE B 1 152 ? -41.821 6.980 56.699 1.00 21.84 152 PHE B O 1
ATOM 2263 N N . LEU B 1 153 ? -43.343 5.646 55.681 1.00 25.97 153 LEU B N 1
ATOM 2264 C CA . LEU B 1 153 ? -44.261 5.643 56.807 1.00 26.94 153 LEU B CA 1
ATOM 2265 C C . LEU B 1 153 ? -43.696 4.860 57.986 1.00 31.36 153 LEU B C 1
ATOM 2266 O O . LEU B 1 153 ? -43.815 5.307 59.124 1.00 33.71 153 LEU B O 1
ATOM 2271 N N . MET B 1 154 ? -43.107 3.720 57.660 1.00 31.53 154 MET B N 1
ATOM 2272 C CA . MET B 1 154 ? -42.474 2.831 58.621 1.00 24.78 154 MET B CA 1
ATOM 2273 C C . MET B 1 154 ? -41.342 3.533 59.347 1.00 24.57 154 MET B C 1
ATOM 2274 O O . MET B 1 154 ? -41.203 3.438 60.562 1.00 43.75 154 MET B O 1
ATOM 2279 N N . ILE B 1 155 ? -40.534 4.244 58.577 1.00 30.09 155 ILE B N 1
ATOM 2280 C CA . ILE B 1 155 ? -39.317 4.858 59.069 1.00 28.63 155 ILE B CA 1
ATOM 2281 C C . ILE B 1 155 ? -39.569 6.134 59.858 1.00 34.95 155 ILE B C 1
ATOM 2282 O O . ILE B 1 155 ? -38.971 6.341 60.919 1.00 47.47 155 ILE B O 1
ATOM 2287 N N . TYR B 1 156 ? -40.436 7.014 59.362 1.00 34.61 156 TYR B N 1
ATOM 2288 C CA . TYR B 1 156 ? -40.626 8.306 60.012 1.00 29.53 156 TYR B CA 1
ATOM 2289 C C . TYR B 1 156 ? -42.037 8.513 60.534 1.00 27.50 156 TYR B C 1
ATOM 2290 O O . TYR B 1 156 ? -42.326 9.542 61.155 1.00 31.28 156 TYR B O 1
ATOM 2299 N N . GLU B 1 157 ? -42.950 7.575 60.307 1.00 30.21 157 GLU B N 1
ATOM 2300 C CA . GLU B 1 157 ? -44.299 7.819 60.829 1.00 33.46 157 GLU B CA 1
ATOM 2301 C C . GLU B 1 157 ? -44.638 6.832 61.933 1.00 31.51 157 GLU B C 1
ATOM 2302 O O . GLU B 1 157 ? -45.775 6.688 62.351 1.00 36.05 157 GLU B O 1
ATOM 2308 N N . ASN B 1 158 ? -43.582 6.167 62.382 1.00 36.64 158 ASN B N 1
ATOM 2309 C CA . ASN B 1 158 ? -43.661 5.279 63.526 1.00 41.40 158 ASN B CA 1
ATOM 2310 C C . ASN B 1 158 ? -44.558 4.085 63.271 1.00 37.58 158 ASN B C 1
ATOM 2311 O O . ASN B 1 158 ? -45.005 3.454 64.233 1.00 34.76 158 ASN B O 1
ATOM 2316 N N . MET B 1 159 ? -44.833 3.741 62.012 1.00 37.29 159 MET B N 1
ATOM 2317 C CA . MET B 1 159 ? -45.642 2.570 61.731 1.00 27.50 159 MET B CA 1
ATOM 2318 C C . MET B 1 159 ? -44.792 1.332 61.432 1.00 28.56 159 MET B C 1
ATOM 2319 O O . MET B 1 159 ? -43.602 1.376 61.165 1.00 34.14 159 MET B O 1
ATOM 2324 N N . THR B 1 160 ? -45.518 0.233 61.472 1.00 32.16 160 THR B N 1
ATOM 2325 C CA . THR B 1 160 ? -45.103 -1.073 61.025 1.00 36.89 160 THR B CA 1
ATOM 2326 C C . THR B 1 160 ? -45.610 -1.318 59.606 1.00 35.36 160 THR B C 1
ATOM 2327 O O . THR B 1 160 ? -46.375 -0.530 59.045 1.00 36.57 160 THR B O 1
ATOM 2331 N N . LEU B 1 161 ? -45.169 -2.418 59.016 1.00 34.39 161 LEU B N 1
ATOM 2332 C CA . LEU B 1 161 ? -45.511 -2.771 57.649 1.00 32.00 161 LEU B CA 1
ATOM 2333 C C . LEU B 1 161 ? -47.015 -2.850 57.424 1.00 29.60 161 LEU B C 1
ATOM 2334 O O . LEU B 1 161 ? -47.548 -2.313 56.459 1.00 36.81 161 LEU B O 1
ATOM 2339 N N . VAL B 1 162 ? -47.666 -3.553 58.332 1.00 29.17 162 VAL B N 1
ATOM 2340 C CA . VAL B 1 162 ? -49.092 -3.843 58.244 1.00 28.98 162 VAL B CA 1
ATOM 2341 C C . VAL B 1 162 ? -49.878 -2.542 58.343 1.00 28.11 162 VAL B C 1
ATOM 2342 O O . VAL B 1 162 ? -50.853 -2.302 57.637 1.00 32.46 162 VAL B O 1
ATOM 2346 N N . GLU B 1 163 ? -49.418 -1.680 59.237 1.00 31.63 163 GLU B N 1
ATOM 2347 C CA . GLU B 1 163 ? -49.985 -0.369 59.498 1.00 34.74 163 GLU B CA 1
ATOM 2348 C C . GLU B 1 163 ? -49.883 0.508 58.257 1.00 32.42 163 GLU B C 1
ATOM 2349 O O . GLU B 1 163 ? -50.816 1.187 57.846 1.00 28.64 163 GLU B O 1
ATOM 2355 N N . ALA B 1 164 ? -48.693 0.450 57.678 1.00 35.31 164 ALA B N 1
ATOM 2356 C CA . ALA B 1 164 ? -48.371 1.159 56.448 1.00 27.04 164 ALA B CA 1
ATOM 2357 C C . ALA B 1 164 ? -49.327 0.750 55.343 1.00 19.99 164 ALA B C 1
ATOM 2358 O O . ALA B 1 164 ? -50.015 1.552 54.724 1.00 27.91 164 ALA B O 1
ATOM 2360 N N . ILE B 1 165 ? -49.374 -0.547 55.088 1.00 20.32 165 ILE B N 1
ATOM 2361 C CA . ILE B 1 165 ? -50.183 -1.093 53.998 1.00 18.89 165 ILE B CA 1
ATOM 2362 C C . ILE B 1 165 ? -51.626 -0.654 54.118 1.00 28.85 165 ILE B C 1
ATOM 2363 O O . ILE B 1 165 ? -52.216 -0.159 53.156 1.00 35.87 165 ILE B O 1
ATOM 2368 N N . GLN B 1 166 ? -52.202 -0.814 55.305 1.00 36.97 166 GLN B N 1
ATOM 2369 C CA . GLN B 1 166 ? -53.640 -0.615 55.482 1.00 36.37 166 GLN B CA 1
ATOM 2370 C C . GLN B 1 166 ? -53.980 0.873 55.471 1.00 35.86 166 GLN B C 1
ATOM 2371 O O . GLN B 1 166 ? -55.033 1.297 54.992 1.00 45.08 166 GLN B O 1
ATOM 2377 N N . THR B 1 167 ? -53.073 1.669 56.023 1.00 38.41 167 THR B N 1
ATOM 2378 C CA . THR B 1 167 ? -53.174 3.119 55.933 1.00 42.27 167 THR B CA 1
ATOM 2379 C C . THR B 1 167 ? -53.414 3.519 54.474 1.00 40.95 167 THR B C 1
ATOM 2380 O O . THR B 1 167 ? -54.409 4.106 54.087 1.00 35.82 167 THR B O 1
ATOM 2384 N N . VAL B 1 168 ? -52.430 3.136 53.671 1.00 42.87 168 VAL B N 1
ATOM 2385 C CA . VAL B 1 168 ? -52.318 3.506 52.281 1.00 34.49 168 VAL B CA 1
ATOM 2386 C C . VAL B 1 168 ? -53.385 2.844 51.433 1.00 29.84 168 VAL B C 1
ATOM 2387 O O . VAL B 1 168 ? -54.065 3.497 50.641 1.00 31.67 168 VAL B O 1
ATOM 2391 N N . GLN B 1 169 ? -53.557 1.543 51.608 1.00 31.46 169 GLN B N 1
ATOM 2392 C CA . GLN B 1 169 ? -54.406 0.710 50.767 1.00 36.80 169 GLN B CA 1
ATOM 2393 C C . GLN B 1 169 ? -55.892 1.017 50.879 1.00 37.82 169 GLN B C 1
ATOM 2394 O O . GLN B 1 169 ? -56.723 0.336 50.268 1.00 37.25 169 GLN B O 1
ATOM 2400 N N . ALA B 1 170 ? -56.247 2.020 51.670 1.00 40.47 170 ALA B N 1
ATOM 2401 C CA . ALA B 1 170 ? -57.642 2.376 51.892 1.00 41.67 170 ALA B CA 1
ATOM 2402 C C . ALA B 1 170 ? -58.040 3.543 50.998 1.00 43.88 170 ALA B C 1
ATOM 2403 O O . ALA B 1 170 ? -59.222 3.842 50.855 1.00 48.37 170 ALA B O 1
ATOM 2405 N N . HIS B 1 171 ? -57.053 4.198 50.399 1.00 45.65 171 HIS B N 1
ATOM 2406 C CA . HIS B 1 171 ? -57.288 5.257 49.429 1.00 44.96 171 HIS B CA 1
ATOM 2407 C C . HIS B 1 171 ? -56.625 4.993 48.086 1.00 41.36 171 HIS B C 1
ATOM 2408 O O . HIS B 1 171 ? -56.484 5.867 47.230 1.00 48.38 171 HIS B O 1
ATOM 2415 N N . ARG B 1 172 ? -56.187 3.760 47.866 1.00 36.63 172 ARG B N 1
ATOM 2416 C CA . ARG B 1 172 ? -55.551 3.376 46.618 1.00 29.66 172 ARG B CA 1
ATOM 2417 C C . ARG B 1 172 ? -55.121 1.917 46.660 1.00 37.38 172 ARG B C 1
ATOM 2418 O O . ARG B 1 172 ? -54.373 1.504 47.545 1.00 46.11 172 ARG B O 1
ATOM 2426 N N . ASN B 1 173 ? -55.607 1.160 45.677 1.00 42.94 173 ASN B N 1
ATOM 2427 C CA . ASN B 1 173 ? -55.148 -0.227 45.560 1.00 39.55 173 ASN B CA 1
ATOM 2428 C C . ASN B 1 173 ? -53.632 -0.209 45.463 1.00 42.04 173 ASN B C 1
ATOM 2429 O O . ASN B 1 173 ? -53.014 0.570 44.740 1.00 52.80 173 ASN B O 1
ATOM 2434 N N . ILE B 1 174 ? -52.991 -1.075 46.242 1.00 39.83 174 ILE B N 1
ATOM 2435 C CA . ILE B 1 174 ? -51.528 -1.060 46.177 1.00 28.28 174 ILE B CA 1
ATOM 2436 C C . ILE B 1 174 ? -51.067 -2.503 46.178 1.00 23.24 174 ILE B C 1
ATOM 2437 O O . ILE B 1 174 ? -51.767 -3.368 46.712 1.00 28.93 174 ILE B O 1
ATOM 2442 N N . CYS B 1 175 ? -49.905 -2.757 45.584 1.00 20.29 175 CYS B N 1
ATOM 2443 C CA . CYS B 1 175 ? -49.453 -4.149 45.682 1.00 28.51 175 CYS B CA 1
ATOM 2444 C C . CYS B 1 175 ? -48.006 -4.278 45.234 1.00 30.12 175 CYS B C 1
ATOM 2445 O O . CYS B 1 175 ? -47.726 -4.650 44.098 1.00 41.06 175 CYS B O 1
ATOM 2448 N N . PRO B 1 176 ? -47.094 -3.959 46.148 1.00 29.81 176 PRO B N 1
ATOM 2449 C CA . PRO B 1 176 ? -45.665 -4.065 45.837 1.00 29.12 176 PRO B CA 1
ATOM 2450 C C . PRO B 1 176 ? -45.347 -5.476 45.374 1.00 23.76 176 PRO B C 1
ATOM 2451 O O . PRO B 1 176 ? -46.030 -6.440 45.731 1.00 30.30 176 PRO B O 1
ATOM 2455 N N . ASN B 1 177 ? -44.306 -5.664 44.562 1.00 21.55 177 ASN B N 1
ATOM 2456 C CA . ASN B 1 177 ? -44.052 -7.054 44.170 1.00 23.12 177 ASN B CA 1
ATOM 2457 C C . ASN B 1 177 ? -43.479 -7.817 45.365 1.00 28.40 177 ASN B C 1
ATOM 2458 O O . ASN B 1 177 ? -42.905 -7.260 46.300 1.00 34.77 177 ASN B O 1
ATOM 2463 N N . SER B 1 178 ? -43.682 -9.122 45.313 1.00 31.49 178 SER B N 1
ATOM 2464 C CA . SER B 1 178 ? -43.389 -10.075 46.365 1.00 32.00 178 SER B CA 1
ATOM 2465 C C . SER B 1 178 ? -42.032 -9.824 47.008 1.00 29.87 178 SER B C 1
ATOM 2466 O O . SER B 1 178 ? -41.857 -9.954 48.217 1.00 41.59 178 SER B O 1
ATOM 2469 N N . GLY B 1 179 ? -41.081 -9.459 46.165 1.00 26.56 179 GLY B N 1
ATOM 2470 C CA . GLY B 1 179 ? -39.726 -9.194 46.612 1.00 23.21 179 GLY B CA 1
ATOM 2471 C C . GLY B 1 179 ? -39.621 -7.796 47.184 1.00 24.60 179 GLY B C 1
ATOM 2472 O O . GLY B 1 179 ? -38.783 -7.548 48.052 1.00 32.74 179 GLY B O 1
ATOM 2473 N N . PHE B 1 180 ? -40.465 -6.892 46.693 1.00 22.44 180 PHE B N 1
ATOM 2474 C CA . PHE B 1 180 ? -40.515 -5.540 47.258 1.00 23.05 180 PHE B CA 1
ATOM 2475 C C . PHE B 1 180 ? -41.054 -5.604 48.689 1.00 21.28 180 PHE B C 1
ATOM 2476 O O . PHE B 1 180 ? -40.717 -4.801 49.553 1.00 26.91 180 PHE B O 1
ATOM 2484 N N . LEU B 1 181 ? -41.885 -6.621 48.917 1.00 16.54 181 LEU B N 1
ATOM 2485 C CA . LEU B 1 181 ? -42.382 -6.870 50.268 1.00 24.90 181 LEU B CA 1
ATOM 2486 C C . LEU B 1 181 ? -41.270 -7.336 51.201 1.00 24.12 181 LEU B C 1
ATOM 2487 O O . LEU B 1 181 ? -40.991 -6.702 52.217 1.00 36.29 181 LEU B O 1
ATOM 2492 N N . ARG B 1 182 ? -40.611 -8.429 50.864 1.00 23.82 182 ARG B N 1
ATOM 2493 C CA . ARG B 1 182 ? -39.549 -9.037 51.656 1.00 24.25 182 ARG B CA 1
ATOM 2494 C C . ARG B 1 182 ? -38.472 -8.025 52.019 1.00 27.30 182 ARG B C 1
ATOM 2495 O O . ARG B 1 182 ? -37.808 -8.161 53.049 1.00 44.55 182 ARG B O 1
ATOM 2497 N N . GLN B 1 183 ? -38.299 -7.022 51.175 1.00 30.34 183 GLN B N 1
ATOM 2498 C CA . GLN B 1 183 ? -37.390 -5.903 51.352 1.00 25.87 183 GLN B CA 1
ATOM 2499 C C . GLN B 1 183 ? -37.896 -4.976 52.458 1.00 22.78 183 GLN B C 1
ATOM 2500 O O . GLN B 1 183 ? -37.143 -4.328 53.174 1.00 19.82 183 GLN B O 1
ATOM 2506 N N . LEU B 1 184 ? -39.222 -4.961 52.506 1.00 22.94 184 LEU B N 1
ATOM 2507 C CA . LEU B 1 184 ? -40.000 -4.161 53.432 1.00 27.56 184 LEU B CA 1
ATOM 2508 C C . LEU B 1 184 ? -40.028 -4.837 54.803 1.00 30.75 184 LEU B C 1
ATOM 2509 O O . LEU B 1 184 ? -39.877 -4.162 55.815 1.00 33.84 184 LEU B O 1
ATOM 2514 N N . GLN B 1 185 ? -40.201 -6.145 54.775 1.00 27.80 185 GLN B N 1
ATOM 2515 C CA . GLN B 1 185 ? -40.114 -7.010 55.936 1.00 28.15 185 GLN B CA 1
ATOM 2516 C C . GLN B 1 185 ? -38.774 -6.815 56.648 1.00 27.84 185 GLN B C 1
ATOM 2517 O O . GLN B 1 185 ? -38.671 -6.721 57.866 1.00 41.50 185 GLN B O 1
ATOM 2523 N N . VAL B 1 186 ? -37.754 -6.767 55.804 1.00 21.95 186 VAL B N 1
ATOM 2524 C CA . VAL B 1 186 ? -36.383 -6.553 56.214 1.00 22.51 186 VAL B CA 1
ATOM 2525 C C . VAL B 1 186 ? -36.209 -5.233 56.938 1.00 25.01 186 VAL B C 1
ATOM 2526 O O . VAL B 1 186 ? -35.393 -5.122 57.855 1.00 40.55 186 VAL B O 1
ATOM 2530 N N . LEU B 1 187 ? -36.964 -4.228 56.508 1.00 25.50 187 LEU B N 1
ATOM 2531 C CA . LEU B 1 187 ? -36.837 -2.908 57.136 1.00 24.78 187 LEU B CA 1
ATOM 2532 C C . LEU B 1 187 ? -37.701 -2.898 58.393 1.00 20.39 187 LEU B C 1
ATOM 2533 O O . LEU B 1 187 ? -37.328 -2.444 59.462 1.00 30.45 187 LEU B O 1
ATOM 2538 N N . ASP B 1 188 ? -38.900 -3.444 58.219 1.00 17.52 188 ASP B N 1
ATOM 2539 C CA . ASP B 1 188 ? -39.890 -3.622 59.259 1.00 25.54 188 ASP B CA 1
ATOM 2540 C C . ASP B 1 188 ? -39.247 -4.175 60.534 1.00 38.88 188 ASP B C 1
ATOM 2541 O O . ASP B 1 188 ? -39.566 -3.756 61.640 1.00 40.61 188 ASP B O 1
ATOM 2546 N N . ASN B 1 189 ? -38.383 -5.134 60.261 1.00 40.72 189 ASN B N 1
ATOM 2547 C CA . ASN B 1 189 ? -37.740 -5.984 61.238 1.00 36.95 189 ASN B CA 1
ATOM 2548 C C . ASN B 1 189 ? -36.459 -5.323 61.699 1.00 29.39 189 ASN B C 1
ATOM 2549 O O . ASN B 1 189 ? -36.165 -5.214 62.892 1.00 45.01 189 ASN B O 1
ATOM 2554 N N . ARG B 1 190 ? -35.669 -4.839 60.740 1.00 23.14 190 ARG B N 1
ATOM 2555 C CA . ARG B 1 190 ? -34.510 -4.057 61.123 1.00 31.24 190 ARG B CA 1
ATOM 2556 C C . ARG B 1 190 ? -34.879 -2.891 62.024 1.00 38.48 190 ARG B C 1
ATOM 2557 O O . ARG B 1 190 ? -34.117 -2.477 62.894 1.00 46.48 190 ARG B O 1
ATOM 2565 N N . LEU B 1 191 ? -36.070 -2.355 61.793 1.00 42.65 191 LEU B N 1
ATOM 2566 C CA . LEU B 1 191 ? -36.549 -1.286 62.671 1.00 49.85 191 LEU B CA 1
ATOM 2567 C C . LEU B 1 191 ? -37.378 -1.892 63.796 1.00 52.11 191 LEU B C 1
ATOM 2568 O O . LEU B 1 191 ? -38.147 -1.281 64.539 1.00 47.46 191 LEU B O 1
ATOM 2573 N N . GLY B 1 192 ? -37.213 -3.204 63.943 1.00 52.35 192 GLY B N 1
ATOM 2574 C CA . GLY B 1 192 ? -37.789 -3.887 65.093 1.00 53.12 192 GLY B CA 1
ATOM 2575 C C . GLY B 1 192 ? -37.060 -3.448 66.359 1.00 55.03 192 GLY B C 1
ATOM 2576 O O . GLY B 1 192 ? -37.667 -2.983 67.326 1.00 68.29 192 GLY B O 1
ATOM 2577 N N . GLN C 1 24 ? -46.749 7.499 6.042 1.00 65.06 24 GLN C N 1
ATOM 2578 C CA . GLN C 1 24 ? -46.478 8.059 7.366 1.00 55.04 24 GLN C CA 1
ATOM 2579 C C . GLN C 1 24 ? -46.722 7.048 8.480 1.00 53.48 24 GLN C C 1
ATOM 2580 O O . GLN C 1 24 ? -47.699 7.122 9.230 1.00 46.76 24 GLN C O 1
ATOM 2582 N N . PRO C 1 25 ? -45.822 6.080 8.612 1.00 54.15 25 PRO C N 1
ATOM 2583 C CA . PRO C 1 25 ? -45.861 5.156 9.752 1.00 60.61 25 PRO C CA 1
ATOM 2584 C C . PRO C 1 25 ? -45.486 5.905 11.030 1.00 64.69 25 PRO C C 1
ATOM 2585 O O . PRO C 1 25 ? -44.529 6.685 11.048 1.00 62.29 25 PRO C O 1
ATOM 2589 N N . PRO C 1 26 ? -46.226 5.697 12.114 1.00 65.19 26 PRO C N 1
ATOM 2590 C CA . PRO C 1 26 ? -46.041 6.536 13.299 1.00 57.27 26 PRO C CA 1
ATOM 2591 C C . PRO C 1 26 ? -44.751 6.231 14.052 1.00 43.79 26 PRO C C 1
ATOM 2592 O O . PRO C 1 26 ? -44.230 5.123 14.079 1.00 34.66 26 PRO C O 1
ATOM 2596 N N . THR C 1 27 ? -44.260 7.293 14.675 1.00 37.78 27 THR C N 1
ATOM 2597 C CA . THR C 1 27 ? -43.067 7.235 15.503 1.00 45.70 27 THR C CA 1
ATOM 2598 C C . THR C 1 27 ? -43.429 6.795 16.916 1.00 46.89 27 THR C C 1
ATOM 2599 O O . THR C 1 27 ? -44.581 6.918 17.333 1.00 47.82 27 THR C O 1
ATOM 2603 N N . LEU C 1 28 ? -42.447 6.269 17.631 1.00 48.94 28 LEU C N 1
ATOM 2604 C CA . LEU C 1 28 ? -42.664 5.760 18.981 1.00 49.94 28 LEU C CA 1
ATOM 2605 C C . LEU C 1 28 ? -43.380 6.794 19.850 1.00 43.18 28 LEU C C 1
ATOM 2606 O O . LEU C 1 28 ? -44.425 6.527 20.430 1.00 51.25 28 LEU C O 1
ATOM 2611 N N . ALA C 1 29 ? -42.777 7.970 19.879 1.00 39.42 29 ALA C N 1
ATOM 2612 C CA . ALA C 1 29 ? -43.318 9.153 20.525 1.00 41.98 29 ALA C CA 1
ATOM 2613 C C . ALA C 1 29 ? -44.756 9.410 20.099 1.00 41.39 29 ALA C C 1
ATOM 2614 O O . ALA C 1 29 ? -45.626 9.724 20.908 1.00 38.96 29 ALA C O 1
ATOM 2616 N N . SER C 1 30 ? -45.027 9.279 18.799 1.00 45.06 30 SER C N 1
ATOM 2617 C CA . SER C 1 30 ? -46.395 9.535 18.344 1.00 46.90 30 SER C CA 1
ATOM 2618 C C . SER C 1 30 ? -47.335 8.496 18.949 1.00 45.30 30 SER C C 1
ATOM 2619 O O . SER C 1 30 ? -48.452 8.819 19.351 1.00 43.63 30 SER C O 1
ATOM 2622 N N . LEU C 1 31 ? -46.850 7.260 19.023 1.00 45.22 31 LEU C N 1
ATOM 2623 C CA . LEU C 1 31 ? -47.592 6.148 19.594 1.00 41.72 31 LEU C CA 1
ATOM 2624 C C . LEU C 1 31 ? -47.976 6.439 21.045 1.00 35.99 31 LEU C C 1
ATOM 2625 O O . LEU C 1 31 ? -49.053 6.091 21.512 1.00 33.69 31 LEU C O 1
ATOM 2630 N N . GLN C 1 32 ? -47.055 7.109 21.725 1.00 35.99 32 GLN C N 1
ATOM 2631 C CA . GLN C 1 32 ? -47.172 7.421 23.140 1.00 39.50 32 GLN C CA 1
ATOM 2632 C C . GLN C 1 32 ? -48.218 8.493 23.387 1.00 42.11 32 GLN C C 1
ATOM 2633 O O . GLN C 1 32 ? -49.056 8.306 24.270 1.00 48.47 32 GLN C O 1
ATOM 2639 N N . ARG C 1 33 ? -48.174 9.574 22.625 1.00 45.83 33 ARG C N 1
ATOM 2640 C CA . ARG C 1 33 ? -49.148 10.657 22.730 1.00 43.66 33 ARG C CA 1
ATOM 2641 C C . ARG C 1 33 ? -50.564 10.092 22.682 1.00 39.10 33 ARG C C 1
ATOM 2642 O O . ARG C 1 33 ? -51.423 10.396 23.505 1.00 40.20 33 ARG C O 1
ATOM 2650 N N . LEU C 1 34 ? -50.796 9.241 21.700 1.00 36.46 34 LEU C N 1
ATOM 2651 C CA . LEU C 1 34 ? -52.044 8.496 21.511 1.00 34.92 34 LEU C CA 1
ATOM 2652 C C . LEU C 1 34 ? -52.395 7.709 22.775 1.00 39.27 34 LEU C C 1
ATOM 2653 O O . LEU C 1 34 ? -53.566 7.666 23.151 1.00 38.27 34 LEU C O 1
ATOM 2658 N N . LEU C 1 35 ? -51.394 7.076 23.376 1.00 41.67 35 LEU C N 1
ATOM 2659 C CA . LEU C 1 35 ? -51.557 6.327 24.612 1.00 36.12 35 LEU C CA 1
ATOM 2660 C C . LEU C 1 35 ? -51.798 7.230 25.821 1.00 31.36 35 LEU C C 1
ATOM 2661 O O . LEU C 1 35 ? -52.721 7.023 26.594 1.00 23.54 35 LEU C O 1
ATOM 2666 N N . TRP C 1 36 ? -50.932 8.219 25.988 1.00 39.51 36 TRP C N 1
ATOM 2667 C CA . TRP C 1 36 ? -50.859 9.000 27.210 1.00 49.86 36 TRP C CA 1
ATOM 2668 C C . TRP C 1 36 ? -51.910 10.103 27.248 1.00 53.04 36 TRP C C 1
ATOM 2669 O O . TRP C 1 36 ? -52.704 10.149 28.184 1.00 58.02 36 TRP C O 1
ATOM 2671 N N . VAL C 1 37 ? -51.872 10.961 26.243 1.00 55.60 37 VAL C N 1
ATOM 2672 C CA . VAL C 1 37 ? -52.670 12.175 26.179 1.00 59.46 37 VAL C CA 1
ATOM 2673 C C . VAL C 1 37 ? -54.125 11.909 26.548 1.00 60.96 37 VAL C C 1
ATOM 2674 O O . VAL C 1 37 ? -54.715 12.674 27.311 1.00 58.07 37 VAL C O 1
ATOM 2678 N N . ARG C 1 38 ? -54.675 10.830 26.007 1.00 60.73 38 ARG C N 1
ATOM 2679 C CA . ARG C 1 38 ? -56.082 10.503 26.150 1.00 59.79 38 ARG C CA 1
ATOM 2680 C C . ARG C 1 38 ? -56.286 9.282 27.034 1.00 62.49 38 ARG C C 1
ATOM 2681 O O . ARG C 1 38 ? -55.979 8.161 26.629 1.00 76.57 38 ARG C O 1
ATOM 2683 N N . GLN C 1 39 ? -56.816 9.507 28.237 1.00 58.44 39 GLN C N 1
ATOM 2684 C CA . GLN C 1 39 ? -57.126 8.386 29.111 1.00 46.60 39 GLN C CA 1
ATOM 2685 C C . GLN C 1 39 ? -58.414 8.600 29.900 1.00 39.21 39 GLN C C 1
ATOM 2686 O O . GLN C 1 39 ? -58.748 9.736 30.207 1.00 28.21 39 GLN C O 1
ATOM 2692 N N . ALA C 1 40 ? -59.055 7.472 30.191 1.00 34.93 40 ALA C N 1
ATOM 2693 C CA . ALA C 1 40 ? -60.137 7.456 31.159 1.00 37.04 40 ALA C CA 1
ATOM 2694 C C . ALA C 1 40 ? -59.571 7.783 32.546 1.00 37.84 40 ALA C C 1
ATOM 2695 O O . ALA C 1 40 ? -58.356 7.775 32.741 1.00 40.07 40 ALA C O 1
ATOM 2697 N N . ALA C 1 41 ? -60.478 8.065 33.466 1.00 38.39 41 ALA C N 1
ATOM 2698 C CA . ALA C 1 41 ? -60.105 8.517 34.803 1.00 39.26 41 ALA C CA 1
ATOM 2699 C C . ALA C 1 41 ? -59.689 7.342 35.676 1.00 39.07 41 ALA C C 1
ATOM 2700 O O . ALA C 1 41 ? -58.723 7.404 36.437 1.00 45.49 41 ALA C O 1
ATOM 2702 N N . THR C 1 42 ? -60.438 6.248 35.553 1.00 36.98 42 THR C N 1
ATOM 2703 C CA . THR C 1 42 ? -60.188 5.069 36.362 1.00 33.04 42 THR C CA 1
ATOM 2704 C C . THR C 1 42 ? -59.953 3.831 35.503 1.00 33.42 42 THR C C 1
ATOM 2705 O O . THR C 1 42 ? -60.071 3.873 34.287 1.00 39.99 42 THR C O 1
ATOM 2709 N N . LEU C 1 43 ? -59.631 2.757 36.200 1.00 31.07 43 LEU C N 1
ATOM 2710 C CA . LEU C 1 43 ? -59.318 1.468 35.613 1.00 23.66 43 LEU C CA 1
ATOM 2711 C C . LEU C 1 43 ? -59.976 0.350 36.409 1.00 15.49 43 LEU C C 1
ATOM 2712 O O . LEU C 1 43 ? -59.891 0.330 37.633 1.00 38.60 43 LEU C O 1
ATOM 2717 N N . ASN C 1 44 ? -60.610 -0.559 35.691 1.00 20.17 44 ASN C N 1
ATOM 2718 C CA . ASN C 1 44 ? -61.120 -1.801 36.231 1.00 22.07 44 ASN C CA 1
ATOM 2719 C C . ASN C 1 44 ? -59.984 -2.825 36.313 1.00 29.27 44 ASN C C 1
ATOM 2720 O O . ASN C 1 44 ? -58.929 -2.656 35.708 1.00 35.03 44 ASN C O 1
ATOM 2725 N N . HIS C 1 45 ? -60.256 -3.855 37.093 1.00 34.36 45 HIS C N 1
ATOM 2726 C CA . HIS C 1 45 ? -59.386 -4.999 37.294 1.00 29.58 45 HIS C CA 1
ATOM 2727 C C . HIS C 1 45 ? -59.429 -5.891 36.060 1.00 27.50 45 HIS C C 1
ATOM 2728 O O . HIS C 1 45 ? -58.476 -6.577 35.708 1.00 39.09 45 HIS C O 1
ATOM 2735 N N . ILE C 1 46 ? -60.577 -5.844 35.393 1.00 30.36 46 ILE C N 1
ATOM 2736 C CA . ILE C 1 46 ? -60.765 -6.576 34.156 1.00 36.47 46 ILE C CA 1
ATOM 2737 C C . ILE C 1 46 ? -61.642 -5.773 33.193 1.00 39.15 46 ILE C C 1
ATOM 2738 O O . ILE C 1 46 ? -62.475 -4.968 33.602 1.00 29.86 46 ILE C O 1
ATOM 2743 N N . ASP C 1 47 ? -61.415 -6.034 31.914 1.00 44.29 47 ASP C N 1
ATOM 2744 C CA . ASP C 1 47 ? -62.139 -5.447 30.812 1.00 39.98 47 ASP C CA 1
ATOM 2745 C C . ASP C 1 47 ? -62.114 -6.329 29.564 1.00 35.32 47 ASP C C 1
ATOM 2746 O O . ASP C 1 47 ? -61.067 -6.793 29.128 1.00 36.49 47 ASP C O 1
ATOM 2751 N N . GLU C 1 48 ? -63.311 -6.510 29.023 1.00 36.97 48 GLU C N 1
ATOM 2752 C CA . GLU C 1 48 ? -63.514 -6.994 27.671 1.00 37.48 48 GLU C CA 1
ATOM 2753 C C . GLU C 1 48 ? -63.090 -5.896 26.698 1.00 37.37 48 GLU C C 1
ATOM 2754 O O . GLU C 1 48 ? -63.700 -4.829 26.628 1.00 34.07 48 GLU C O 1
ATOM 2760 N N . VAL C 1 49 ? -62.016 -6.153 25.964 1.00 39.31 49 VAL C N 1
ATOM 2761 C CA . VAL C 1 49 ? -61.536 -5.171 24.990 1.00 40.81 49 VAL C CA 1
ATOM 2762 C C . VAL C 1 49 ? -61.766 -5.607 23.542 1.00 39.23 49 VAL C C 1
ATOM 2763 O O . VAL C 1 49 ? -61.765 -4.766 22.643 1.00 32.16 49 VAL C O 1
ATOM 2767 N N . TRP C 1 50 ? -61.960 -6.894 23.359 1.00 36.93 50 TRP C N 1
ATOM 2768 C CA . TRP C 1 50 ? -62.277 -7.593 22.140 1.00 32.05 50 TRP C CA 1
ATOM 2769 C C . TRP C 1 50 ? -63.137 -8.795 22.541 1.00 33.22 50 TRP C C 1
ATOM 2770 O O . TRP C 1 50 ? -62.810 -9.404 23.560 1.00 48.07 50 TRP C O 1
ATOM 2781 N N . PRO C 1 51 ? -64.176 -9.040 21.768 1.00 39.34 51 PRO C N 1
ATOM 2782 C CA . PRO C 1 51 ? -65.169 -10.079 22.038 1.00 40.34 51 PRO C CA 1
ATOM 2783 C C . PRO C 1 51 ? -64.597 -11.341 22.648 1.00 40.41 51 PRO C C 1
ATOM 2784 O O . PRO C 1 51 ? -63.785 -12.056 22.058 1.00 37.32 51 PRO C O 1
ATOM 2788 N N . SER C 1 52 ? -65.013 -11.595 23.893 1.00 37.44 52 SER C N 1
ATOM 2789 C CA . SER C 1 52 ? -64.568 -12.813 24.571 1.00 32.47 52 SER C CA 1
ATOM 2790 C C . SER C 1 52 ? -63.070 -12.776 24.834 1.00 23.19 52 SER C C 1
ATOM 2791 O O . SER C 1 52 ? -62.435 -13.800 25.092 1.00 16.96 52 SER C O 1
ATOM 2794 N N . LEU C 1 53 ? -62.504 -11.568 24.770 1.00 23.98 53 LEU C N 1
ATOM 2795 C CA . LEU C 1 53 ? -61.096 -11.396 25.096 1.00 32.96 53 LEU C CA 1
ATOM 2796 C C . LEU C 1 53 ? -60.942 -10.368 26.225 1.00 33.30 53 LEU C C 1
ATOM 2797 O O . LEU C 1 53 ? -61.288 -9.210 26.012 1.00 20.87 53 LEU C O 1
ATOM 2802 N N . PHE C 1 54 ? -60.441 -10.830 27.371 1.00 37.78 54 PHE C N 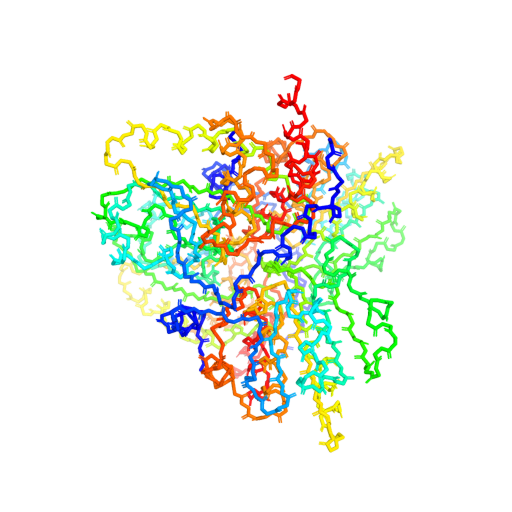1
ATOM 2803 C CA . PHE C 1 54 ? -60.356 -10.024 28.573 1.00 32.68 54 PHE C CA 1
ATOM 2804 C C . PHE C 1 54 ? -58.918 -9.786 29.036 1.00 24.34 54 PHE C C 1
ATOM 2805 O O . PHE C 1 54 ? -58.104 -10.700 29.050 1.00 18.62 54 PHE C O 1
ATOM 2813 N N . LEU C 1 55 ? -58.665 -8.544 29.412 1.00 23.76 55 LEU C N 1
ATOM 2814 C CA . LEU C 1 55 ? -57.431 -7.998 29.920 1.00 24.58 55 LEU C CA 1
ATOM 2815 C C . LEU C 1 55 ? -57.613 -7.699 31.404 1.00 26.24 55 LEU C C 1
ATOM 2816 O O . LEU C 1 55 ? -58.608 -7.048 31.748 1.00 26.57 55 LEU C O 1
ATOM 2821 N N . GLY C 1 56 ? -56.688 -8.145 32.241 1.00 30.61 56 GLY C N 1
ATOM 2822 C CA . GLY C 1 56 ? -56.866 -7.842 33.655 1.00 37.49 56 GLY C CA 1
ATOM 2823 C C . GLY C 1 56 ? -55.571 -7.733 34.430 1.00 40.80 56 GLY C C 1
ATOM 2824 O O . GLY C 1 56 ? -54.475 -7.853 33.879 1.00 35.20 56 GLY C O 1
ATOM 2825 N N . ASP C 1 57 ? -55.738 -7.509 35.731 1.00 40.12 57 ASP C N 1
ATOM 2826 C CA . ASP C 1 57 ? -54.628 -7.435 36.671 1.00 34.99 57 ASP C CA 1
ATOM 2827 C C . ASP C 1 57 ? -54.527 -8.724 37.476 1.00 29.71 57 ASP C C 1
ATOM 2828 O O . ASP C 1 57 ? -55.361 -9.619 37.324 1.00 26.60 57 ASP C O 1
ATOM 2833 N N . ALA C 1 58 ? -53.508 -8.826 38.321 1.00 38.90 58 ALA C N 1
ATOM 2834 C CA . ALA C 1 58 ? -53.297 -10.052 39.099 1.00 38.72 58 ALA C CA 1
ATOM 2835 C C . ALA C 1 58 ? -54.436 -10.314 40.081 1.00 35.20 58 ALA C C 1
ATOM 2836 O O . ALA C 1 58 ? -54.683 -11.453 40.482 1.00 30.10 58 ALA C O 1
ATOM 2838 N N . TYR C 1 59 ? -55.161 -9.266 40.471 1.00 31.28 59 TYR C N 1
ATOM 2839 C CA . TYR C 1 59 ? -56.378 -9.434 41.255 1.00 25.54 59 TYR C CA 1
ATOM 2840 C C . TYR C 1 59 ? -57.433 -10.192 40.454 1.00 28.39 59 TYR C C 1
ATOM 2841 O O . TYR C 1 59 ? -57.921 -11.224 40.906 1.00 49.63 59 TYR C O 1
ATOM 2850 N N . ALA C 1 60 ? -57.801 -9.633 39.306 1.00 29.79 60 ALA C N 1
ATOM 2851 C CA . ALA C 1 60 ? -58.850 -10.229 38.482 1.00 27.37 60 ALA C CA 1
ATOM 2852 C C . ALA C 1 60 ? -58.551 -11.702 38.224 1.00 27.67 60 ALA C C 1
ATOM 2853 O O . ALA C 1 60 ? -59.436 -12.552 38.298 1.00 34.69 60 ALA C O 1
ATOM 2855 N N . ALA C 1 61 ? -57.286 -11.999 37.941 1.00 27.84 61 ALA C N 1
ATOM 2856 C CA . ALA C 1 61 ? -56.839 -13.360 37.695 1.00 28.39 61 ALA C CA 1
ATOM 2857 C C . ALA C 1 61 ? -57.202 -14.324 38.822 1.00 34.83 61 ALA C C 1
ATOM 2858 O O . ALA C 1 61 ? -57.521 -15.485 38.584 1.00 39.87 61 ALA C O 1
ATOM 2860 N N . ARG C 1 62 ? -57.124 -13.815 40.041 1.00 40.95 62 ARG C N 1
ATOM 2861 C CA . ARG C 1 62 ? -57.254 -14.566 41.274 1.00 39.75 62 ARG C CA 1
ATOM 2862 C C . ARG C 1 62 ? -58.702 -14.603 41.758 1.00 40.36 62 ARG C C 1
ATOM 2863 O O . ARG C 1 62 ? -59.036 -15.314 42.702 1.00 57.20 62 ARG C O 1
ATOM 2871 N N . ASP C 1 63 ? -59.536 -13.815 41.091 1.00 36.41 63 ASP C N 1
ATOM 2872 C CA . ASP C 1 63 ? -60.947 -13.695 41.408 1.00 30.02 63 ASP C CA 1
ATOM 2873 C C . ASP C 1 63 ? -61.761 -14.792 40.728 1.00 31.61 63 ASP C C 1
ATOM 2874 O O . ASP C 1 63 ? -62.562 -14.500 39.840 1.00 30.24 63 ASP C O 1
ATOM 2879 N N . LYS C 1 64 ? -61.528 -16.007 41.182 1.00 32.09 64 LYS C N 1
ATOM 2880 C CA . LYS C 1 64 ? -62.195 -17.226 40.784 1.00 33.59 64 LYS C CA 1
ATOM 2881 C C . LYS C 1 64 ? -63.682 -16.966 40.515 1.00 39.37 64 LYS C C 1
ATOM 2882 O O . LYS C 1 64 ? -64.238 -17.421 39.516 1.00 59.40 64 LYS C O 1
ATOM 2888 N N . SER C 1 65 ? -64.302 -16.214 41.416 1.00 36.22 65 SER C N 1
ATOM 2889 C CA . SER C 1 65 ? -65.724 -15.943 41.394 1.00 38.70 65 SER C CA 1
ATOM 2890 C C . SER C 1 65 ? -66.155 -15.172 40.161 1.00 39.31 65 SER C C 1
ATOM 2891 O O . SER C 1 65 ? -67.159 -15.524 39.533 1.00 38.44 65 SER C O 1
ATOM 2894 N N . LYS C 1 66 ? -65.425 -14.117 39.801 1.00 38.82 66 LYS C N 1
ATOM 2895 C CA . LYS C 1 66 ? -65.836 -13.423 38.576 1.00 42.30 66 LYS C CA 1
ATOM 2896 C C . LYS C 1 66 ? -65.430 -14.264 37.361 1.00 42.12 66 LYS C C 1
ATOM 2897 O O . LYS C 1 66 ? -66.205 -14.353 36.407 1.00 37.90 66 LYS C O 1
ATOM 2903 N N . LEU C 1 67 ? -64.246 -14.856 37.436 1.00 41.08 67 LEU C N 1
ATOM 2904 C CA . LEU C 1 67 ? -63.740 -15.789 36.451 1.00 40.54 67 LEU C CA 1
ATOM 2905 C C . LEU C 1 67 ? -64.846 -16.744 35.993 1.00 41.59 67 LEU C C 1
ATOM 2906 O O . LEU C 1 67 ? -65.086 -16.895 34.799 1.00 38.91 67 LEU C O 1
ATOM 2911 N N . ILE C 1 68 ? -65.492 -17.322 37.001 1.00 46.34 68 ILE C N 1
ATOM 2912 C CA . ILE C 1 68 ? -66.622 -18.215 36.772 1.00 50.16 68 ILE C CA 1
ATOM 2913 C C . ILE C 1 68 ? -67.785 -17.426 36.177 1.00 48.13 68 ILE C C 1
ATOM 2914 O O . ILE C 1 68 ? -68.407 -17.838 35.201 1.00 46.24 68 ILE C O 1
ATOM 2916 N N . GLN C 1 69 ? -68.056 -16.286 36.799 1.00 46.86 69 GLN C N 1
ATOM 2917 C CA . GLN C 1 69 ? -69.103 -15.379 36.378 1.00 50.06 69 GLN C CA 1
ATOM 2918 C C . GLN C 1 69 ? -69.001 -15.124 34.870 1.00 51.79 69 GLN C C 1
ATOM 2919 O O . GLN C 1 69 ? -69.936 -15.409 34.126 1.00 49.87 69 GLN C O 1
ATOM 2925 N N . LEU C 1 70 ? -67.855 -14.575 34.469 1.00 50.10 70 LEU C N 1
ATOM 2926 C CA . LEU C 1 70 ? -67.655 -14.070 33.117 1.00 45.52 70 LEU C CA 1
ATOM 2927 C C . LEU C 1 70 ? -67.631 -15.184 32.081 1.00 42.16 70 LEU C C 1
ATOM 2928 O O . LEU C 1 70 ? -67.648 -14.938 30.876 1.00 43.44 70 LEU C O 1
ATOM 2933 N N . GLY C 1 71 ? -67.581 -16.417 32.568 1.00 42.03 71 GLY C N 1
ATOM 2934 C CA . GLY C 1 71 ? -67.527 -17.575 31.688 1.00 45.14 71 GLY C CA 1
ATOM 2935 C C . GLY C 1 71 ? -66.159 -17.704 31.034 1.00 46.75 71 GLY C C 1
ATOM 2936 O O . GLY C 1 71 ? -66.074 -18.154 29.894 1.00 50.44 71 GLY C O 1
ATOM 2937 N N . ILE C 1 72 ? -65.131 -17.297 31.777 1.00 41.84 72 ILE C N 1
ATOM 2938 C CA . ILE C 1 72 ? -63.768 -17.429 31.282 1.00 38.43 72 ILE C CA 1
ATOM 2939 C C . ILE C 1 72 ? -63.402 -18.911 31.230 1.00 38.60 72 ILE C C 1
ATOM 2940 O O . ILE C 1 72 ? -63.671 -19.668 32.160 1.00 39.35 72 ILE C O 1
ATOM 2945 N N . THR C 1 73 ? -62.786 -19.313 30.131 1.00 36.87 73 THR C N 1
ATOM 2946 C CA . THR C 1 73 ? -62.366 -20.674 29.854 1.00 28.08 73 THR C CA 1
ATOM 2947 C C . THR C 1 73 ? -60.857 -20.847 29.761 1.00 24.89 73 THR C C 1
ATOM 2948 O O . THR C 1 73 ? -60.392 -21.983 29.883 1.00 27.67 73 THR C O 1
ATOM 2952 N N . HIS C 1 74 ? -60.140 -19.757 29.551 1.00 24.01 74 HIS C N 1
ATOM 2953 C CA . HIS C 1 74 ? -58.726 -19.712 29.284 1.00 25.71 74 HIS C CA 1
ATOM 2954 C C . HIS C 1 74 ? -58.060 -18.566 30.021 1.00 27.23 74 HIS C C 1
ATOM 2955 O O . HIS C 1 74 ? -58.582 -17.459 30.103 1.00 23.09 74 HIS C O 1
ATOM 2962 N N . VAL C 1 75 ? -56.893 -18.874 30.575 1.00 34.18 75 VAL C N 1
ATOM 2963 C CA . VAL C 1 75 ? -56.187 -17.825 31.308 1.00 38.45 75 VAL C CA 1
ATOM 2964 C C . VAL C 1 75 ? -54.752 -17.761 30.806 1.00 35.35 75 VAL C C 1
ATOM 2965 O O . VAL C 1 75 ? -54.012 -18.739 30.845 1.00 25.50 75 VAL C O 1
ATOM 2969 N N . VAL C 1 76 ? -54.394 -16.558 30.345 1.00 33.97 76 VAL C N 1
ATOM 2970 C CA . VAL C 1 76 ? -52.990 -16.334 29.998 1.00 33.86 76 VAL C CA 1
ATOM 2971 C C . VAL C 1 76 ? -52.349 -15.417 31.035 1.00 30.55 76 VAL C C 1
ATOM 2972 O O . VAL C 1 76 ? -52.598 -14.209 31.060 1.00 34.09 76 VAL C O 1
ATOM 2976 N N . ASN C 1 77 ? -51.528 -16.005 31.908 1.00 25.97 77 ASN C N 1
ATOM 2977 C CA . ASN C 1 77 ? -50.831 -15.186 32.892 1.00 24.68 77 ASN C CA 1
ATOM 2978 C C . ASN C 1 77 ? -49.519 -14.687 32.291 1.00 23.09 77 ASN C C 1
ATOM 2979 O O . ASN C 1 77 ? -48.563 -15.454 32.190 1.00 28.73 77 ASN C O 1
ATOM 2984 N N . ALA C 1 78 ? -49.508 -13.412 31.910 1.00 23.50 78 ALA C N 1
ATOM 2985 C CA . ALA C 1 78 ? -48.288 -12.847 31.340 1.00 26.46 78 ALA C CA 1
ATOM 2986 C C . ALA C 1 78 ? -47.345 -12.366 32.442 1.00 28.72 78 ALA C C 1
ATOM 2987 O O . ALA C 1 78 ? -46.248 -11.927 32.103 1.00 35.24 78 ALA C O 1
ATOM 2989 N N . ALA C 1 79 ? -47.783 -12.483 33.685 1.00 29.93 79 ALA C N 1
ATOM 2990 C CA . ALA C 1 79 ? -47.020 -12.122 34.870 1.00 29.73 79 ALA C CA 1
ATOM 2991 C C . ALA C 1 79 ? -46.556 -13.356 35.631 1.00 31.37 79 ALA C C 1
ATOM 2992 O O . ALA C 1 79 ? -46.393 -13.340 36.848 1.00 38.39 79 ALA C O 1
ATOM 2994 N N . ALA C 1 80 ? -46.345 -14.451 34.905 1.00 29.81 80 ALA C N 1
ATOM 2995 C CA . ALA C 1 80 ? -46.037 -15.714 35.563 1.00 25.90 80 ALA C CA 1
ATOM 2996 C C . ALA C 1 80 ? -44.590 -15.704 36.025 1.00 33.46 80 ALA C C 1
ATOM 2997 O O . ALA C 1 80 ? -43.816 -14.827 35.655 1.00 34.75 80 ALA C O 1
ATOM 2999 N N . GLY C 1 81 ? -44.262 -16.681 36.854 1.00 43.08 81 GLY C N 1
ATOM 3000 C CA . GLY C 1 81 ? -42.995 -16.723 37.566 1.00 46.65 81 GLY C CA 1
ATOM 3001 C C . GLY C 1 81 ? -43.270 -16.728 39.070 1.00 42.32 81 GLY C C 1
ATOM 3002 O O . GLY C 1 81 ? -44.135 -15.977 39.524 1.00 28.52 81 GLY C O 1
ATOM 3003 N N . LYS C 1 82 ? -42.540 -17.579 39.773 1.00 44.76 82 LYS C N 1
ATOM 3004 C CA . LYS C 1 82 ? -42.799 -17.903 41.168 1.00 42.34 82 LYS C CA 1
ATOM 3005 C C . LYS C 1 82 ? -43.032 -16.653 42.008 1.00 32.46 82 LYS C C 1
ATOM 3006 O O . LYS C 1 82 ? -43.954 -16.630 42.813 1.00 32.00 82 LYS C O 1
ATOM 3010 N N . PHE C 1 83 ? -42.175 -15.667 41.785 1.00 32.35 83 PHE C N 1
ATOM 3011 C CA . PHE C 1 83 ? -42.103 -14.460 42.585 1.00 30.23 83 PHE C CA 1
ATOM 3012 C C . PHE C 1 83 ? -42.881 -13.303 41.985 1.00 31.16 83 PHE C C 1
ATOM 3013 O O . PHE C 1 83 ? -42.736 -12.151 42.415 1.00 34.83 83 PHE C O 1
ATOM 3021 N N . GLN C 1 84 ? -43.713 -13.594 40.993 1.00 28.48 84 GLN C N 1
ATOM 3022 C CA . GLN C 1 84 ? -44.565 -12.546 40.410 1.00 30.88 84 GLN C CA 1
ATOM 3023 C C . GLN C 1 84 ? -46.025 -12.899 40.705 1.00 33.11 84 GLN C C 1
ATOM 3024 O O . GLN C 1 84 ? -46.369 -12.974 41.884 1.00 45.03 84 GLN C O 1
ATOM 3030 N N . VAL C 1 85 ? -46.852 -13.115 39.693 1.00 40.19 85 VAL C N 1
ATOM 3031 C CA . VAL C 1 85 ? -48.208 -13.608 39.899 1.00 32.42 85 VAL C CA 1
ATOM 3032 C C . VAL C 1 85 ? -48.174 -15.123 39.750 1.00 39.24 85 VAL C C 1
ATOM 3033 O O . VAL C 1 85 ? -48.408 -15.667 38.670 1.00 43.74 85 VAL C O 1
ATOM 3037 N N . ASP C 1 86 ? -47.856 -15.792 40.852 1.00 44.83 86 ASP C N 1
ATOM 3038 C CA . ASP C 1 86 ? -47.735 -17.242 40.888 1.00 48.43 86 ASP C CA 1
ATOM 3039 C C . ASP C 1 86 ? -49.082 -17.918 41.115 1.00 47.83 86 ASP C C 1
ATOM 3040 O O . ASP C 1 86 ? -49.331 -18.496 42.174 1.00 51.88 86 ASP C O 1
ATOM 3045 N N . THR C 1 87 ? -49.955 -17.845 40.116 1.00 51.18 87 THR C N 1
ATOM 3046 C CA . THR C 1 87 ? -51.275 -18.463 40.169 1.00 44.60 87 THR C CA 1
ATOM 3047 C C . THR C 1 87 ? -51.172 -19.931 39.753 1.00 46.80 87 THR C C 1
ATOM 3048 O O . THR C 1 87 ? -51.595 -20.834 40.474 1.00 70.70 87 THR C O 1
ATOM 3052 N N . GLY C 1 88 ? -50.587 -20.198 38.597 1.00 42.88 88 GLY C N 1
ATOM 3053 C CA . GLY C 1 88 ? -50.414 -21.533 38.080 1.00 39.95 88 GLY C CA 1
ATOM 3054 C C . GLY C 1 88 ? -51.720 -22.229 37.760 1.00 34.91 88 GLY C C 1
ATOM 3055 O O . GLY C 1 88 ? -52.807 -21.695 37.985 1.00 32.50 88 GLY C O 1
ATOM 3056 N N . ALA C 1 89 ? -51.591 -23.437 37.221 1.00 36.69 89 ALA C N 1
ATOM 3057 C CA . ALA C 1 89 ? -52.750 -24.279 36.949 1.00 44.22 89 ALA C CA 1
ATOM 3058 C C . ALA C 1 89 ? -53.390 -24.731 38.259 1.00 48.67 89 ALA C C 1
ATOM 3059 O O . ALA C 1 89 ? -54.591 -24.977 38.328 1.00 55.92 89 ALA C O 1
ATOM 3061 N N . LYS C 1 90 ? -52.554 -24.820 39.281 1.00 49.18 90 LYS C N 1
ATOM 3062 C CA . LYS C 1 90 ? -52.871 -25.107 40.663 1.00 46.48 90 LYS C CA 1
ATOM 3063 C C . LYS C 1 90 ? -54.111 -24.336 41.129 1.00 40.87 90 LYS C C 1
ATOM 3064 O O . LYS C 1 90 ? -55.034 -24.879 41.713 1.00 65.03 90 LYS C O 1
ATOM 3070 N N . PHE C 1 91 ? -54.062 -23.042 40.849 1.00 33.10 91 PHE C N 1
ATOM 3071 C CA . PHE C 1 91 ? -55.072 -22.103 41.311 1.00 33.48 91 PHE C CA 1
ATOM 3072 C C . PHE C 1 91 ? -56.390 -22.359 40.613 1.00 36.04 91 PHE C C 1
ATOM 3073 O O . PHE C 1 91 ? -57.471 -22.114 41.147 1.00 46.73 91 PHE C O 1
ATOM 3081 N N . TYR C 1 92 ? -56.306 -22.879 39.382 1.00 38.67 92 TYR C N 1
ATOM 3082 C CA . TYR C 1 92 ? -57.559 -23.031 38.638 1.00 42.54 92 TYR C CA 1
ATOM 3083 C C . TYR C 1 92 ? -58.059 -24.462 38.648 1.00 47.05 92 TYR C C 1
ATOM 3084 O O . TYR C 1 92 ? -59.101 -24.752 38.053 1.00 47.05 92 TYR C O 1
ATOM 3093 N N . ARG C 1 93 ? -57.323 -25.325 39.338 1.00 48.74 93 ARG C N 1
ATOM 3094 C CA . ARG C 1 93 ? -57.723 -26.715 39.526 1.00 52.19 93 ARG C CA 1
ATOM 3095 C C . ARG C 1 93 ? -59.184 -26.822 39.948 1.00 54.17 93 ARG C C 1
ATOM 3096 O O . ARG C 1 93 ? -59.693 -26.022 40.734 1.00 65.64 93 ARG C O 1
ATOM 3098 N N . GLY C 1 94 ? -59.879 -27.820 39.415 1.00 56.33 94 GLY C N 1
ATOM 3099 C CA . GLY C 1 94 ? -61.301 -28.011 39.648 1.00 60.48 94 GLY C CA 1
ATOM 3100 C C . GLY C 1 94 ? -62.113 -27.148 38.691 1.00 63.76 94 GLY C C 1
ATOM 3101 O O . GLY C 1 94 ? -63.092 -27.591 38.092 1.00 60.88 94 GLY C O 1
ATOM 3102 N N . MET C 1 95 ? -61.672 -25.906 38.554 1.00 64.67 95 MET C N 1
ATOM 3103 C CA . MET C 1 95 ? -62.253 -24.920 37.660 1.00 63.57 95 MET C CA 1
ATOM 3104 C C . MET C 1 95 ? -62.083 -25.380 36.212 1.00 62.71 95 MET C C 1
ATOM 3105 O O . MET C 1 95 ? -61.023 -25.896 35.843 1.00 58.96 95 MET C O 1
ATOM 3110 N N . SER C 1 96 ? -63.128 -25.199 35.408 1.00 61.89 96 SER C N 1
ATOM 3111 C CA . SER C 1 96 ? -63.048 -25.705 34.034 1.00 64.92 96 SER C CA 1
ATOM 3112 C C . SER C 1 96 ? -62.551 -24.618 33.082 1.00 60.43 96 SER C C 1
ATOM 3113 O O . SER C 1 96 ? -63.339 -23.891 32.477 1.00 50.97 96 SER C O 1
ATOM 3116 N N . LEU C 1 97 ? -61.225 -24.549 32.994 1.00 54.24 97 LEU C N 1
ATOM 3117 C CA . LEU C 1 97 ? -60.526 -23.557 32.190 1.00 52.71 97 LEU C CA 1
ATOM 3118 C C . LEU C 1 97 ? -59.056 -23.940 32.015 1.00 50.84 97 LEU C C 1
ATOM 3119 O O . LEU C 1 97 ? -58.464 -24.565 32.895 1.00 47.96 97 LEU C O 1
ATOM 3124 N N . GLU C 1 98 ? -58.484 -23.542 30.879 1.00 47.90 98 GLU C N 1
ATOM 3125 C CA . GLU C 1 98 ? -57.089 -23.861 30.588 1.00 41.97 98 GLU C CA 1
ATOM 3126 C C . GLU C 1 98 ? -56.177 -22.676 30.920 1.00 26.68 98 GLU C C 1
ATOM 3127 O O . GLU C 1 98 ? -56.564 -21.510 30.880 1.00 21.05 98 GLU C O 1
ATOM 3133 N N . TYR C 1 99 ? -54.939 -23.022 31.248 1.00 25.66 99 TYR C N 1
ATOM 3134 C CA . TYR C 1 99 ? -53.955 -22.088 31.752 1.00 28.30 99 TYR C CA 1
ATOM 3135 C C . TYR C 1 99 ? -52.719 -21.978 30.869 1.00 31.19 99 TYR C C 1
ATOM 3136 O O . TYR C 1 99 ? -52.177 -22.958 30.375 1.00 35.04 99 TYR C O 1
ATOM 3145 N N . TYR C 1 100 ? -52.269 -20.741 30.702 1.00 32.55 100 TYR C N 1
ATOM 3146 C CA . TYR C 1 100 ? -51.075 -20.407 29.941 1.00 31.43 100 TYR C CA 1
ATOM 3147 C C . TYR C 1 100 ? -50.334 -19.281 30.652 1.00 24.94 100 TYR C C 1
ATOM 3148 O O . TYR C 1 100 ? -50.860 -18.170 30.769 1.00 26.92 100 TYR C O 1
ATOM 3157 N N . GLY C 1 101 ? -49.127 -19.564 31.135 1.00 27.60 101 GLY C N 1
ATOM 3158 C CA . GLY C 1 101 ? -48.376 -18.559 31.865 1.00 30.70 101 GLY C CA 1
ATOM 3159 C C . GLY C 1 101 ? -47.041 -18.208 31.232 1.00 30.39 101 GLY C C 1
ATOM 3160 O O . GLY C 1 101 ? -46.278 -19.119 30.912 1.00 26.22 101 GLY C O 1
ATOM 3161 N N . ILE C 1 102 ? -46.755 -16.920 31.073 1.00 27.84 102 ILE C N 1
ATOM 3162 C CA . ILE C 1 102 ? -45.556 -16.406 30.441 1.00 24.63 102 ILE C CA 1
ATOM 3163 C C . ILE C 1 102 ? -44.651 -15.690 31.427 1.00 20.49 102 ILE C C 1
ATOM 3164 O O . ILE C 1 102 ? -45.006 -14.640 31.960 1.00 24.32 102 ILE C O 1
ATOM 3169 N N . GLU C 1 103 ? -43.459 -16.204 31.700 1.00 21.26 103 GLU C N 1
ATOM 3170 C CA . GLU C 1 103 ? -42.576 -15.514 32.636 1.00 22.82 103 GLU C CA 1
ATOM 3171 C C . GLU C 1 103 ? -42.018 -14.239 32.007 1.00 24.57 103 GLU C C 1
ATOM 3172 O O . GLU C 1 103 ? -40.834 -14.135 31.680 1.00 31.76 103 GLU C O 1
ATOM 3178 N N . ALA C 1 104 ? -42.904 -13.260 31.838 1.00 20.35 104 ALA C N 1
ATOM 3179 C CA . ALA C 1 104 ? -42.516 -11.990 31.254 1.00 16.86 104 ALA C CA 1
ATOM 3180 C C . ALA C 1 104 ? -42.446 -10.881 32.296 1.00 20.61 104 ALA C C 1
ATOM 3181 O O . ALA C 1 104 ? -43.322 -10.794 33.153 1.00 25.84 104 ALA C O 1
ATOM 3183 N N . ASP C 1 105 ? -41.411 -10.080 32.151 1.00 19.94 105 ASP C N 1
ATOM 3184 C CA . ASP C 1 105 ? -41.124 -8.930 33.002 1.00 13.06 105 ASP C CA 1
ATOM 3185 C C . ASP C 1 105 ? -41.383 -7.663 32.206 1.00 17.53 105 ASP C C 1
ATOM 3186 O O . ASP C 1 105 ? -41.031 -7.575 31.033 1.00 28.37 105 ASP C O 1
ATOM 3191 N N . ASP C 1 106 ? -42.022 -6.693 32.849 1.00 25.85 106 ASP C N 1
ATOM 3192 C CA . ASP C 1 106 ? -42.382 -5.472 32.147 1.00 19.74 106 ASP C CA 1
ATOM 3193 C C . ASP C 1 106 ? -41.202 -4.505 32.113 1.00 24.11 106 ASP C C 1
ATOM 3194 O O . ASP C 1 106 ? -41.263 -3.439 32.717 1.00 29.74 106 ASP C O 1
ATOM 3199 N N . ASN C 1 107 ? -40.173 -4.902 31.377 1.00 31.78 107 ASN C N 1
ATOM 3200 C CA . ASN C 1 107 ? -39.018 -4.033 31.171 1.00 29.45 107 ASN C CA 1
ATOM 3201 C C . ASN C 1 107 ? -38.872 -3.613 29.715 1.00 29.71 107 ASN C C 1
ATOM 3202 O O . ASN C 1 107 ? -39.088 -4.436 28.814 1.00 24.04 107 ASN C O 1
ATOM 3207 N N . PRO C 1 108 ? -38.528 -2.363 29.408 1.00 28.94 108 PRO C N 1
ATOM 3208 C CA . PRO C 1 108 ? -38.468 -1.920 28.007 1.00 24.01 108 PRO C CA 1
ATOM 3209 C C . PRO C 1 108 ? -37.399 -2.645 27.189 1.00 26.62 108 PRO C C 1
ATOM 3210 O O . PRO C 1 108 ? -37.335 -2.594 25.958 1.00 30.85 108 PRO C O 1
ATOM 3214 N N . PHE C 1 109 ? -36.513 -3.338 27.886 1.00 21.58 109 PHE C N 1
ATOM 3215 C CA . PHE C 1 109 ? -35.541 -4.200 27.255 1.00 15.13 109 PHE C CA 1
ATOM 3216 C C . PHE C 1 109 ? -35.905 -5.670 27.346 1.00 19.60 109 PHE C C 1
ATOM 3217 O O . PHE C 1 109 ? -35.089 -6.509 26.939 1.00 28.81 109 PHE C O 1
ATOM 3225 N N . PHE C 1 110 ? -37.092 -5.983 27.844 1.00 21.95 110 PHE C N 1
ATOM 3226 C CA . PHE C 1 110 ? -37.520 -7.384 27.815 1.00 22.62 110 PHE C CA 1
ATOM 3227 C C . PHE C 1 110 ? -38.143 -7.723 26.467 1.00 23.61 110 PHE C C 1
ATOM 3228 O O . PHE C 1 110 ? -39.015 -7.007 25.987 1.00 23.45 110 PHE C O 1
ATOM 3236 N N . ASP C 1 111 ? -37.733 -8.828 25.873 1.00 29.20 111 ASP C N 1
ATOM 3237 C CA . ASP C 1 111 ? -38.290 -9.313 24.618 1.00 23.30 111 ASP C CA 1
ATOM 3238 C C . ASP C 1 111 ? -39.568 -10.120 24.822 1.00 16.11 111 ASP C C 1
ATOM 3239 O O . ASP C 1 111 ? -39.567 -11.343 24.973 1.00 20.24 111 ASP C O 1
ATOM 3244 N N . LEU C 1 112 ? -40.686 -9.414 24.804 1.00 19.00 112 LEU C N 1
ATOM 3245 C CA . LEU C 1 112 ? -41.987 -10.069 24.788 1.00 25.46 112 LEU C CA 1
ATOM 3246 C C . LEU C 1 112 ? -42.339 -10.619 23.406 1.00 28.17 112 LEU C C 1
ATOM 3247 O O . LEU C 1 112 ? -43.095 -11.582 23.269 1.00 22.51 112 LEU C O 1
ATOM 3252 N N . SER C 1 113 ? -41.796 -9.976 22.385 1.00 30.84 113 SER C N 1
ATOM 3253 C CA . SER C 1 113 ? -42.091 -10.186 20.974 1.00 29.24 113 SER C CA 1
ATOM 3254 C C . SER C 1 113 ? -41.958 -11.642 20.557 1.00 24.14 113 SER C C 1
ATOM 3255 O O . SER C 1 113 ? -42.553 -12.087 19.573 1.00 38.82 113 SER C O 1
ATOM 3258 N N . VAL C 1 114 ? -41.200 -12.428 21.304 1.00 25.09 114 VAL C N 1
ATOM 3259 C CA . VAL C 1 114 ? -41.109 -13.864 21.034 1.00 28.24 114 VAL C CA 1
ATOM 3260 C C . VAL C 1 114 ? -42.457 -14.536 21.281 1.00 33.04 114 VAL C C 1
ATOM 3261 O O . VAL C 1 114 ? -42.757 -15.622 20.790 1.00 39.46 114 VAL C O 1
ATOM 3265 N N . TYR C 1 115 ? -43.301 -13.868 22.057 1.00 35.88 115 TYR C N 1
ATOM 3266 C CA . TYR C 1 115 ? -44.564 -14.431 22.518 1.00 31.04 115 TYR C CA 1
ATOM 3267 C C . TYR C 1 115 ? -45.727 -14.001 21.640 1.00 26.61 115 TYR C C 1
ATOM 3268 O O . TYR C 1 115 ? -46.792 -14.610 21.649 1.00 29.26 115 TYR C O 1
ATOM 3277 N N . PHE C 1 116 ? -45.482 -12.937 20.899 1.00 27.51 116 PHE C N 1
ATOM 3278 C CA . PHE C 1 116 ? -46.455 -12.246 20.070 1.00 27.10 116 PHE C CA 1
ATOM 3279 C C . PHE C 1 116 ? -47.285 -13.236 19.273 1.00 32.37 116 PHE C C 1
ATOM 3280 O O . PHE C 1 116 ? -48.504 -13.121 19.223 1.00 39.78 116 PHE C O 1
ATOM 3288 N N . LEU C 1 117 ? -46.632 -14.213 18.659 1.00 34.08 117 LEU C N 1
ATOM 3289 C CA . LEU C 1 117 ? -47.393 -15.211 17.918 1.00 34.06 117 LEU C CA 1
ATOM 3290 C C . LEU C 1 117 ? -47.706 -16.437 18.764 1.00 28.76 117 LEU C C 1
ATOM 3291 O O . LEU C 1 117 ? -48.889 -16.824 18.774 1.00 33.69 117 LEU C O 1
ATOM 3296 N N . PRO C 1 118 ? -46.758 -17.055 19.457 1.00 28.83 118 PRO C N 1
ATOM 3297 C CA . PRO C 1 118 ? -47.059 -18.196 20.334 1.00 29.70 118 PRO C CA 1
ATOM 3298 C C . PRO C 1 118 ? -48.259 -17.960 21.240 1.00 27.17 118 PRO C C 1
ATOM 3299 O O . PRO C 1 118 ? -49.035 -18.876 21.517 1.00 35.70 118 PRO C O 1
ATOM 3303 N N . VAL C 1 119 ? -48.429 -16.711 21.681 1.00 20.14 119 VAL C N 1
ATOM 3304 C CA . VAL C 1 119 ? -49.645 -16.436 22.456 1.00 22.62 119 VAL C CA 1
ATOM 3305 C C . VAL C 1 119 ? -50.752 -16.076 21.482 1.00 31.96 119 VAL C C 1
ATOM 3306 O O . VAL C 1 119 ? -51.920 -16.403 21.723 1.00 55.92 119 VAL C O 1
ATOM 3310 N N . ALA C 1 120 ? -50.405 -15.427 20.371 1.00 32.68 120 ALA C N 1
ATOM 3311 C CA . ALA C 1 120 ? -51.458 -14.999 19.443 1.00 33.00 120 ALA C CA 1
ATOM 3312 C C . ALA C 1 120 ? -52.150 -16.224 18.854 1.00 33.21 120 ALA C C 1
ATOM 3313 O O . ALA C 1 120 ? -53.380 -16.266 18.795 1.00 40.23 120 ALA C O 1
ATOM 3315 N N . ARG C 1 121 ? -51.336 -17.199 18.447 1.00 29.87 121 ARG C N 1
ATOM 3316 C CA . ARG C 1 121 ? -51.883 -18.490 18.045 1.00 32.55 121 ARG C CA 1
ATOM 3317 C C . ARG C 1 121 ? -52.875 -18.994 19.102 1.00 35.39 121 ARG C C 1
ATOM 3318 O O . ARG C 1 121 ? -54.017 -19.297 18.785 1.00 42.94 121 ARG C O 1
ATOM 3326 N N . TYR C 1 122 ? -52.400 -19.033 20.337 1.00 36.51 122 TYR C N 1
ATOM 3327 C CA . TYR C 1 122 ? -53.127 -19.546 21.484 1.00 33.83 122 TYR C CA 1
ATOM 3328 C C . TYR C 1 122 ? -54.498 -18.906 21.628 1.00 31.43 122 TYR C C 1
ATOM 3329 O O . TYR C 1 122 ? -55.526 -19.571 21.699 1.00 33.81 122 TYR C O 1
ATOM 3338 N N . ILE C 1 123 ? -54.507 -17.581 21.679 1.00 31.13 123 ILE C N 1
ATOM 3339 C CA . ILE C 1 123 ? -55.739 -16.840 21.941 1.00 28.81 123 ILE C CA 1
ATOM 3340 C C . ILE C 1 123 ? -56.812 -17.133 20.912 1.00 28.48 123 ILE C C 1
ATOM 3341 O O . ILE C 1 123 ? -58.002 -17.236 21.195 1.00 30.62 123 ILE C O 1
ATOM 3346 N N . ARG C 1 124 ? -56.390 -17.288 19.667 1.00 37.64 124 ARG C N 1
ATOM 3347 C CA . ARG C 1 124 ? -57.268 -17.604 18.552 1.00 35.97 124 ARG C CA 1
ATOM 3348 C C . ARG C 1 124 ? -57.851 -19.003 18.643 1.00 29.48 124 ARG C C 1
ATOM 3349 O O . ARG C 1 124 ? -58.964 -19.271 18.208 1.00 33.53 124 ARG C O 1
ATOM 3357 N N . ALA C 1 125 ? -57.075 -19.923 19.190 1.00 31.67 125 ALA C N 1
ATOM 3358 C CA . ALA C 1 125 ? -57.460 -21.316 19.355 1.00 31.14 125 ALA C CA 1
ATOM 3359 C C . ALA C 1 125 ? -58.511 -21.473 20.447 1.00 29.92 125 ALA C C 1
ATOM 3360 O O . ALA C 1 125 ? -59.477 -22.219 20.300 1.00 42.33 125 ALA C O 1
ATOM 3362 N N . ALA C 1 126 ? -58.307 -20.768 21.552 1.00 31.53 126 ALA C N 1
ATOM 3363 C CA . ALA C 1 126 ? -59.259 -20.715 22.643 1.00 27.76 126 ALA C CA 1
ATOM 3364 C C . ALA C 1 126 ? -60.515 -19.997 22.181 1.00 27.45 126 ALA C C 1
ATOM 3365 O O . ALA C 1 126 ? -61.647 -20.431 22.360 1.00 32.36 126 ALA C O 1
ATOM 3367 N N . LEU C 1 127 ? -60.296 -18.831 21.565 1.00 26.79 127 LEU C N 1
ATOM 3368 C CA . LEU C 1 127 ? -61.457 -18.071 21.118 1.00 30.50 127 LEU C CA 1
ATOM 3369 C C . LEU C 1 127 ? -62.211 -18.814 20.021 1.00 37.79 127 LEU C C 1
ATOM 3370 O O . LEU C 1 127 ? -63.418 -18.612 19.878 1.00 54.56 127 LEU C O 1
ATOM 3375 N N . SER C 1 128 ? -61.507 -19.663 19.279 1.00 44.44 128 SER C N 1
ATOM 3376 C CA . SER C 1 128 ? -62.145 -20.469 18.231 1.00 48.03 128 SER C CA 1
ATOM 3377 C C . SER C 1 128 ? -62.945 -21.601 18.869 1.00 51.00 128 SER C C 1
ATOM 3378 O O . SER C 1 128 ? -63.900 -22.134 18.302 1.00 44.54 128 SER C O 1
ATOM 3381 N N . VAL C 1 129 ? -62.577 -21.976 20.089 1.00 51.50 129 VAL C N 1
ATOM 3382 C CA . VAL C 1 129 ? -63.407 -22.799 20.962 1.00 50.97 129 VAL C CA 1
ATOM 3383 C C . VAL C 1 129 ? -64.743 -22.095 21.173 1.00 47.73 129 VAL C C 1
ATOM 3384 O O . VAL C 1 129 ? -64.737 -20.876 21.365 1.00 50.64 129 VAL C O 1
ATOM 3388 N N . PRO C 1 130 ? -65.839 -22.830 21.106 1.00 49.80 130 PRO C N 1
ATOM 3389 C CA . PRO C 1 130 ? -67.162 -22.195 21.062 1.00 54.82 130 PRO C CA 1
ATOM 3390 C C . PRO C 1 130 ? -67.384 -21.198 22.204 1.00 58.45 130 PRO C C 1
ATOM 3391 O O . PRO C 1 130 ? -67.556 -20.001 21.982 1.00 46.60 130 PRO C O 1
ATOM 3395 N N . GLN C 1 131 ? -67.380 -21.722 23.428 1.00 63.39 131 GLN C N 1
ATOM 3396 C CA . GLN C 1 131 ? -67.654 -20.903 24.602 1.00 67.09 131 GLN C CA 1
ATOM 3397 C C . GLN C 1 131 ? -66.405 -20.179 25.089 1.00 62.12 131 GLN C C 1
ATOM 3398 O O . GLN C 1 131 ? -66.439 -19.514 26.126 1.00 62.38 131 GLN C O 1
ATOM 3400 N N . GLY C 1 132 ? -65.316 -20.313 24.344 1.00 55.75 132 GLY C N 1
ATOM 3401 C CA . GLY C 1 132 ? -64.048 -19.682 24.632 1.00 47.36 132 GLY C CA 1
ATOM 3402 C C . GLY C 1 132 ? -64.184 -18.235 25.078 1.00 42.02 132 GLY C C 1
ATOM 3403 O O . GLY C 1 132 ? -64.510 -17.373 24.270 1.00 48.48 132 GLY C O 1
ATOM 3404 N N . ARG C 1 133 ? -63.942 -17.991 26.347 1.00 42.23 133 ARG C N 1
ATOM 3405 C CA . ARG C 1 133 ? -63.752 -16.714 27.007 1.00 43.11 133 ARG C CA 1
ATOM 3406 C C . ARG C 1 133 ? -62.356 -16.681 27.638 1.00 39.58 133 ARG C C 1
ATOM 3407 O O . ARG C 1 133 ? -62.062 -17.421 28.567 1.00 46.28 133 ARG C O 1
ATOM 3409 N N . VAL C 1 134 ? -61.505 -15.836 27.079 1.00 40.99 134 VAL C N 1
ATOM 3410 C CA . VAL C 1 134 ? -60.095 -15.768 27.403 1.00 28.68 134 VAL C CA 1
ATOM 3411 C C . VAL C 1 134 ? -59.764 -14.531 28.229 1.00 24.87 134 VAL C C 1
ATOM 3412 O O . VAL C 1 134 ? -60.231 -13.435 27.920 1.00 23.61 134 VAL C O 1
ATOM 3416 N N . LEU C 1 135 ? -58.951 -14.782 29.255 1.00 28.68 135 LEU C N 1
ATOM 3417 C CA . LEU C 1 135 ? -58.390 -13.696 30.032 1.00 31.67 135 LEU C CA 1
ATOM 3418 C C . LEU C 1 135 ? -56.869 -13.665 29.856 1.00 26.04 135 LEU C C 1
ATOM 3419 O O . LEU C 1 135 ? -56.175 -14.673 29.993 1.00 24.84 135 LEU C O 1
ATOM 3424 N N . VAL C 1 136 ? -56.400 -12.463 29.535 1.00 26.28 136 VAL C N 1
ATOM 3425 C CA . VAL C 1 136 ? -54.974 -12.186 29.477 1.00 26.43 136 VAL C CA 1
ATOM 3426 C C . VAL C 1 136 ? -54.694 -11.085 30.493 1.00 27.04 136 VAL C C 1
ATOM 3427 O O . VAL C 1 136 ? -55.326 -10.032 30.465 1.00 32.35 136 VAL C O 1
ATOM 3431 N N . HIS C 1 137 ? -53.757 -11.370 31.381 1.00 25.84 137 HIS C N 1
ATOM 3432 C CA . HIS C 1 137 ? -53.521 -10.440 32.479 1.00 24.32 137 HIS C CA 1
ATOM 3433 C C . HIS C 1 137 ? -52.047 -10.420 32.837 1.00 16.62 137 HIS C C 1
ATOM 3434 O O . HIS C 1 137 ? -51.295 -11.333 32.503 1.00 19.34 137 HIS C O 1
ATOM 3441 N N . CYS C 1 138 ? -51.661 -9.376 33.551 1.00 20.69 138 CYS C N 1
ATOM 3442 C CA . CYS C 1 138 ? -50.308 -9.331 34.124 1.00 30.95 138 CYS C CA 1
ATOM 3443 C C . CYS C 1 138 ? -50.479 -8.853 35.557 1.00 28.87 138 CYS C C 1
ATOM 3444 O O . CYS C 1 138 ? -51.393 -9.352 36.230 1.00 31.28 138 CYS C O 1
ATOM 3447 N N . ALA C 1 139 ? -49.718 -7.913 36.087 1.00 28.93 139 ALA C N 1
ATOM 3448 C CA . ALA C 1 139 ? -50.068 -7.447 37.434 1.00 32.26 139 ALA C CA 1
ATOM 3449 C C . ALA C 1 139 ? -51.142 -6.371 37.350 1.00 27.00 139 ALA C C 1
ATOM 3450 O O . ALA C 1 139 ? -52.046 -6.356 38.178 1.00 28.63 139 ALA C O 1
ATOM 3452 N N . MET C 1 140 ? -51.043 -5.495 36.354 1.00 31.41 140 MET C N 1
ATOM 3453 C CA . MET C 1 140 ? -51.959 -4.368 36.266 1.00 27.68 140 MET C CA 1
ATOM 3454 C C . MET C 1 140 ? -52.844 -4.342 35.034 1.00 24.68 140 MET C C 1
ATOM 3455 O O . MET C 1 140 ? -53.757 -3.506 34.939 1.00 27.82 140 MET C O 1
ATOM 3460 N N . GLY C 1 141 ? -52.595 -5.239 34.092 1.00 28.88 141 GLY C N 1
ATOM 3461 C CA . GLY C 1 141 ? -53.408 -5.373 32.908 1.00 29.59 141 GLY C CA 1
ATOM 3462 C C . GLY C 1 141 ? -53.305 -4.273 31.883 1.00 25.69 141 GLY C C 1
ATOM 3463 O O . GLY C 1 141 ? -54.274 -4.067 31.143 1.00 23.27 141 GLY C O 1
ATOM 3464 N N . VAL C 1 142 ? -52.199 -3.538 31.809 1.00 25.95 142 VAL C N 1
ATOM 3465 C CA . VAL C 1 142 ? -52.110 -2.415 30.882 1.00 28.34 142 VAL C CA 1
ATOM 3466 C C . VAL C 1 142 ? -50.815 -2.346 30.087 1.00 26.32 142 VAL C C 1
ATOM 3467 O O . VAL C 1 142 ? -50.659 -1.476 29.221 1.00 28.26 142 VAL C O 1
ATOM 3471 N N . SER C 1 143 ? -49.849 -3.225 30.323 1.00 27.17 143 SER C N 1
ATOM 3472 C CA . SER C 1 143 ? -48.629 -3.190 29.519 1.00 24.07 143 SER C CA 1
ATOM 3473 C C . SER C 1 143 ? -48.325 -4.528 28.858 1.00 20.17 143 SER C C 1
ATOM 3474 O O . SER C 1 143 ? -48.543 -4.708 27.662 1.00 32.94 143 SER C O 1
ATOM 3477 N N . ARG C 1 144 ? -47.819 -5.464 29.633 1.00 20.93 144 ARG C N 1
ATOM 3478 C CA . ARG C 1 144 ? -47.420 -6.795 29.225 1.00 21.73 144 ARG C CA 1
ATOM 3479 C C . ARG C 1 144 ? -48.531 -7.560 28.523 1.00 27.73 144 ARG C C 1
ATOM 3480 O O . ARG C 1 144 ? -48.350 -8.227 27.505 1.00 32.10 144 ARG C O 1
ATOM 3488 N N . SER C 1 145 ? -49.722 -7.486 29.113 1.00 31.00 145 SER C N 1
ATOM 3489 C CA . SER C 1 145 ? -50.817 -8.288 28.572 1.00 27.28 145 SER C CA 1
ATOM 3490 C C . SER C 1 145 ? -51.443 -7.594 27.368 1.00 23.22 145 SER C C 1
ATOM 3491 O O . SER C 1 145 ? -51.820 -8.292 26.425 1.00 28.73 145 SER C O 1
ATOM 3494 N N . ALA C 1 146 ? -51.524 -6.269 27.452 1.00 20.17 146 ALA C N 1
ATOM 3495 C CA . ALA C 1 146 ? -52.084 -5.439 26.387 1.00 19.81 146 ALA C CA 1
ATOM 3496 C C . ALA C 1 146 ? -51.315 -5.625 25.084 1.00 24.53 146 ALA C C 1
ATOM 3497 O O . ALA C 1 146 ? -51.864 -5.928 24.025 1.00 34.87 146 ALA C O 1
ATOM 3499 N N . THR C 1 147 ? -50.001 -5.447 25.191 1.00 24.93 147 THR C N 1
ATOM 3500 C CA . THR C 1 147 ? -49.051 -5.662 24.112 1.00 20.23 147 THR C CA 1
ATOM 3501 C C . THR C 1 147 ? -49.348 -6.956 23.359 1.00 25.29 147 THR C C 1
ATOM 3502 O O . THR C 1 147 ? -49.394 -6.964 22.141 1.00 30.69 147 THR C O 1
ATOM 3506 N N . LEU C 1 148 ? -49.537 -7.999 24.152 1.00 29.43 148 LEU C N 1
ATOM 3507 C CA . LEU C 1 148 ? -49.839 -9.342 23.706 1.00 30.81 148 LEU C CA 1
ATOM 3508 C C . LEU C 1 148 ? -51.214 -9.423 23.040 1.00 30.74 148 LEU C C 1
ATOM 3509 O O . LEU C 1 148 ? -51.461 -10.273 22.184 1.00 41.52 148 LEU C O 1
ATOM 3514 N N . VAL C 1 149 ? -52.115 -8.550 23.446 1.00 28.97 149 VAL C N 1
ATOM 3515 C CA . VAL C 1 149 ? -53.469 -8.539 22.910 1.00 28.01 149 VAL C CA 1
ATOM 3516 C C . VAL C 1 149 ? -53.519 -7.694 21.650 1.00 27.20 149 VAL C C 1
ATOM 3517 O O . VAL C 1 149 ? -54.104 -8.087 20.646 1.00 29.33 149 VAL C O 1
ATOM 3521 N N . LEU C 1 150 ? -52.898 -6.525 21.702 1.00 26.44 150 LEU C N 1
ATOM 3522 C CA . LEU C 1 150 ? -52.759 -5.706 20.496 1.00 25.95 150 LEU C CA 1
ATOM 3523 C C . LEU C 1 150 ? -52.118 -6.558 19.398 1.00 27.68 150 LEU C C 1
ATOM 3524 O O . LEU C 1 150 ? -52.614 -6.730 18.288 1.00 35.28 150 LEU C O 1
ATOM 3529 N N . ALA C 1 151 ? -50.973 -7.142 19.714 1.00 26.56 151 ALA C N 1
ATOM 3530 C CA . ALA C 1 151 ? -50.279 -8.078 18.848 1.00 26.57 151 ALA C CA 1
ATOM 3531 C C . ALA C 1 151 ? -51.213 -9.155 18.309 1.00 34.67 151 ALA C C 1
ATOM 3532 O O . ALA C 1 151 ? -51.139 -9.534 17.141 1.00 40.31 151 ALA C O 1
ATOM 3534 N N . PHE C 1 152 ? -52.094 -9.664 19.166 1.00 38.93 152 PHE C N 1
ATOM 3535 C CA . PHE C 1 152 ? -53.080 -10.651 18.758 1.00 36.45 152 PHE C CA 1
ATOM 3536 C C . PHE C 1 152 ? -53.941 -10.103 17.622 1.00 33.08 152 PHE C C 1
ATOM 3537 O O . PHE C 1 152 ? -54.271 -10.790 16.661 1.00 23.07 152 PHE C O 1
ATOM 3545 N N . LEU C 1 153 ? -54.332 -8.844 17.823 1.00 27.18 153 LEU C N 1
ATOM 3546 C CA . LEU C 1 153 ? -55.317 -8.208 16.968 1.00 25.86 153 LEU C CA 1
ATOM 3547 C C . LEU C 1 153 ? -54.745 -7.889 15.590 1.00 30.27 153 LEU C C 1
ATOM 3548 O O . LEU C 1 153 ? -55.372 -8.074 14.553 1.00 31.70 153 LEU C O 1
ATOM 3553 N N . MET C 1 154 ? -53.521 -7.400 15.624 1.00 32.06 154 MET C N 1
ATOM 3554 C CA . MET C 1 154 ? -52.733 -7.043 14.460 1.00 26.05 154 MET C CA 1
ATOM 3555 C C . MET C 1 154 ? -52.473 -8.261 13.582 1.00 24.08 154 MET C C 1
ATOM 3556 O O . MET C 1 154 ? -52.666 -8.225 12.372 1.00 41.38 154 MET C O 1
ATOM 3561 N N . ILE C 1 155 ? -52.028 -9.332 14.206 1.00 30.25 155 ILE C N 1
ATOM 3562 C CA . ILE C 1 155 ? -51.682 -10.599 13.603 1.00 27.52 155 ILE C CA 1
ATOM 3563 C C . ILE C 1 155 ? -52.861 -11.361 13.011 1.00 34.31 155 ILE C C 1
ATOM 3564 O O . ILE C 1 155 ? -52.760 -11.883 11.903 1.00 47.03 155 ILE C O 1
ATOM 3569 N N . TYR C 1 156 ? -53.949 -11.462 13.748 1.00 35.35 156 TYR C N 1
ATOM 3570 C CA . TYR C 1 156 ? -55.082 -12.311 13.449 1.00 30.27 156 TYR C CA 1
ATOM 3571 C C . TYR C 1 156 ? -56.376 -11.533 13.259 1.00 27.47 156 TYR C C 1
ATOM 3572 O O . TYR C 1 156 ? -57.418 -12.142 12.997 1.00 30.20 156 TYR C O 1
ATOM 3581 N N . GLU C 1 157 ? -56.363 -10.210 13.398 1.00 31.31 157 GLU C N 1
ATOM 3582 C CA . GLU C 1 157 ? -57.597 -9.457 13.226 1.00 34.05 157 GLU C CA 1
ATOM 3583 C C . GLU C 1 157 ? -57.441 -8.346 12.203 1.00 32.62 157 GLU C C 1
ATOM 3584 O O . GLU C 1 157 ? -58.254 -7.414 12.156 1.00 39.53 157 GLU C O 1
ATOM 3590 N N . ASN C 1 158 ? -56.407 -8.435 11.380 1.00 33.82 158 ASN C N 1
ATOM 3591 C CA . ASN C 1 158 ? -56.268 -7.466 10.297 1.00 40.47 158 ASN C CA 1
ATOM 3592 C C . ASN C 1 158 ? -56.212 -6.029 10.784 1.00 36.16 158 ASN C C 1
ATOM 3593 O O . ASN C 1 158 ? -56.524 -5.122 10.017 1.00 30.62 158 ASN C O 1
ATOM 3595 N N . MET C 1 159 ? -55.800 -5.791 12.035 1.00 36.84 159 MET C N 1
ATOM 3596 C CA . MET C 1 159 ? -55.560 -4.399 12.390 1.00 27.57 159 MET C CA 1
ATOM 3597 C C . MET C 1 159 ? -54.075 -4.055 12.231 1.00 28.25 159 MET C C 1
ATOM 3598 O O . MET C 1 159 ? -53.192 -4.892 12.150 1.00 34.23 159 MET C O 1
ATOM 3603 N N . THR C 1 160 ? -53.883 -2.748 12.220 1.00 33.15 160 THR C N 1
ATOM 3604 C CA . THR C 1 160 ? -52.566 -2.140 12.306 1.00 37.47 160 THR C CA 1
ATOM 3605 C C . THR C 1 160 ? -52.267 -1.905 13.783 1.00 33.46 160 THR C C 1
ATOM 3606 O O . THR C 1 160 ? -53.055 -2.351 14.617 1.00 32.59 160 THR C O 1
ATOM 3610 N N . LEU C 1 161 ? -51.169 -1.247 14.095 1.00 33.32 161 LEU C N 1
ATOM 3611 C CA . LEU C 1 161 ? -50.807 -0.987 15.479 1.00 30.41 161 LEU C CA 1
ATOM 3612 C C . LEU C 1 161 ? -51.772 -0.019 16.146 1.00 27.41 161 LEU C C 1
ATOM 3613 O O . LEU C 1 161 ? -52.371 -0.266 17.187 1.00 36.21 161 LEU C O 1
ATOM 3618 N N . VAL C 1 162 ? -51.928 1.128 15.516 1.00 28.93 162 VAL C N 1
ATOM 3619 C CA . VAL C 1 162 ? -52.810 2.197 15.964 1.00 29.56 162 VAL C CA 1
ATOM 3620 C C . VAL C 1 162 ? -54.246 1.710 16.121 1.00 28.88 162 VAL C C 1
ATOM 3621 O O . VAL C 1 162 ? -54.956 2.114 17.034 1.00 32.14 162 VAL C O 1
ATOM 3625 N N . GLU C 1 163 ? -54.664 0.841 15.225 1.00 31.48 163 GLU C N 1
ATOM 3626 C CA . GLU C 1 163 ? -55.968 0.228 15.136 1.00 35.34 163 GLU C CA 1
ATOM 3627 C C . GLU C 1 163 ? -56.236 -0.675 16.338 1.00 32.35 163 GLU C C 1
ATOM 3628 O O . GLU C 1 163 ? -57.305 -0.643 16.945 1.00 26.93 163 GLU C O 1
ATOM 3634 N N . ALA C 1 164 ? -55.229 -1.488 16.647 1.00 32.85 164 ALA C N 1
ATOM 3635 C CA . ALA C 1 164 ? -55.251 -2.313 17.849 1.00 29.26 164 ALA C CA 1
ATOM 3636 C C . ALA C 1 164 ? -55.457 -1.430 19.084 1.00 23.37 164 ALA C C 1
ATOM 3637 O O . ALA C 1 164 ? -56.362 -1.596 19.888 1.00 23.23 164 ALA C O 1
ATOM 3639 N N . ILE C 1 165 ? -54.562 -0.446 19.178 1.00 21.17 165 ILE C N 1
ATOM 3640 C CA . ILE C 1 165 ? -54.575 0.532 20.254 1.00 19.80 165 ILE C CA 1
ATOM 3641 C C . ILE C 1 165 ? -55.941 1.169 20.410 1.00 28.73 165 ILE C C 1
ATOM 3642 O O . ILE C 1 165 ? -56.489 1.219 21.516 1.00 34.83 165 ILE C O 1
ATOM 3647 N N . GLN C 1 166 ? -56.522 1.644 19.310 1.00 37.47 166 GLN C N 1
ATOM 3648 C CA . GLN C 1 166 ? -57.817 2.324 19.440 1.00 38.35 166 GLN C CA 1
ATOM 3649 C C . GLN C 1 166 ? -58.918 1.343 19.830 1.00 37.25 166 GLN C C 1
ATOM 3650 O O . GLN C 1 166 ? -59.858 1.689 20.541 1.00 44.13 166 GLN C O 1
ATOM 3656 N N . THR C 1 167 ? -58.774 0.116 19.347 1.00 40.07 167 THR C N 1
ATOM 3657 C CA . THR C 1 167 ? -59.706 -0.947 19.700 1.00 42.17 167 THR C CA 1
ATOM 3658 C C . THR C 1 167 ? -59.654 -1.188 21.204 1.00 41.28 167 THR C C 1
ATOM 3659 O O . THR C 1 167 ? -60.604 -0.927 21.934 1.00 36.71 167 THR C O 1
ATOM 3663 N N . VAL C 1 168 ? -58.515 -1.698 21.669 1.00 42.23 168 VAL C N 1
ATOM 3664 C CA . VAL C 1 168 ? -58.370 -2.047 23.071 1.00 35.05 168 VAL C CA 1
ATOM 3665 C C . VAL C 1 168 ? -58.632 -0.862 23.989 1.00 30.47 168 VAL C C 1
ATOM 3666 O O . VAL C 1 168 ? -59.358 -0.993 24.969 1.00 29.87 168 VAL C O 1
ATOM 3670 N N . GLN C 1 169 ? -58.074 0.291 23.647 1.00 30.91 169 GLN C N 1
ATOM 3671 C CA . GLN C 1 169 ? -58.095 1.451 24.532 1.00 36.42 169 GLN C CA 1
ATOM 3672 C C . GLN C 1 169 ? -59.446 2.142 24.586 1.00 38.40 169 GLN C C 1
ATOM 3673 O O . GLN C 1 169 ? -59.588 3.259 25.086 1.00 39.46 169 GLN C O 1
ATOM 3679 N N . ALA C 1 170 ? -60.473 1.481 24.085 1.00 41.42 170 ALA C N 1
ATOM 3680 C CA . ALA C 1 170 ? -61.847 1.950 24.125 1.00 41.66 170 ALA C CA 1
ATOM 3681 C C . ALA C 1 170 ? -62.581 1.342 25.314 1.00 43.69 170 ALA C C 1
ATOM 3682 O O . ALA C 1 170 ? -63.670 1.785 25.679 1.00 47.74 170 ALA C O 1
ATOM 3684 N N . HIS C 1 171 ? -61.980 0.323 25.925 1.00 46.47 171 HIS C N 1
ATOM 3685 C CA . HIS C 1 171 ? -62.558 -0.291 27.116 1.00 44.55 171 HIS C CA 1
ATOM 3686 C C . HIS C 1 171 ? -61.592 -0.306 28.296 1.00 39.72 171 HIS C C 1
ATOM 3687 O O . HIS C 1 171 ? -62.029 -0.667 29.392 1.00 47.06 171 HIS C O 1
ATOM 3694 N N . ARG C 1 172 ? -60.333 0.070 28.106 1.00 34.84 172 ARG C N 1
ATOM 3695 C CA . ARG C 1 172 ? -59.345 -0.015 29.167 1.00 28.24 172 ARG C CA 1
ATOM 3696 C C . ARG C 1 172 ? -58.119 0.832 28.881 1.00 37.15 172 ARG C C 1
ATOM 3697 O O . ARG C 1 172 ? -57.518 0.710 27.817 1.00 46.39 172 ARG C O 1
ATOM 3705 N N . ASN C 1 173 ? -57.736 1.689 29.820 1.00 43.41 173 ASN C N 1
ATOM 3706 C CA . ASN C 1 173 ? -56.483 2.420 29.666 1.00 38.54 173 ASN C CA 1
ATOM 3707 C C . ASN C 1 173 ? -55.373 1.393 29.472 1.00 41.06 173 ASN C C 1
ATOM 3708 O O . ASN C 1 173 ? -55.276 0.399 30.193 1.00 52.72 173 ASN C O 1
ATOM 3713 N N . ILE C 1 174 ? -54.529 1.617 28.473 1.00 41.37 174 ILE C N 1
ATOM 3714 C CA . ILE C 1 174 ? -53.396 0.705 28.317 1.00 28.64 174 ILE C CA 1
ATOM 3715 C C . ILE C 1 174 ? -52.127 1.537 28.194 1.00 25.14 174 ILE C C 1
ATOM 3716 O O . ILE C 1 174 ? -52.180 2.723 27.860 1.00 29.97 174 ILE C O 1
ATOM 3721 N N . CYS C 1 175 ? -51.000 0.888 28.492 1.00 21.96 175 CYS C N 1
ATOM 3722 C CA . CYS C 1 175 ? -49.772 1.664 28.329 1.00 29.18 175 CYS C CA 1
ATOM 3723 C C . CYS C 1 175 ? -48.549 0.757 28.380 1.00 30.50 175 CYS C C 1
ATOM 3724 O O . CYS C 1 175 ? -47.892 0.599 29.399 1.00 39.69 175 CYS C O 1
ATOM 3727 N N . PRO C 1 176 ? -48.285 0.171 27.214 1.00 30.74 176 PRO C N 1
ATOM 3728 C CA . PRO C 1 176 ? -47.131 -0.723 27.077 1.00 27.65 176 PRO C CA 1
ATOM 3729 C C . PRO C 1 176 ? -45.846 0.061 27.289 1.00 20.17 176 PRO C C 1
ATOM 3730 O O . PRO C 1 176 ? -45.782 1.246 26.957 1.00 30.04 176 PRO C O 1
ATOM 3734 N N . ASN C 1 177 ? -44.803 -0.549 27.834 1.00 19.98 177 ASN C N 1
ATOM 3735 C CA . ASN C 1 177 ? -43.574 0.232 28.004 1.00 22.60 177 ASN C CA 1
ATOM 3736 C C . ASN C 1 177 ? -42.947 0.496 26.635 1.00 27.29 177 ASN C C 1
ATOM 3737 O O . ASN C 1 177 ? -43.397 -0.084 25.653 1.00 32.20 177 ASN C O 1
ATOM 3742 N N . SER C 1 178 ? -41.963 1.379 26.597 1.00 29.73 178 SER C N 1
ATOM 3743 C CA . SER C 1 178 ? -41.432 1.949 25.370 1.00 31.27 178 SER C CA 1
ATOM 3744 C C . SER C 1 178 ? -40.902 0.872 24.431 1.00 30.18 178 SER C C 1
ATOM 3745 O O . SER C 1 178 ? -41.082 0.960 23.216 1.00 42.37 178 SER C O 1
ATOM 3748 N N . GLY C 1 179 ? -40.265 -0.133 25.006 1.00 26.47 179 GLY C N 1
ATOM 3749 C CA . GLY C 1 179 ? -39.706 -1.244 24.265 1.00 25.33 179 GLY C CA 1
ATOM 3750 C C . GLY C 1 179 ? -40.765 -2.187 23.725 1.00 25.84 179 GLY C C 1
ATOM 3751 O O . GLY C 1 179 ? -40.558 -2.825 22.690 1.00 33.86 179 GLY C O 1
ATOM 3752 N N . PHE C 1 180 ? -41.885 -2.265 24.431 1.00 24.73 180 PHE C N 1
ATOM 3753 C CA . PHE C 1 180 ? -43.027 -3.096 24.048 1.00 23.42 180 PHE C CA 1
ATOM 3754 C C . PHE C 1 180 ? -43.722 -2.509 22.823 1.00 20.96 180 PHE C C 1
ATOM 3755 O O . PHE C 1 180 ? -44.161 -3.240 21.936 1.00 25.20 180 PHE C O 1
ATOM 3763 N N . LEU C 1 181 ? -43.778 -1.187 22.787 1.00 16.30 181 LEU C N 1
ATOM 3764 C CA . LEU C 1 181 ? -44.215 -0.403 21.658 1.00 23.93 181 LEU C CA 1
ATOM 3765 C C . LEU C 1 181 ? -43.370 -0.659 20.412 1.00 23.75 181 LEU C C 1
ATOM 3766 O O . LEU C 1 181 ? -43.904 -1.089 19.395 1.00 36.79 181 LEU C O 1
ATOM 3771 N N . ARG C 1 182 ? -42.078 -0.377 20.545 1.00 21.35 182 ARG C N 1
ATOM 3772 C CA . ARG C 1 182 ? -41.149 -0.504 19.436 1.00 22.56 182 ARG C CA 1
ATOM 3773 C C . ARG C 1 182 ? -41.146 -1.919 18.872 1.00 26.14 182 ARG C C 1
ATOM 3774 O O . ARG C 1 182 ? -40.857 -2.106 17.696 1.00 46.17 182 ARG C O 1
ATOM 3782 N N . GLN C 1 183 ? -41.460 -2.881 19.717 1.00 29.86 183 GLN C N 1
ATOM 3783 C CA . GLN C 1 183 ? -41.573 -4.301 19.434 1.00 26.14 183 GLN C CA 1
ATOM 3784 C C . GLN C 1 183 ? -42.775 -4.575 18.527 1.00 22.91 183 GLN C C 1
ATOM 3785 O O . GLN C 1 183 ? -42.790 -5.436 17.663 1.00 18.31 183 GLN C O 1
ATOM 3791 N N . LEU C 1 184 ? -43.796 -3.790 18.800 1.00 23.94 184 LEU C N 1
ATOM 3792 C CA . LEU C 1 184 ? -45.097 -3.720 18.170 1.00 28.38 184 LEU C CA 1
ATOM 3793 C C . LEU C 1 184 ? -44.993 -2.962 16.841 1.00 33.09 184 LEU C C 1
ATOM 3794 O O . LEU C 1 184 ? -45.676 -3.267 15.870 1.00 32.81 184 LEU C O 1
ATOM 3799 N N . GLN C 1 185 ? -44.110 -1.969 16.848 1.00 30.10 185 GLN C N 1
ATOM 3800 C CA . GLN C 1 185 ? -43.726 -1.211 15.673 1.00 26.13 185 GLN C CA 1
ATOM 3801 C C . GLN C 1 185 ? -43.112 -2.173 14.663 1.00 25.76 185 GLN C C 1
ATOM 3802 O O . GLN C 1 185 ? -43.482 -2.291 13.500 1.00 41.43 185 GLN C O 1
ATOM 3808 N N . VAL C 1 186 ? -42.118 -2.916 15.135 1.00 22.52 186 VAL C N 1
ATOM 3809 C CA . VAL C 1 186 ? -41.401 -3.839 14.259 1.00 24.18 186 VAL C CA 1
ATOM 3810 C C . VAL C 1 186 ? -42.350 -4.845 13.627 1.00 27.07 186 VAL C C 1
ATOM 3811 O O . VAL C 1 186 ? -42.309 -5.139 12.432 1.00 41.95 186 VAL C O 1
ATOM 3815 N N . LEU C 1 187 ? -43.254 -5.389 14.427 1.00 25.01 187 LEU C N 1
ATOM 3816 C CA . LEU C 1 187 ? -44.193 -6.390 13.946 1.00 24.49 187 LEU C CA 1
ATOM 3817 C C . LEU C 1 187 ? -45.173 -5.755 12.970 1.00 20.27 187 LEU C C 1
ATOM 3818 O O . LEU C 1 187 ? -45.544 -6.328 11.954 1.00 33.21 187 LEU C O 1
ATOM 3823 N N . ASP C 1 188 ? -45.579 -4.539 13.305 1.00 13.58 188 ASP C N 1
ATOM 3824 C CA . ASP C 1 188 ? -46.435 -3.738 12.460 1.00 24.85 188 ASP C CA 1
ATOM 3825 C C . ASP C 1 188 ? -45.905 -3.705 11.022 1.00 37.59 188 ASP C C 1
ATOM 3826 O O . ASP C 1 188 ? -46.647 -3.731 10.049 1.00 40.01 188 ASP C O 1
ATOM 3831 N N . ASN C 1 189 ? -44.589 -3.630 10.936 1.00 40.75 189 ASN C N 1
ATOM 3832 C CA . ASN C 1 189 ? -43.785 -3.630 9.736 1.00 37.28 189 ASN C CA 1
ATOM 3833 C C . ASN C 1 189 ? -43.652 -5.032 9.168 1.00 28.37 189 ASN C C 1
ATOM 3834 O O . ASN C 1 189 ? -43.748 -5.208 7.956 1.00 44.92 189 ASN C O 1
ATOM 3839 N N . ARG C 1 190 ? -43.388 -6.022 10.010 1.00 22.57 190 ARG C N 1
ATOM 3840 C CA . ARG C 1 190 ? -43.211 -7.344 9.409 1.00 32.66 190 ARG C CA 1
ATOM 3841 C C . ARG C 1 190 ? -44.496 -7.789 8.727 1.00 39.02 190 ARG C C 1
ATOM 3842 O O . ARG C 1 190 ? -44.485 -8.541 7.754 1.00 46.89 190 ARG C O 1
ATOM 3850 N N . LEU C 1 191 ? -45.620 -7.310 9.250 1.00 42.31 191 LEU C N 1
ATOM 3851 C CA . LEU C 1 191 ? -46.904 -7.778 8.738 1.00 49.28 191 LEU C CA 1
ATOM 3852 C C . LEU C 1 191 ? -47.270 -7.098 7.425 1.00 52.25 191 LEU C C 1
ATOM 3853 O O . LEU C 1 191 ? -48.076 -7.619 6.656 1.00 49.81 191 LEU C O 1
ATOM 3858 N N . GLY C 1 192 ? -46.685 -5.933 7.174 1.00 51.32 192 GLY C N 1
ATOM 3859 C CA . GLY C 1 192 ? -47.184 -5.090 6.096 1.00 51.49 192 GLY C CA 1
ATOM 3860 C C . GLY C 1 192 ? -48.534 -4.518 6.492 1.00 54.85 192 GLY C C 1
ATOM 3861 O O . GLY C 1 192 ? -48.676 -3.332 6.808 1.00 68.88 192 GLY C O 1
ATOM 3862 N N . PRO D 1 25 ? -18.892 2.701 38.711 1.00 63.47 25 PRO D N 1
ATOM 3863 C CA . PRO D 1 25 ? -20.338 2.450 38.658 1.00 59.48 25 PRO D CA 1
ATOM 3864 C C . PRO D 1 25 ? -20.998 3.175 37.492 1.00 56.53 25 PRO D C 1
ATOM 3865 O O . PRO D 1 25 ? -21.962 3.924 37.663 1.00 44.88 25 PRO D O 1
ATOM 3869 N N . PRO D 1 26 ? -20.528 2.994 36.266 1.00 64.66 26 PRO D N 1
ATOM 3870 C CA . PRO D 1 26 ? -20.960 3.857 35.165 1.00 58.22 26 PRO D CA 1
ATOM 3871 C C . PRO D 1 26 ? -22.440 3.736 34.837 1.00 44.29 26 PRO D C 1
ATOM 3872 O O . PRO D 1 26 ? -23.078 2.703 34.987 1.00 37.37 26 PRO D O 1
ATOM 3876 N N . THR D 1 27 ? -22.97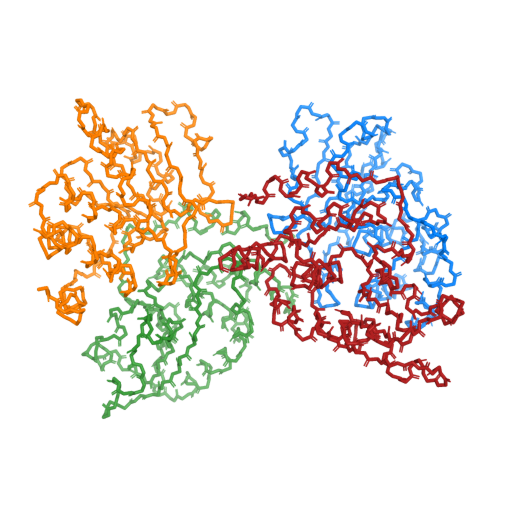9 4.848 34.364 1.00 35.48 27 THR D N 1
ATOM 3877 C CA . THR D 1 27 ? -24.278 4.877 33.731 1.00 44.07 27 THR D CA 1
ATOM 3878 C C . THR D 1 27 ? -24.144 4.725 32.219 1.00 45.91 27 THR D C 1
ATOM 3879 O O . THR D 1 27 ? -23.057 4.825 31.662 1.00 47.69 27 THR D O 1
ATOM 3883 N N . LEU D 1 28 ? -25.269 4.509 31.557 1.00 47.88 28 LEU D N 1
ATOM 3884 C CA . LEU D 1 28 ? -25.357 4.572 30.106 1.00 49.10 28 LEU D CA 1
ATOM 3885 C C . LEU D 1 28 ? -24.635 5.811 29.578 1.00 43.46 28 LEU D C 1
ATOM 3886 O O . LEU D 1 28 ? -23.643 5.692 28.869 1.00 54.65 28 LEU D O 1
ATOM 3891 N N . ALA D 1 29 ? -25.153 6.966 29.952 1.00 40.38 29 ALA D N 1
ATOM 3892 C CA . ALA D 1 29 ? -24.717 8.268 29.482 1.00 40.49 29 ALA D CA 1
ATOM 3893 C C . ALA D 1 29 ? -23.200 8.396 29.432 1.00 39.99 29 ALA D C 1
ATOM 3894 O O . ALA D 1 29 ? -22.625 8.872 28.459 1.00 40.18 29 ALA D O 1
ATOM 3896 N N . SER D 1 30 ? -22.574 7.963 30.515 1.00 43.56 30 SER D N 1
ATOM 3897 C CA . SER D 1 30 ? -21.130 8.058 30.633 1.00 46.80 30 SER D CA 1
ATOM 3898 C C . SER D 1 30 ? -20.447 6.964 29.819 1.00 47.50 30 SER D C 1
ATOM 3899 O O . SER D 1 30 ? -19.294 7.122 29.397 1.00 47.04 30 SER D O 1
ATOM 3902 N N . LEU D 1 31 ? -21.153 5.851 29.622 1.00 45.75 31 LEU D N 1
ATOM 3903 C CA . LEU D 1 31 ? -20.639 4.759 28.796 1.00 41.77 31 LEU D CA 1
ATOM 3904 C C . LEU D 1 31 ? -20.691 5.126 27.315 1.00 36.80 31 LEU D C 1
ATOM 3905 O O . LEU D 1 31 ? -19.779 4.786 26.563 1.00 36.03 31 LEU D O 1
ATOM 3910 N N . GLN D 1 32 ? -21.745 5.843 26.932 1.00 36.67 32 GLN D N 1
ATOM 3911 C CA . GLN D 1 32 ? -21.903 6.309 25.551 1.00 41.20 32 GLN D CA 1
ATOM 3912 C C . GLN D 1 32 ? -20.806 7.340 25.239 1.00 43.59 32 GLN D C 1
ATOM 3913 O O . GLN D 1 32 ? -20.115 7.211 24.232 1.00 48.26 32 GLN D O 1
ATOM 3919 N N . ARG D 1 33 ? -20.664 8.328 26.114 1.00 47.44 33 ARG D N 1
ATOM 3920 C CA . ARG D 1 33 ? -19.615 9.344 26.019 1.00 45.09 33 ARG D CA 1
ATOM 3921 C C . ARG D 1 33 ? -18.270 8.678 25.739 1.00 40.43 33 ARG D C 1
ATOM 3922 O O . ARG D 1 33 ? -17.522 9.057 24.843 1.00 40.43 33 ARG D O 1
ATOM 3930 N N . LEU D 1 34 ? -17.968 7.638 26.507 1.00 37.81 34 LEU D N 1
ATOM 3931 C CA . LEU D 1 34 ? -16.802 6.798 26.328 1.00 35.91 34 LEU D CA 1
ATOM 3932 C C . LEU D 1 34 ? -16.749 6.153 24.943 1.00 40.92 34 LEU D C 1
ATOM 3933 O O . LEU D 1 34 ? -15.663 6.055 24.366 1.00 41.73 34 LEU D O 1
ATOM 3938 N N . LEU D 1 35 ? -17.900 5.705 24.455 1.00 37.45 35 LEU D N 1
ATOM 3939 C CA . LEU D 1 35 ? -17.973 5.047 23.157 1.00 33.29 35 LEU D CA 1
ATOM 3940 C C . LEU D 1 35 ? -18.010 6.039 22.001 1.00 31.90 35 LEU D C 1
ATOM 3941 O O . LEU D 1 35 ? -17.295 5.869 21.016 1.00 28.47 35 LEU D O 1
ATOM 3946 N N . TRP D 1 36 ? -18.846 7.065 22.082 1.00 39.50 36 TRP D N 1
ATOM 3947 C CA . TRP D 1 36 ? -18.988 8.017 20.997 1.00 48.35 36 TRP D CA 1
ATOM 3948 C C . TRP D 1 36 ? -17.826 9.010 20.961 1.00 52.30 36 TRP D C 1
ATOM 3949 O O . TRP D 1 36 ? -17.163 9.129 19.932 1.00 58.22 36 TRP D O 1
ATOM 3960 N N . VAL D 1 37 ? -17.655 9.713 22.066 1.00 54.28 37 VAL D N 1
ATOM 3961 C CA . VAL D 1 37 ? -16.737 10.847 22.121 1.00 59.30 37 VAL D CA 1
ATOM 3962 C C . VAL D 1 37 ? -15.359 10.479 21.587 1.00 60.65 37 VAL D C 1
ATOM 3963 O O . VAL D 1 37 ? -14.731 11.258 20.864 1.00 54.71 37 VAL D O 1
ATOM 3967 N N . ARG D 1 38 ? -14.907 9.279 21.940 1.00 61.86 38 ARG D N 1
ATOM 3968 C CA . ARG D 1 38 ? -13.562 8.832 21.600 1.00 62.44 38 ARG D CA 1
ATOM 3969 C C . ARG D 1 38 ? -13.571 7.811 20.468 1.00 64.22 38 ARG D C 1
ATOM 3970 O O . ARG D 1 38 ? -13.917 6.647 20.659 1.00 77.12 38 ARG D O 1
ATOM 3972 N N . GLN D 1 39 ? -13.184 8.264 19.277 1.00 59.60 39 GLN D N 1
ATOM 3973 C CA . GLN D 1 39 ? -13.177 7.384 18.119 1.00 45.92 39 GLN D CA 1
ATOM 3974 C C . GLN D 1 39 ? -12.171 7.845 17.074 1.00 39.39 39 GLN D C 1
ATOM 3975 O O . GLN D 1 39 ? -12.066 9.034 16.774 1.00 28.45 39 GLN D O 1
ATOM 3981 N N . ALA D 1 40 ? -11.469 6.860 16.518 1.00 38.27 40 ALA D N 1
ATOM 3982 C CA . ALA D 1 40 ? -10.545 7.106 15.419 1.00 37.10 40 ALA D CA 1
ATOM 3983 C C . ALA D 1 40 ? -11.270 7.728 14.228 1.00 36.69 40 ALA D C 1
ATOM 3984 O O . ALA D 1 40 ? -12.468 7.975 14.299 1.00 39.02 40 ALA D O 1
ATOM 3986 N N . ALA D 1 41 ? -10.507 7.975 13.173 1.00 39.70 41 ALA D N 1
ATOM 3987 C CA . ALA D 1 41 ? -10.992 8.589 11.948 1.00 38.93 41 ALA D CA 1
ATOM 3988 C C . ALA D 1 41 ? -11.729 7.577 11.084 1.00 38.99 41 ALA D C 1
ATOM 3989 O O . ALA D 1 41 ? -12.737 7.859 10.441 1.00 44.19 41 ALA D O 1
ATOM 3991 N N . THR D 1 42 ? -11.188 6.366 11.069 1.00 36.50 42 THR D N 1
ATOM 3992 C CA . THR D 1 42 ? -11.673 5.271 10.259 1.00 31.72 42 THR D CA 1
ATOM 3993 C C . THR D 1 42 ? -11.710 3.963 11.042 1.00 34.86 42 THR D C 1
ATOM 3994 O O . THR D 1 42 ? -11.331 3.925 12.206 1.00 38.41 42 THR D O 1
ATOM 3998 N N . LEU D 1 43 ? -12.159 2.917 10.363 1.00 32.09 43 LEU D N 1
ATOM 3999 C CA . LEU D 1 43 ? -12.285 1.573 10.884 1.00 21.15 43 LEU D CA 1
ATOM 4000 C C . LEU D 1 43 ? -11.897 0.550 9.821 1.00 19.08 43 LEU D C 1
ATOM 4001 O O . LEU D 1 43 ? -12.329 0.662 8.673 1.00 41.16 43 LEU D O 1
ATOM 4006 N N . ASN D 1 44 ? -11.116 -0.425 10.244 1.00 21.32 44 ASN D N 1
ATOM 4007 C CA . ASN D 1 44 ? -10.635 -1.534 9.444 1.00 21.15 44 ASN D CA 1
ATOM 4008 C C . ASN D 1 44 ? -11.675 -2.644 9.351 1.00 27.41 44 ASN D C 1
ATOM 4009 O O . ASN D 1 44 ? -12.775 -2.473 9.877 1.00 36.78 44 ASN D O 1
ATOM 4014 N N . HIS D 1 45 ? -11.343 -3.752 8.710 1.00 30.59 45 HIS D N 1
ATOM 4015 C CA . HIS D 1 45 ? -12.216 -4.920 8.685 1.00 29.13 45 HIS D CA 1
ATOM 4016 C C . HIS D 1 45 ? -11.897 -5.793 9.893 1.00 25.73 45 HIS D C 1
ATOM 4017 O O . HIS D 1 45 ? -12.716 -6.488 10.474 1.00 34.89 45 HIS D O 1
ATOM 4024 N N . ILE D 1 46 ? -10.626 -5.767 10.274 1.00 29.89 46 ILE D N 1
ATOM 4025 C CA . ILE D 1 46 ? -10.173 -6.584 11.382 1.00 34.81 46 ILE D CA 1
ATOM 4026 C C . ILE D 1 46 ? -9.097 -5.860 12.185 1.00 39.73 46 ILE D C 1
ATOM 4027 O O . ILE D 1 46 ? -8.296 -5.109 11.630 1.00 31.18 46 ILE D O 1
ATOM 4032 N N . ASP D 1 47 ? -9.116 -6.115 13.484 1.00 44.07 47 ASP D N 1
ATOM 4033 C CA . ASP D 1 47 ? -8.258 -5.434 14.440 1.00 40.03 47 ASP D CA 1
ATOM 4034 C C . ASP D 1 47 ? -7.942 -6.358 15.616 1.00 33.64 47 ASP D C 1
ATOM 4035 O O . ASP D 1 47 ? -8.839 -6.966 16.199 1.00 34.51 47 ASP D O 1
ATOM 4040 N N . GLU D 1 48 ? -6.655 -6.457 15.930 1.00 33.02 48 GLU D N 1
ATOM 4041 C CA . GLU D 1 48 ? -6.233 -7.155 17.136 1.00 36.69 48 GLU D CA 1
ATOM 4042 C C . GLU D 1 48 ? -6.456 -6.186 18.301 1.00 38.22 48 GLU D C 1
ATOM 4043 O O . GLU D 1 48 ? -5.718 -5.219 18.455 1.00 31.06 48 GLU D O 1
ATOM 4049 N N . VAL D 1 49 ? -7.491 -6.486 19.067 1.00 37.64 49 VAL D N 1
ATOM 4050 C CA . VAL D 1 49 ? -7.980 -5.659 20.150 1.00 36.99 49 VAL D CA 1
ATOM 4051 C C . VAL D 1 49 ? -7.491 -6.157 21.510 1.00 36.48 49 VAL D C 1
ATOM 4052 O O . VAL D 1 49 ? -7.691 -5.515 22.535 1.00 30.47 49 VAL D O 1
ATOM 4056 N N . TRP D 1 50 ? -6.862 -7.308 21.454 1.00 35.56 50 TRP D N 1
ATOM 4057 C CA . TRP D 1 50 ? -6.333 -8.145 22.504 1.00 29.71 50 TRP D CA 1
ATOM 4058 C C . TRP D 1 50 ? -5.484 -9.220 21.823 1.00 32.45 50 TRP D C 1
ATOM 4059 O O . TRP D 1 50 ? -5.913 -9.721 20.782 1.00 49.05 50 TRP D O 1
ATOM 4070 N N . PRO D 1 51 ? -4.334 -9.523 22.398 1.00 39.65 51 PRO D N 1
ATOM 4071 C CA . PRO D 1 51 ? -3.415 -10.525 21.856 1.00 40.21 51 PRO D CA 1
ATOM 4072 C C . PRO D 1 51 ? -4.122 -11.792 21.367 1.00 39.40 51 PRO D C 1
ATOM 4073 O O . PRO D 1 51 ? -4.810 -12.476 22.116 1.00 34.67 51 PRO D O 1
ATOM 4077 N N . SER D 1 52 ? -3.918 -12.075 20.086 1.00 40.02 52 SER D N 1
ATOM 4078 C CA . SER D 1 52 ? -4.460 -13.241 19.412 1.00 32.65 52 SER D CA 1
ATOM 4079 C C . SER D 1 52 ? -5.969 -13.132 19.273 1.00 23.76 52 SER D C 1
ATOM 4080 O O . SER D 1 52 ? -6.686 -14.090 18.972 1.00 20.86 52 SER D O 1
ATOM 4083 N N . LEU D 1 53 ? -6.484 -11.930 19.524 1.00 25.76 53 LEU D N 1
ATOM 4084 C CA . LEU D 1 53 ? -7.938 -11.800 19.590 1.00 32.52 53 LEU D CA 1
ATOM 4085 C C . LEU D 1 53 ? -8.410 -10.642 18.713 1.00 31.71 53 LEU D C 1
ATOM 4086 O O . LEU D 1 53 ? -8.050 -9.510 19.018 1.00 20.63 53 LEU D O 1
ATOM 4091 N N . PHE D 1 54 ? -9.172 -10.987 17.685 1.00 36.19 54 PHE D N 1
ATOM 4092 C CA . PHE D 1 54 ? -9.568 -10.140 16.586 1.00 32.00 54 PHE D CA 1
ATOM 4093 C C . PHE D 1 54 ? -11.074 -9.924 16.520 1.00 24.99 54 PHE D C 1
ATOM 4094 O O . PHE D 1 54 ? -11.848 -10.878 16.609 1.00 25.34 54 PHE D O 1
ATOM 4102 N N . LEU D 1 55 ? -11.449 -8.669 16.344 1.00 20.71 55 LEU D N 1
ATOM 4103 C CA . LEU D 1 55 ? -12.802 -8.206 16.114 1.00 23.10 55 LEU D CA 1
ATOM 4104 C C . LEU D 1 55 ? -12.917 -7.788 14.648 1.00 25.56 55 LEU D C 1
ATOM 4105 O O . LEU D 1 55 ? -12.158 -6.925 14.212 1.00 21.24 55 LEU D O 1
ATOM 4110 N N . GLY D 1 56 ? -13.833 -8.375 13.898 1.00 31.95 56 GLY D N 1
ATOM 4111 C CA . GLY D 1 56 ? -13.925 -8.057 12.489 1.00 35.69 56 GLY D CA 1
ATOM 4112 C C . GLY D 1 56 ? -15.340 -7.962 11.959 1.00 39.85 56 GLY D C 1
ATOM 4113 O O . GLY D 1 56 ? -16.310 -8.272 12.654 1.00 34.64 56 GLY D O 1
ATOM 4114 N N . ASP D 1 57 ? -15.448 -7.529 10.705 1.00 41.45 57 ASP D N 1
ATOM 4115 C CA . ASP D 1 57 ? -16.734 -7.401 10.026 1.00 35.00 57 ASP D CA 1
ATOM 4116 C C . ASP D 1 57 ? -16.945 -8.593 9.101 1.00 29.89 57 ASP D C 1
ATOM 4117 O O . ASP D 1 57 ? -16.110 -9.497 9.061 1.00 24.15 57 ASP D O 1
ATOM 4122 N N . ALA D 1 58 ? -18.056 -8.591 8.379 1.00 38.33 58 ALA D N 1
ATOM 4123 C CA . ALA D 1 58 ? -18.372 -9.672 7.453 1.00 37.69 58 ALA D CA 1
ATOM 4124 C C . ALA D 1 58 ? -17.368 -9.748 6.306 1.00 33.83 58 ALA D C 1
ATOM 4125 O O . ALA D 1 58 ? -17.107 -10.855 5.818 1.00 29.64 58 ALA D O 1
ATOM 4127 N N . TYR D 1 59 ? -16.795 -8.622 5.879 1.00 30.22 59 TYR D N 1
ATOM 4128 C CA . TYR D 1 59 ? -15.741 -8.649 4.861 1.00 25.16 59 TYR D CA 1
ATOM 4129 C C . TYR D 1 59 ? -14.571 -9.493 5.361 1.00 27.64 59 TYR D C 1
ATOM 4130 O O . TYR D 1 59 ? -14.137 -10.434 4.704 1.00 48.47 59 TYR D O 1
ATOM 4139 N N . ALA D 1 60 ? -14.085 -9.104 6.538 1.00 30.93 60 ALA D N 1
ATOM 4140 C CA . ALA D 1 60 ? -13.028 -9.830 7.229 1.00 27.88 60 ALA D CA 1
ATOM 4141 C C . ALA D 1 60 ? -13.302 -11.334 7.218 1.00 26.00 60 ALA D C 1
ATOM 4142 O O . ALA D 1 60 ? -12.386 -12.113 6.973 1.00 30.27 60 ALA D O 1
ATOM 4144 N N . ALA D 1 61 ? -14.551 -11.700 7.480 1.00 27.53 61 ALA D N 1
ATOM 4145 C CA . ALA D 1 61 ? -14.999 -13.079 7.562 1.00 29.62 61 ALA D CA 1
ATOM 4146 C C . ALA D 1 61 ? -14.881 -13.825 6.234 1.00 34.06 61 ALA D C 1
ATOM 4147 O O . ALA D 1 61 ? -14.461 -14.981 6.178 1.00 37.17 61 ALA D O 1
ATOM 4149 N N . ARG D 1 62 ? -15.267 -13.160 5.156 1.00 40.02 62 ARG D N 1
ATOM 4150 C CA . ARG D 1 62 ? -15.312 -13.746 3.824 1.00 39.50 62 ARG D CA 1
ATOM 4151 C C . ARG D 1 62 ? -13.979 -13.582 3.104 1.00 41.32 62 ARG D C 1
ATOM 4152 O O . ARG D 1 62 ? -13.806 -13.999 1.960 1.00 57.83 62 ARG D O 1
ATOM 4160 N N . ASP D 1 63 ? -13.040 -12.966 3.819 1.00 34.71 63 ASP D N 1
ATOM 4161 C CA . ASP D 1 63 ? -11.687 -12.776 3.334 1.00 28.59 63 ASP D CA 1
ATOM 4162 C C . ASP D 1 63 ? -10.769 -13.937 3.724 1.00 29.72 63 ASP D C 1
ATOM 4163 O O . ASP D 1 63 ? -9.903 -13.730 4.578 1.00 26.96 63 ASP D O 1
ATOM 4168 N N . LYS D 1 64 ? -10.990 -15.072 3.084 1.00 28.48 64 LYS D N 1
ATOM 4169 C CA . LYS D 1 64 ? -10.270 -16.313 3.311 1.00 32.86 64 LYS D CA 1
ATOM 4170 C C . LYS D 1 64 ? -8.759 -16.158 3.285 1.00 37.27 64 LYS D C 1
ATOM 4171 O O . LYS D 1 64 ? -8.025 -16.889 3.956 1.00 55.51 64 LYS D O 1
ATOM 4177 N N . SER D 1 65 ? -8.274 -15.208 2.507 1.00 37.50 65 SER D N 1
ATOM 4178 C CA . SER D 1 65 ? -6.837 -14.971 2.404 1.00 40.17 65 SER D CA 1
ATOM 4179 C C . SER D 1 65 ? -6.271 -14.287 3.640 1.00 41.82 65 SER D C 1
ATOM 4180 O O . SER D 1 65 ? -5.207 -14.688 4.132 1.00 36.11 65 SER D O 1
ATOM 4183 N N . LYS D 1 66 ? -6.935 -13.254 4.164 1.00 41.28 66 LYS D N 1
ATOM 4184 C CA . LYS D 1 66 ? -6.399 -12.562 5.334 1.00 42.90 66 LYS D CA 1
ATOM 4185 C C . LYS D 1 66 ? -6.370 -13.481 6.557 1.00 40.67 66 LYS D C 1
ATOM 4186 O O . LYS D 1 66 ? -5.412 -13.478 7.317 1.00 35.20 66 LYS D O 1
ATOM 4192 N N . LEU D 1 67 ? -7.433 -14.242 6.725 1.00 41.42 67 LEU D N 1
ATOM 4193 C CA . LEU D 1 67 ? -7.616 -15.131 7.863 1.00 39.26 67 LEU D CA 1
ATOM 4194 C C . LEU D 1 67 ? -6.377 -16.001 8.036 1.00 40.37 67 LEU D C 1
ATOM 4195 O O . LEU D 1 67 ? -5.806 -16.064 9.121 1.00 40.79 67 LEU D O 1
ATOM 4200 N N . ILE D 1 68 ? -6.006 -16.633 6.936 1.00 46.66 68 ILE D N 1
ATOM 4201 C CA . ILE D 1 68 ? -4.840 -17.492 6.837 1.00 49.62 68 ILE D CA 1
ATOM 4202 C C . ILE D 1 68 ? -3.576 -16.710 7.177 1.00 46.28 68 ILE D C 1
ATOM 4203 O O . ILE D 1 68 ? -2.732 -17.144 7.957 1.00 43.29 68 ILE D O 1
ATOM 4205 N N . GLN D 1 69 ? -3.484 -15.541 6.560 1.00 46.00 69 GLN D N 1
ATOM 4206 C CA . GLN D 1 69 ? -2.411 -14.601 6.830 1.00 49.79 69 GLN D CA 1
ATOM 4207 C C . GLN D 1 69 ? -2.224 -14.424 8.336 1.00 51.30 69 GLN D C 1
ATOM 4208 O O . GLN D 1 69 ? -1.145 -14.689 8.856 1.00 51.28 69 GLN D O 1
ATOM 4214 N N . LEU D 1 70 ? -3.307 -13.990 8.969 1.00 51.96 70 LEU D N 1
ATOM 4215 C CA . LEU D 1 70 ? -3.358 -13.720 10.397 1.00 46.16 70 LEU D CA 1
ATOM 4216 C C . LEU D 1 70 ? -3.263 -15.010 11.208 1.00 42.63 70 LEU D C 1
ATOM 4217 O O . LEU D 1 70 ? -2.861 -14.937 12.367 1.00 44.61 70 LEU D O 1
ATOM 4222 N N . GLY D 1 71 ? -3.612 -16.135 10.600 1.00 40.04 71 GLY D N 1
ATOM 4223 C CA . GLY D 1 71 ? -3.451 -17.407 11.281 1.00 44.61 71 GLY D CA 1
ATOM 4224 C C . GLY D 1 71 ? -4.672 -17.784 12.093 1.00 46.79 71 GLY D C 1
ATOM 4225 O O . GLY D 1 71 ? -4.578 -18.521 13.082 1.00 47.37 71 GLY D O 1
ATOM 4226 N N . ILE D 1 72 ? -5.840 -17.292 11.672 1.00 43.96 72 ILE D N 1
ATOM 4227 C CA . ILE D 1 72 ? -7.059 -17.621 12.412 1.00 41.14 72 ILE D CA 1
ATOM 4228 C C . ILE D 1 72 ? -7.255 -19.140 12.468 1.00 40.08 72 ILE D C 1
ATOM 4229 O O . ILE D 1 72 ? -7.087 -19.854 11.483 1.00 38.60 72 ILE D O 1
ATOM 4234 N N . THR D 1 73 ? -7.605 -19.601 13.655 1.00 38.66 73 THR D N 1
ATOM 4235 C CA . THR D 1 73 ? -7.854 -20.962 14.052 1.00 27.40 73 THR D CA 1
ATOM 4236 C C . THR D 1 73 ? -9.303 -21.232 14.416 1.00 25.91 73 THR D C 1
ATOM 4237 O O . THR D 1 73 ? -9.699 -22.401 14.482 1.00 30.13 73 THR D O 1
ATOM 4241 N N . HIS D 1 74 ? -10.069 -20.185 14.669 1.00 28.17 74 HIS D N 1
ATOM 4242 C CA . HIS D 1 74 ? -11.415 -20.204 15.193 1.00 27.18 74 HIS D CA 1
ATOM 4243 C C . HIS D 1 74 ? -12.178 -18.976 14.723 1.00 27.52 74 HIS D C 1
ATOM 4244 O O . HIS D 1 74 ? -11.738 -17.830 14.860 1.00 25.36 74 HIS D O 1
ATOM 4251 N N . VAL D 1 75 ? -13.367 -19.184 14.168 1.00 31.60 75 VAL D N 1
ATOM 4252 C CA . VAL D 1 75 ? -14.162 -17.992 13.858 1.00 35.65 75 VAL D CA 1
ATOM 4253 C C . VAL D 1 75 ? -15.452 -18.077 14.664 1.00 36.62 75 VAL D C 1
ATOM 4254 O O . VAL D 1 75 ? -16.125 -19.114 14.673 1.00 32.53 75 VAL D O 1
ATOM 4258 N N . VAL D 1 76 ? -15.773 -16.986 15.358 1.00 33.76 76 VAL D N 1
ATOM 4259 C CA . VAL D 1 76 ? -17.051 -16.944 16.073 1.00 30.99 76 VAL D CA 1
ATOM 4260 C C . VAL D 1 76 ? -17.981 -15.979 15.344 1.00 28.24 76 VAL D C 1
ATOM 4261 O O . VAL D 1 76 ? -17.824 -14.759 15.430 1.00 30.14 76 VAL D O 1
ATOM 4265 N N . ASN D 1 77 ? -18.932 -16.552 14.604 1.00 26.58 77 ASN D N 1
ATOM 4266 C CA . ASN D 1 77 ? -19.858 -15.736 13.824 1.00 24.17 77 ASN D CA 1
ATOM 4267 C C . ASN D 1 77 ? -21.061 -15.349 14.682 1.00 25.33 77 ASN D C 1
ATOM 4268 O O . ASN D 1 77 ? -21.916 -16.172 15.006 1.00 29.66 77 ASN D O 1
ATOM 4273 N N . ALA D 1 78 ? -21.081 -14.068 15.056 1.00 25.76 78 ALA D N 1
ATOM 4274 C CA . ALA D 1 78 ? -22.159 -13.575 15.907 1.00 26.96 78 ALA D CA 1
ATOM 4275 C C . ALA D 1 78 ? -23.305 -13.030 15.060 1.00 28.76 78 ALA D C 1
ATOM 4276 O O . ALA D 1 78 ? -24.301 -12.541 15.590 1.00 34.91 78 ALA D O 1
ATOM 4278 N N . ALA D 1 79 ? -23.140 -13.133 13.750 1.00 31.32 79 ALA D N 1
ATOM 4279 C CA . ALA D 1 79 ? -24.132 -12.764 12.751 1.00 29.51 79 ALA D CA 1
ATOM 4280 C C . ALA D 1 79 ? -24.418 -13.981 11.873 1.00 28.77 79 ALA D C 1
ATOM 4281 O O . ALA D 1 79 ? -24.432 -13.944 10.650 1.00 34.18 79 ALA D O 1
ATOM 4283 N N . ALA D 1 80 ? -24.637 -15.097 12.555 1.00 29.12 80 ALA D N 1
ATOM 4284 C CA . ALA D 1 80 ? -24.964 -16.344 11.875 1.00 29.90 80 ALA D CA 1
ATOM 4285 C C . ALA D 1 80 ? -26.431 -16.313 11.457 1.00 34.61 80 ALA D C 1
ATOM 4286 O O . ALA D 1 80 ? -27.164 -15.429 11.892 1.00 32.50 80 ALA D O 1
ATOM 4288 N N . GLY D 1 81 ? -26.826 -17.254 10.611 1.00 42.25 81 GLY D N 1
ATOM 4289 C CA . GLY D 1 81 ? -28.183 -17.309 10.089 1.00 46.04 81 GLY D CA 1
ATOM 4290 C C . GLY D 1 81 ? -28.200 -17.118 8.579 1.00 43.23 81 GLY D C 1
ATOM 4291 O O . GLY D 1 81 ? -27.599 -16.155 8.106 1.00 32.06 81 GLY D O 1
ATOM 4292 N N . LYS D 1 82 ? -28.865 -18.015 7.872 1.00 45.65 82 LYS D N 1
ATOM 4293 C CA . LYS D 1 82 ? -28.940 -18.049 6.425 1.00 42.90 82 LYS D CA 1
ATOM 4294 C C . LYS D 1 82 ? -29.132 -16.665 5.822 1.00 31.74 82 LYS D C 1
ATOM 4295 O O . LYS D 1 82 ? -28.503 -16.328 4.819 1.00 34.60 82 LYS D O 1
ATOM 4301 N N . PHE D 1 83 ? -29.997 -15.858 6.425 1.00 29.56 83 PHE D N 1
ATOM 4302 C CA . PHE D 1 83 ? -30.253 -14.524 5.882 1.00 27.94 83 PHE D CA 1
ATOM 4303 C C . PHE D 1 83 ? -29.364 -13.467 6.518 1.00 30.71 83 PHE D C 1
ATOM 4304 O O . PHE D 1 83 ? -29.514 -12.269 6.274 1.00 34.56 83 PHE D O 1
ATOM 4312 N N . GLN D 1 84 ? -28.425 -13.928 7.335 1.00 29.94 84 GLN D N 1
ATOM 4313 C CA . GLN D 1 84 ? -27.380 -13.054 7.863 1.00 29.13 84 GLN D CA 1
ATOM 4314 C C . GLN D 1 84 ? -26.036 -13.555 7.363 1.00 33.49 84 GLN D C 1
ATOM 4315 O O . GLN D 1 84 ? -25.948 -14.282 6.357 1.00 47.15 84 GLN D O 1
ATOM 4321 N N . VAL D 1 85 ? -24.928 -13.198 7.990 1.00 38.81 85 VAL D N 1
ATOM 4322 C CA . VAL D 1 85 ? -23.610 -13.547 7.451 1.00 33.02 85 VAL D CA 1
ATOM 4323 C C . VAL D 1 85 ? -23.426 -15.059 7.525 1.00 39.41 85 VAL D C 1
ATOM 4324 O O . VAL D 1 85 ? -22.951 -15.620 8.502 1.00 43.13 85 VAL D O 1
ATOM 4328 N N . ASP D 1 86 ? -23.885 -15.679 6.437 1.00 45.42 86 ASP D N 1
ATOM 4329 C CA . ASP D 1 86 ? -24.026 -17.123 6.400 1.00 48.58 86 ASP D CA 1
ATOM 4330 C C . ASP D 1 86 ? -22.778 -17.810 5.874 1.00 47.66 86 ASP D C 1
ATOM 4331 O O . ASP D 1 86 ? -22.790 -18.351 4.768 1.00 49.50 86 ASP D O 1
ATOM 4336 N N . THR D 1 87 ? -21.722 -17.775 6.689 1.00 51.29 87 THR D N 1
ATOM 4337 C CA . THR D 1 87 ? -20.456 -18.393 6.287 1.00 45.68 87 THR D CA 1
ATOM 4338 C C . THR D 1 87 ? -20.482 -19.867 6.673 1.00 49.13 87 THR D C 1
ATOM 4339 O O . THR D 1 87 ? -20.364 -20.739 5.807 1.00 71.52 87 THR D O 1
ATOM 4343 N N . GLY D 1 88 ? -20.676 -20.203 7.943 1.00 46.38 88 GLY D N 1
ATOM 4344 C CA . GLY D 1 88 ? -20.767 -21.596 8.346 1.00 40.57 88 GLY D CA 1
ATOM 4345 C C . GLY D 1 88 ? -19.492 -22.372 8.117 1.00 34.59 88 GLY D C 1
ATOM 4346 O O . GLY D 1 88 ? -18.544 -21.860 7.523 1.00 33.47 88 GLY D O 1
ATOM 4347 N N . ALA D 1 89 ? -19.479 -23.608 8.594 1.00 38.46 89 ALA D N 1
ATOM 4348 C CA . ALA D 1 89 ? -18.336 -24.496 8.472 1.00 43.44 89 ALA D CA 1
ATOM 4349 C C . ALA D 1 89 ? -18.015 -24.784 7.008 1.00 46.55 89 ALA D C 1
ATOM 4350 O O . ALA D 1 89 ? -16.881 -25.050 6.627 1.00 54.26 89 ALA D O 1
ATOM 4352 N N . LYS D 1 90 ? -19.076 -24.720 6.224 1.00 46.08 90 LYS D N 1
ATOM 4353 C CA . LYS D 1 90 ? -19.097 -25.044 4.811 1.00 45.39 90 LYS D CA 1
ATOM 4354 C C . LYS D 1 90 ? -18.308 -24.006 4.022 1.00 42.74 90 LYS D C 1
ATOM 4355 O O . LYS D 1 90 ? -17.541 -24.357 3.123 1.00 64.67 90 LYS D O 1
ATOM 4361 N N . PHE D 1 91 ? -18.482 -22.728 4.352 1.00 33.52 91 PHE D N 1
ATOM 4362 C CA . PHE D 1 91 ? -17.694 -21.682 3.707 1.00 33.77 91 PHE D CA 1
ATOM 4363 C C . PHE D 1 91 ? -16.227 -21.795 4.103 1.00 37.51 91 PHE D C 1
ATOM 4364 O O . PHE D 1 91 ? -15.342 -21.628 3.255 1.00 45.85 91 PHE D O 1
ATOM 4372 N N . TYR D 1 92 ? -15.923 -22.083 5.372 1.00 39.18 92 TYR D N 1
ATOM 4373 C CA . TYR D 1 92 ? -14.510 -22.087 5.760 1.00 40.68 92 TYR D CA 1
ATOM 4374 C C . TYR D 1 92 ? -13.837 -23.426 5.475 1.00 42.63 92 TYR D C 1
ATOM 4375 O O . TYR D 1 92 ? -12.673 -23.629 5.807 1.00 42.95 92 TYR D O 1
ATOM 4384 N N . ARG D 1 93 ? -14.604 -24.301 4.847 1.00 48.31 93 ARG D N 1
ATOM 4385 C CA . ARG D 1 93 ? -14.187 -25.614 4.393 1.00 51.54 93 ARG D CA 1
ATOM 4386 C C . ARG D 1 93 ? -12.795 -25.599 3.776 1.00 52.98 93 ARG D C 1
ATOM 4387 O O . ARG D 1 93 ? -12.406 -24.667 3.074 1.00 65.04 93 ARG D O 1
ATOM 4389 N N . GLY D 1 94 ? -12.034 -26.652 4.049 1.00 55.61 94 GLY D N 1
ATOM 4390 C CA . GLY D 1 94 ? -10.659 -26.763 3.601 1.00 61.35 94 GLY D CA 1
ATOM 4391 C C . GLY D 1 94 ? -9.706 -26.046 4.547 1.00 63.95 94 GLY D C 1
ATOM 4392 O O . GLY D 1 94 ? -8.562 -26.468 4.719 1.00 58.23 94 GLY D O 1
ATOM 4393 N N . MET D 1 95 ? -10.204 -24.962 5.142 1.00 65.90 95 MET D N 1
ATOM 4394 C CA . MET D 1 95 ? -9.423 -24.202 6.113 1.00 63.35 95 MET D CA 1
ATOM 4395 C C . MET D 1 95 ? -9.408 -24.951 7.443 1.00 61.99 95 MET D C 1
ATOM 4396 O O . MET D 1 95 ? -10.435 -25.452 7.896 1.00 58.23 95 MET D O 1
ATOM 4401 N N . SER D 1 96 ? -8.216 -25.017 8.013 1.00 62.09 96 SER D N 1
ATOM 4402 C CA . SER D 1 96 ? -7.959 -25.812 9.211 1.00 64.20 96 SER D CA 1
ATOM 4403 C C . SER D 1 96 ? -8.047 -24.917 10.441 1.00 59.02 96 SER D C 1
ATOM 4404 O O . SER D 1 96 ? -7.092 -24.275 10.871 1.00 49.86 96 SER D O 1
ATOM 4407 N N . LEU D 1 97 ? -9.256 -24.875 10.982 1.00 53.47 97 LEU D N 1
ATOM 4408 C CA . LEU D 1 97 ? -9.715 -23.917 11.975 1.00 52.51 97 LEU D CA 1
ATOM 4409 C C . LEU D 1 97 ? -11.141 -24.249 12.402 1.00 51.58 97 LEU D C 1
ATOM 4410 O O . LEU D 1 97 ? -11.901 -24.834 11.620 1.00 49.19 97 LEU D O 1
ATOM 4415 N N . GLU D 1 98 ? -11.507 -23.882 13.626 1.00 48.50 98 GLU D N 1
ATOM 4416 C CA . GLU D 1 98 ? -12.832 -24.190 14.152 1.00 43.70 98 GLU D CA 1
ATOM 4417 C C . GLU D 1 98 ? -13.798 -23.016 14.029 1.00 27.59 98 GLU D C 1
ATOM 4418 O O . GLU D 1 98 ? -13.379 -21.861 14.034 1.00 23.81 98 GLU D O 1
ATOM 4424 N N . TYR D 1 99 ? -15.073 -23.348 13.927 1.00 25.75 99 TYR D N 1
ATOM 4425 C CA . TYR D 1 99 ? -16.175 -22.420 13.734 1.00 29.45 99 TYR D CA 1
ATOM 4426 C C . TYR D 1 99 ? -17.200 -22.438 14.865 1.00 31.31 99 TYR D C 1
ATOM 4427 O O . TYR D 1 99 ? -17.546 -23.511 15.365 1.00 34.15 99 TYR D O 1
ATOM 4436 N N . TYR D 1 100 ? -17.677 -21.265 15.261 1.00 30.89 100 TYR D N 1
ATOM 4437 C CA . TYR D 1 100 ? -18.732 -21.116 16.254 1.00 28.28 100 TYR D CA 1
ATOM 4438 C C . TYR D 1 100 ? -19.719 -20.052 15.793 1.00 21.70 100 TYR D C 1
ATOM 4439 O O . TYR D 1 100 ? -19.318 -18.909 15.583 1.00 32.87 100 TYR D O 1
ATOM 4448 N N . GLY D 1 101 ? -20.983 -20.427 15.666 1.00 25.17 101 GLY D N 1
ATOM 4449 C CA . GLY D 1 101 ? -21.994 -19.512 15.168 1.00 28.19 101 GLY D CA 1
ATOM 4450 C C . GLY D 1 101 ? -23.068 -19.154 16.173 1.00 29.72 101 GLY D C 1
ATOM 4451 O O . GLY D 1 101 ? -23.647 -20.027 16.824 1.00 27.71 101 GLY D O 1
ATOM 4452 N N . ILE D 1 102 ? -23.331 -17.855 16.295 1.00 29.75 102 ILE D N 1
ATOM 4453 C CA . ILE D 1 102 ? -24.367 -17.325 17.170 1.00 26.34 102 ILE D CA 1
ATOM 4454 C C . ILE D 1 102 ? -25.368 -16.507 16.362 1.00 23.75 102 ILE D C 1
ATOM 4455 O O . ILE D 1 102 ? -25.020 -15.489 15.760 1.00 23.50 102 ILE D O 1
ATOM 4460 N N . GLU D 1 103 ? -26.627 -16.947 16.347 1.00 23.43 103 GLU D N 1
ATOM 4461 C CA . GLU D 1 103 ? -27.576 -16.196 15.533 1.00 22.10 103 GLU D CA 1
ATOM 4462 C C . GLU D 1 103 ? -28.188 -15.062 16.350 1.00 25.53 103 GLU D C 1
ATOM 4463 O O . GLU D 1 103 ? -29.384 -15.072 16.649 1.00 34.07 103 GLU D O 1
ATOM 4469 N N . ALA D 1 104 ? -27.366 -14.073 16.671 1.00 23.62 104 ALA D N 1
ATOM 4470 C CA . ALA D 1 104 ? -27.794 -12.846 17.303 1.00 16.52 104 ALA D CA 1
ATOM 4471 C C . ALA D 1 104 ? -28.265 -11.789 16.302 1.00 21.85 104 ALA D C 1
ATOM 4472 O O . ALA D 1 104 ? -27.747 -11.741 15.188 1.00 26.07 104 ALA D O 1
ATOM 4474 N N . ASP D 1 105 ? -29.204 -11.002 16.782 1.00 18.73 105 ASP D N 1
ATOM 4475 C CA . ASP D 1 105 ? -29.689 -9.773 16.218 1.00 13.48 105 ASP D CA 1
ATOM 4476 C C . ASP D 1 105 ? -28.924 -8.593 16.811 1.00 17.35 105 ASP D C 1
ATOM 4477 O O . ASP D 1 105 ? -28.592 -8.625 17.993 1.00 30.46 105 ASP D O 1
ATOM 4482 N N . ASP D 1 106 ? -28.660 -7.584 15.997 1.00 23.02 106 ASP D N 1
ATOM 4483 C CA . ASP D 1 106 ? -28.116 -6.336 16.520 1.00 20.37 106 ASP D CA 1
ATOM 4484 C C . ASP D 1 106 ? -29.291 -5.452 16.933 1.00 24.28 106 ASP D C 1
ATOM 4485 O O . ASP D 1 106 ? -29.519 -4.360 16.426 1.00 30.65 106 ASP D O 1
ATOM 4490 N N . ASN D 1 107 ? -30.065 -5.975 17.875 1.00 28.39 107 ASN D N 1
ATOM 4491 C CA . ASN D 1 107 ? -31.278 -5.314 18.359 1.00 30.13 107 ASN D CA 1
ATOM 4492 C C . ASN D 1 107 ? -31.204 -5.150 19.877 1.00 29.71 107 ASN D C 1
ATOM 4493 O O . ASN D 1 107 ? -30.647 -6.043 20.534 1.00 25.43 107 ASN D O 1
ATOM 4498 N N . PRO D 1 108 ? -31.735 -4.073 20.446 1.00 26.85 108 PRO D N 1
ATOM 4499 C CA . PRO D 1 108 ? -31.526 -3.794 21.872 1.00 25.31 108 PRO D CA 1
ATOM 4500 C C . PRO D 1 108 ? -32.222 -4.766 22.828 1.00 25.60 108 PRO D C 1
ATOM 4501 O O . PRO D 1 108 ? -31.929 -4.779 24.027 1.00 31.68 108 PRO D O 1
ATOM 4505 N N . PHE D 1 109 ? -33.142 -5.550 22.290 1.00 23.49 109 PHE D N 1
ATOM 4506 C CA . PHE D 1 109 ? -33.937 -6.486 23.066 1.00 14.11 109 PHE D CA 1
ATOM 4507 C C . PHE D 1 109 ? -33.463 -7.918 22.851 1.00 18.65 109 PHE D C 1
ATOM 4508 O O . PHE D 1 109 ? -34.136 -8.884 23.197 1.00 25.69 109 PHE D O 1
ATOM 4516 N N . PHE D 1 110 ? -32.289 -8.078 22.255 1.00 25.29 110 PHE D N 1
ATOM 4517 C CA . PHE D 1 110 ? -31.776 -9.424 22.049 1.00 23.92 110 PHE D CA 1
ATOM 4518 C C . PHE D 1 110 ? -30.896 -9.867 23.211 1.00 25.38 110 PHE D C 1
ATOM 4519 O O . PHE D 1 110 ? -29.942 -9.173 23.563 1.00 23.80 110 PHE D O 1
ATOM 4527 N N . ASP D 1 111 ? -31.192 -11.035 23.783 1.00 29.06 111 ASP D N 1
ATOM 4528 C CA . ASP D 1 111 ? -30.419 -11.508 24.923 1.00 21.25 111 ASP D CA 1
ATOM 4529 C C . ASP D 1 111 ? -29.130 -12.194 24.483 1.00 17.60 111 ASP D C 1
ATOM 4530 O O . ASP D 1 111 ? -29.019 -13.412 24.413 1.00 22.33 111 ASP D O 1
ATOM 4535 N N . LEU D 1 112 ? -28.146 -11.343 24.234 1.00 21.11 112 LEU D N 1
ATOM 4536 C CA . LEU D 1 112 ? -26.809 -11.808 23.916 1.00 23.62 112 LEU D CA 1
ATOM 4537 C C . LEU D 1 112 ? -26.103 -12.347 25.154 1.00 26.10 112 LEU D C 1
ATOM 4538 O O . LEU D 1 112 ? -25.280 -13.256 25.050 1.00 23.00 112 LEU D O 1
ATOM 4543 N N . SER D 1 113 ? -26.429 -11.769 26.299 1.00 27.80 113 SER D N 1
ATOM 4544 C CA . SER D 1 113 ? -25.810 -12.043 27.588 1.00 26.95 113 SER D CA 1
ATOM 4545 C C . SER D 1 113 ? -25.675 -13.532 27.865 1.00 20.73 113 SER D C 1
ATOM 4546 O O . SER D 1 113 ? -24.727 -13.968 28.513 1.00 35.49 113 SER D O 1
ATOM 4549 N N . VAL D 1 114 ? -26.607 -14.315 27.358 1.00 26.16 114 VAL D N 1
ATOM 4550 C CA . VAL D 1 114 ? -26.586 -15.771 27.522 1.00 28.49 114 VAL D CA 1
ATOM 4551 C C . VAL D 1 114 ? -25.376 -16.342 26.792 1.00 30.35 114 VAL D C 1
ATOM 4552 O O . VAL D 1 114 ? -24.918 -17.454 27.082 1.00 34.63 114 VAL D O 1
ATOM 4556 N N . TYR D 1 115 ? -24.828 -15.590 25.840 1.00 34.79 115 TYR D N 1
ATOM 4557 C CA . TYR D 1 115 ? -23.669 -16.064 25.087 1.00 29.49 115 TYR D CA 1
ATOM 4558 C C . TYR D 1 115 ? -22.353 -15.634 25.713 1.00 25.59 115 TYR D C 1
ATOM 4559 O O . TYR D 1 115 ? -21.312 -16.232 25.450 1.00 31.95 115 TYR D O 1
ATOM 4568 N N . PHE D 1 116 ? -22.426 -14.612 26.544 1.00 26.74 116 PHE D N 1
ATOM 4569 C CA . PHE D 1 116 ? -21.304 -14.067 27.289 1.00 28.13 116 PHE D CA 1
ATOM 4570 C C . PHE D 1 116 ? -20.451 -15.173 27.890 1.00 32.47 116 PHE D C 1
ATOM 4571 O O . PHE D 1 116 ? -19.240 -15.232 27.688 1.00 36.24 116 PHE D O 1
ATOM 4579 N N . LEU D 1 117 ? -21.093 -16.078 28.628 1.00 36.78 117 LEU D N 1
ATOM 4580 C CA . LEU D 1 117 ? -20.338 -17.179 29.231 1.00 34.77 117 LEU D CA 1
ATOM 4581 C C . LEU D 1 117 ? -19.915 -18.212 28.195 1.00 29.57 117 LEU D C 1
ATOM 4582 O O . LEU D 1 117 ? -18.719 -18.528 28.157 1.00 36.86 117 LEU D O 1
ATOM 4587 N N . PRO D 1 118 ? -20.819 -18.749 27.383 1.00 31.06 118 PRO D N 1
ATOM 4588 C CA . PRO D 1 118 ? -20.412 -19.750 26.384 1.00 31.33 118 PRO D CA 1
ATOM 4589 C C . PRO D 1 118 ? -19.254 -19.299 25.504 1.00 25.30 118 PRO D C 1
ATOM 4590 O O . PRO D 1 118 ? -18.384 -20.125 25.208 1.00 31.86 118 PRO D O 1
ATOM 4594 N N . VAL D 1 119 ? -19.224 -18.033 25.088 1.00 20.27 119 VAL D N 1
ATOM 4595 C CA . VAL D 1 119 ? -18.178 -17.643 24.135 1.00 23.33 119 VAL D CA 1
ATOM 4596 C C . VAL D 1 119 ? -16.870 -17.290 24.827 1.00 31.70 119 VAL D C 1
ATOM 4597 O O . VAL D 1 119 ? -15.792 -17.503 24.272 1.00 51.27 119 VAL D O 1
ATOM 4601 N N . ALA D 1 120 ? -16.948 -16.742 26.035 1.00 34.70 120 ALA D N 1
ATOM 4602 C CA . ALA D 1 120 ? -15.763 -16.290 26.757 1.00 30.27 120 ALA D CA 1
ATOM 4603 C C . ALA D 1 120 ? -14.851 -17.457 27.107 1.00 33.31 120 ALA D C 1
ATOM 4604 O O . ALA D 1 120 ? -13.625 -17.357 27.041 1.00 36.60 120 ALA D O 1
ATOM 4606 N N . ARG D 1 121 ? -15.489 -18.567 27.482 1.00 31.02 121 ARG D N 1
ATOM 4607 C CA . ARG D 1 121 ? -14.769 -19.818 27.663 1.00 30.31 121 ARG D CA 1
ATOM 4608 C C . ARG D 1 121 ? -14.158 -20.236 26.325 1.00 36.28 121 ARG D C 1
ATOM 4609 O O . ARG D 1 121 ? -12.943 -20.403 26.241 1.00 46.36 121 ARG D O 1
ATOM 4617 N N . TYR D 1 122 ? -15.020 -20.383 25.325 1.00 37.32 122 TYR D N 1
ATOM 4618 C CA . TYR D 1 122 ? -14.619 -20.765 23.981 1.00 32.50 122 TYR D CA 1
ATOM 4619 C C . TYR D 1 122 ? -13.391 -19.988 23.515 1.00 30.86 122 TYR D C 1
ATOM 4620 O O . TYR D 1 122 ? -12.431 -20.540 22.978 1.00 37.50 122 TYR D O 1
ATOM 4629 N N . ILE D 1 123 ? -13.419 -18.679 23.754 1.00 30.35 123 ILE D N 1
ATOM 4630 C CA . ILE D 1 123 ? -12.235 -17.876 23.475 1.00 27.82 123 ILE D CA 1
ATOM 4631 C C . ILE D 1 123 ? -11.139 -18.183 24.479 1.00 32.25 123 ILE D C 1
ATOM 4632 O O . ILE D 1 123 ? -9.970 -18.317 24.100 1.00 34.67 123 ILE D O 1
ATOM 4637 N N . ARG D 1 124 ? -11.482 -18.300 25.766 1.00 39.84 124 ARG D N 1
ATOM 4638 C CA . ARG D 1 124 ? -10.441 -18.566 26.754 1.00 36.55 124 ARG D CA 1
ATOM 4639 C C . ARG D 1 124 ? -9.700 -19.862 26.417 1.00 33.11 124 ARG D C 1
ATOM 4640 O O . ARG D 1 124 ? -8.476 -19.917 26.518 1.00 35.40 124 ARG D O 1
ATOM 4648 N N . ALA D 1 125 ? -10.495 -20.852 26.020 1.00 29.40 125 ALA D N 1
ATOM 4649 C CA . ALA D 1 125 ? -9.981 -22.175 25.701 1.00 30.91 125 ALA D CA 1
ATOM 4650 C C . ALA D 1 125 ? -9.245 -22.144 24.367 1.00 32.19 125 ALA D C 1
ATOM 4651 O O . ALA D 1 125 ? -8.124 -22.634 24.243 1.00 41.10 125 ALA D O 1
ATOM 4653 N N . ALA D 1 126 ? -9.898 -21.540 23.379 1.00 32.21 126 ALA D N 1
ATOM 4654 C CA . ALA D 1 126 ? -9.323 -21.324 22.067 1.00 29.16 126 ALA D CA 1
ATOM 4655 C C . ALA D 1 126 ? -7.894 -20.793 22.149 1.00 28.64 126 ALA D C 1
ATOM 4656 O O . ALA D 1 126 ? -6.990 -21.200 21.434 1.00 31.99 126 ALA D O 1
ATOM 4658 N N . LEU D 1 127 ? -7.725 -19.840 23.063 1.00 30.04 127 LEU D N 1
ATOM 4659 C CA . LEU D 1 127 ? -6.446 -19.143 23.134 1.00 34.25 127 LEU D CA 1
ATOM 4660 C C . LEU D 1 127 ? -5.467 -19.957 23.967 1.00 39.69 127 LEU D C 1
ATOM 4661 O O . LEU D 1 127 ? -4.249 -19.831 23.801 1.00 54.75 127 LEU D O 1
ATOM 4666 N N . SER D 1 128 ? -5.978 -20.802 24.854 1.00 44.54 128 SER D N 1
ATOM 4667 C CA . SER D 1 128 ? -5.168 -21.595 25.777 1.00 47.77 128 SER D CA 1
ATOM 4668 C C . SER D 1 128 ? -4.188 -22.515 25.051 1.00 49.77 128 SER D C 1
ATOM 4669 O O . SER D 1 128 ? -3.208 -22.995 25.615 1.00 40.26 128 SER D O 1
ATOM 4672 N N . VAL D 1 129 ? -4.466 -22.766 23.780 1.00 51.95 129 VAL D N 1
ATOM 4673 C CA . VAL D 1 129 ? -3.532 -23.428 22.885 1.00 51.93 129 VAL D CA 1
ATOM 4674 C C . VAL D 1 129 ? -2.450 -22.425 22.489 1.00 48.84 129 VAL D C 1
ATOM 4675 O O . VAL D 1 129 ? -2.815 -21.272 22.239 1.00 51.09 129 VAL D O 1
ATOM 4679 N N . PRO D 1 130 ? -1.188 -22.827 22.457 1.00 50.80 130 PRO D N 1
ATOM 4680 C CA . PRO D 1 130 ? -0.079 -21.929 22.115 1.00 54.17 130 PRO D CA 1
ATOM 4681 C C . PRO D 1 130 ? -0.376 -21.052 20.896 1.00 57.60 130 PRO D C 1
ATOM 4682 O O . PRO D 1 130 ? -0.170 -19.840 20.938 1.00 46.27 130 PRO D O 1
ATOM 4686 N N . GLN D 1 131 ? -0.860 -21.682 19.831 1.00 63.94 131 GLN D N 1
ATOM 4687 C CA . GLN D 1 131 ? -1.155 -20.992 18.585 1.00 67.39 131 GLN D CA 1
ATOM 4688 C C . GLN D 1 131 ? -2.548 -20.373 18.564 1.00 62.83 131 GLN D C 1
ATOM 4689 O O . GLN D 1 131 ? -2.904 -19.718 17.578 1.00 60.96 131 GLN D O 1
ATOM 4691 N N . GLY D 1 132 ? -3.327 -20.573 19.617 1.00 55.75 132 GLY D N 1
ATOM 4692 C CA . GLY D 1 132 ? -4.684 -20.086 19.739 1.00 47.57 132 GLY D CA 1
ATOM 4693 C C . GLY D 1 132 ? -4.874 -18.657 19.264 1.00 43.40 132 GLY D C 1
ATOM 4694 O O . GLY D 1 132 ? -4.363 -17.733 19.897 1.00 48.33 132 GLY D O 1
ATOM 4695 N N . ARG D 1 133 ? -5.600 -18.505 18.163 1.00 41.13 133 ARG D N 1
ATOM 4696 C CA . ARG D 1 133 ? -5.860 -17.237 17.500 1.00 42.56 133 ARG D CA 1
ATOM 4697 C C . ARG D 1 133 ? -7.286 -17.219 16.955 1.00 40.25 133 ARG D C 1
ATOM 4698 O O . ARG D 1 133 ? -7.635 -17.939 16.026 1.00 47.72 133 ARG D O 1
ATOM 4706 N N . VAL D 1 134 ? -8.118 -16.382 17.548 1.00 39.26 134 VAL D N 1
ATOM 4707 C CA . VAL D 1 134 ? -9.549 -16.334 17.337 1.00 28.34 134 VAL D CA 1
ATOM 4708 C C . VAL D 1 134 ? -9.992 -15.093 16.589 1.00 26.23 134 VAL D C 1
ATOM 4709 O O . VAL D 1 134 ? -9.531 -13.987 16.911 1.00 30.81 134 VAL D O 1
ATOM 4713 N N . LEU D 1 135 ? -10.902 -15.221 15.620 1.00 25.67 135 LEU D N 1
ATOM 4714 C CA . LEU D 1 135 ? -11.578 -14.013 15.162 1.00 29.68 135 LEU D CA 1
ATOM 4715 C C . LEU D 1 135 ? -13.047 -14.084 15.598 1.00 23.60 135 LEU D C 1
ATOM 4716 O O . LEU D 1 135 ? -13.698 -15.110 15.452 1.00 26.51 135 LEU D O 1
ATOM 4721 N N . VAL D 1 136 ? -13.521 -12.965 16.118 1.00 25.15 136 VAL D N 1
ATOM 4722 C CA . VAL D 1 136 ? -14.915 -12.812 16.482 1.00 26.03 136 VAL D CA 1
ATOM 4723 C C . VAL D 1 136 ? -15.501 -11.710 15.611 1.00 27.15 136 VAL D C 1
ATOM 4724 O O . VAL D 1 136 ? -14.987 -10.591 15.584 1.00 30.88 136 VAL D O 1
ATOM 4728 N N . HIS D 1 137 ? -16.573 -12.042 14.901 1.00 25.32 137 HIS D N 1
ATOM 4729 C CA . HIS D 1 137 ? -17.101 -11.021 14.003 1.00 20.93 137 HIS D CA 1
ATOM 4730 C C . HIS D 1 137 ? -18.613 -10.989 14.018 1.00 13.03 137 HIS D C 1
ATOM 4731 O O . HIS D 1 137 ? -19.264 -11.931 14.449 1.00 16.36 137 HIS D O 1
ATOM 4738 N N . CYS D 1 138 ? -19.155 -9.888 13.530 1.00 19.20 138 CYS D N 1
ATOM 4739 C CA . CYS D 1 138 ? -20.590 -9.817 13.235 1.00 31.90 138 CYS D CA 1
ATOM 4740 C C . CYS D 1 138 ? -20.720 -9.229 11.827 1.00 34.66 138 CYS D C 1
ATOM 4741 O O . CYS D 1 138 ? -20.034 -9.717 10.917 1.00 30.47 138 CYS D O 1
ATOM 4744 N N . ALA D 1 139 ? -21.546 -8.205 11.620 1.00 32.60 139 ALA D N 1
ATOM 4745 C CA . ALA D 1 139 ? -21.570 -7.640 10.268 1.00 33.03 139 ALA D CA 1
ATOM 4746 C C . ALA D 1 139 ? -20.543 -6.522 10.175 1.00 26.77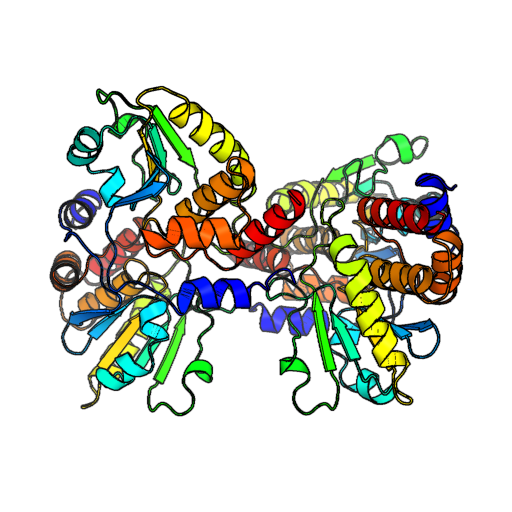 139 ALA D C 1
ATOM 4747 O O . ALA D 1 139 ? -19.813 -6.428 9.193 1.00 31.15 139 ALA D O 1
ATOM 4749 N N . MET D 1 140 ? -20.465 -5.676 11.198 1.00 30.64 140 MET D N 1
ATOM 4750 C CA . MET D 1 140 ? -19.527 -4.559 11.143 1.00 28.60 140 MET D CA 1
ATOM 4751 C C . MET D 1 140 ? -18.366 -4.689 12.114 1.00 23.04 140 MET D C 1
ATOM 4752 O O . MET D 1 140 ? -17.408 -3.916 12.029 1.00 30.11 140 MET D O 1
ATOM 4757 N N . GLY D 1 141 ? -18.433 -5.650 13.017 1.00 27.51 141 GLY D N 1
ATOM 4758 C CA . GLY D 1 141 ? -17.446 -5.884 14.045 1.00 27.97 141 GLY D CA 1
ATOM 4759 C C . GLY D 1 141 ? -17.407 -4.851 15.147 1.00 26.55 141 GLY D C 1
ATOM 4760 O O . GLY D 1 141 ? -16.375 -4.687 15.799 1.00 25.59 141 GLY D O 1
ATOM 4761 N N . VAL D 1 142 ? -18.491 -4.119 15.396 1.00 26.06 142 VAL D N 1
ATOM 4762 C CA . VAL D 1 142 ? -18.467 -3.049 16.375 1.00 27.09 142 VAL D CA 1
ATOM 4763 C C . VAL D 1 142 ? -19.558 -3.148 17.435 1.00 29.32 142 VAL D C 1
ATOM 4764 O O . VAL D 1 142 ? -19.452 -2.424 18.435 1.00 28.93 142 VAL D O 1
ATOM 4768 N N . SER D 1 143 ? -20.580 -3.984 17.254 1.00 29.10 143 SER D N 1
ATOM 4769 C CA . SER D 1 143 ? -21.636 -4.051 18.277 1.00 23.24 143 SER D CA 1
ATOM 4770 C C . SER D 1 143 ? -21.782 -5.457 18.853 1.00 23.59 143 SER D C 1
ATOM 4771 O O . SER D 1 143 ? -21.409 -5.757 19.985 1.00 37.80 143 SER D O 1
ATOM 4774 N N . ARG D 1 144 ? -22.368 -6.335 18.056 1.00 23.95 144 ARG D N 1
ATOM 4775 C CA . ARG D 1 144 ? -22.645 -7.706 18.450 1.00 23.40 144 ARG D CA 1
ATOM 4776 C C . ARG D 1 144 ? -21.414 -8.452 18.933 1.00 25.04 144 ARG D C 1
ATOM 4777 O O . ARG D 1 144 ? -21.423 -9.127 19.954 1.00 28.42 144 ARG D O 1
ATOM 4785 N N . SER D 1 145 ? -20.336 -8.343 18.170 1.00 28.89 145 SER D N 1
ATOM 4786 C CA . SER D 1 145 ? -19.145 -9.129 18.468 1.00 28.31 145 SER D CA 1
ATOM 4787 C C . SER D 1 145 ? -18.251 -8.417 19.474 1.00 21.71 145 SER D C 1
ATOM 4788 O O . SER D 1 145 ? -17.529 -9.052 20.238 1.00 24.61 145 SER D O 1
ATOM 4791 N N . ALA D 1 146 ? -18.313 -7.094 19.434 1.00 17.76 146 ALA D N 1
ATOM 4792 C CA . ALA D 1 146 ? -17.621 -6.227 20.369 1.00 18.93 146 ALA D CA 1
ATOM 4793 C C . ALA D 1 146 ? -17.988 -6.607 21.803 1.00 23.03 146 ALA D C 1
ATOM 4794 O O . ALA D 1 146 ? -17.130 -6.775 22.665 1.00 38.46 146 ALA D O 1
ATOM 4796 N N . THR D 1 147 ? -19.290 -6.735 21.978 1.00 19.88 147 THR D N 1
ATOM 4797 C CA . THR D 1 147 ? -19.911 -7.070 23.245 1.00 19.19 147 THR D CA 1
ATOM 4798 C C . THR D 1 147 ? -19.406 -8.409 23.762 1.00 27.80 147 THR D C 1
ATOM 4799 O O . THR D 1 147 ? -19.013 -8.549 24.924 1.00 35.22 147 THR D O 1
ATOM 4803 N N . LEU D 1 148 ? -19.396 -9.402 22.876 1.00 30.70 148 LEU D N 1
ATOM 4804 C CA . LEU D 1 148 ? -18.891 -10.719 23.258 1.00 30.56 148 LEU D CA 1
ATOM 4805 C C . LEU D 1 148 ? -17.432 -10.641 23.699 1.00 29.38 148 LEU D C 1
ATOM 4806 O O . LEU D 1 148 ? -16.967 -11.387 24.553 1.00 36.90 148 LEU D O 1
ATOM 4811 N N . VAL D 1 149 ? -16.717 -9.719 23.059 1.00 31.16 149 VAL D N 1
ATOM 4812 C CA . VAL D 1 149 ? -15.279 -9.611 23.288 1.00 29.13 149 VAL D CA 1
ATOM 4813 C C . VAL D 1 149 ? -15.068 -8.862 24.595 1.00 28.54 149 VAL D C 1
ATOM 4814 O O . VAL D 1 149 ? -14.190 -9.207 25.384 1.00 32.69 149 VAL D O 1
ATOM 4818 N N . LEU D 1 150 ? -15.909 -7.848 24.815 1.00 25.57 150 LEU D N 1
ATOM 4819 C CA . LEU D 1 150 ? -15.810 -7.139 26.095 1.00 23.86 150 LEU D CA 1
ATOM 4820 C C . LEU D 1 150 ? -16.016 -8.152 27.222 1.00 28.94 150 LEU D C 1
ATOM 4821 O O . LEU D 1 150 ? -15.085 -8.366 28.003 1.00 38.28 150 LEU D O 1
ATOM 4826 N N . ALA D 1 151 ? -17.186 -8.774 27.286 1.00 25.18 151 ALA D N 1
ATOM 4827 C CA . ALA D 1 151 ? -17.495 -9.763 28.305 1.00 23.73 151 ALA D CA 1
ATOM 4828 C C . ALA D 1 151 ? -16.382 -10.779 28.521 1.00 34.51 151 ALA D C 1
ATOM 4829 O O . ALA D 1 151 ? -16.102 -11.177 29.658 1.00 43.03 151 ALA D O 1
ATOM 4831 N N . PHE D 1 152 ? -15.721 -11.198 27.444 1.00 38.32 152 PHE D N 1
ATOM 4832 C CA . PHE D 1 152 ? -14.644 -12.171 27.575 1.00 34.86 152 PHE D CA 1
ATOM 4833 C C . PHE D 1 152 ? -13.571 -11.671 28.549 1.00 32.62 152 PHE D C 1
ATOM 4834 O O . PHE D 1 152 ? -13.057 -12.429 29.371 1.00 21.61 152 PHE D O 1
ATOM 4842 N N . LEU D 1 153 ? -13.256 -10.394 28.374 1.00 27.38 153 LEU D N 1
ATOM 4843 C CA . LEU D 1 153 ? -12.178 -9.739 29.092 1.00 27.71 153 LEU D CA 1
ATOM 4844 C C . LEU D 1 153 ? -12.573 -9.420 30.529 1.00 30.75 153 LEU D C 1
ATOM 4845 O O . LEU D 1 153 ? -11.754 -9.558 31.439 1.00 34.25 153 LEU D O 1
ATOM 4850 N N . MET D 1 154 ? -13.812 -8.993 30.721 1.00 30.56 154 MET D N 1
ATOM 4851 C CA . MET D 1 154 ? -14.379 -8.742 32.048 1.00 24.68 154 MET D CA 1
ATOM 4852 C C . MET D 1 154 ? -14.261 -10.022 32.871 1.00 27.03 154 MET D C 1
ATOM 4853 O O . MET D 1 154 ? -13.671 -10.062 33.948 1.00 43.67 154 MET D O 1
ATOM 4858 N N . ILE D 1 155 ? -14.812 -11.088 32.306 1.00 30.50 155 ILE D N 1
ATOM 4859 C CA . ILE D 1 155 ? -14.815 -12.408 32.893 1.00 28.48 155 ILE D CA 1
ATOM 4860 C C . ILE D 1 155 ? -13.441 -13.041 33.053 1.00 33.57 155 ILE D C 1
ATOM 4861 O O . ILE D 1 155 ? -13.194 -13.644 34.102 1.00 47.81 155 ILE D O 1
ATOM 4866 N N . TYR D 1 156 ? -12.560 -12.945 32.065 1.00 32.35 156 TYR D N 1
ATOM 4867 C CA . TYR D 1 156 ? -11.293 -13.674 32.165 1.00 28.26 156 TYR D CA 1
ATOM 4868 C C . TYR D 1 156 ? -10.073 -12.770 32.220 1.00 28.10 156 TYR D C 1
ATOM 4869 O O . TYR D 1 156 ? -8.929 -13.215 32.360 1.00 31.69 156 TYR D O 1
ATOM 4878 N N . GLU D 1 157 ? -10.254 -11.457 32.113 1.00 29.36 157 GLU D N 1
ATOM 4879 C CA . GLU D 1 157 ? -9.079 -10.585 32.152 1.00 33.68 157 GLU D CA 1
ATOM 4880 C C . GLU D 1 157 ? -9.159 -9.596 33.309 1.00 33.20 157 GLU D C 1
ATOM 4881 O O . GLU D 1 157 ? -8.487 -8.564 33.326 1.00 37.20 157 GLU D O 1
ATOM 4887 N N . ASN D 1 158 ? -10.011 -9.919 34.273 1.00 38.07 158 ASN D N 1
ATOM 4888 C CA . ASN D 1 158 ? -10.213 -9.122 35.465 1.00 42.40 158 ASN D CA 1
ATOM 4889 C C . ASN D 1 158 ? -10.382 -7.638 35.165 1.00 38.78 158 ASN D C 1
ATOM 4890 O O . ASN D 1 158 ? -9.880 -6.777 35.886 1.00 34.52 158 ASN D O 1
ATOM 4895 N N . MET D 1 159 ? -11.095 -7.356 34.076 1.00 39.09 159 MET D N 1
ATOM 4896 C CA . MET D 1 159 ? -11.389 -5.958 33.782 1.00 28.21 159 MET D CA 1
ATOM 4897 C C . MET D 1 159 ? -12.866 -5.679 34.062 1.00 28.20 159 MET D C 1
ATOM 4898 O O . MET D 1 159 ? -13.716 -6.556 34.121 1.00 34.81 159 MET D O 1
ATOM 4903 N N . THR D 1 160 ? -13.125 -4.389 34.213 1.00 32.06 160 THR D N 1
ATOM 4904 C CA . THR D 1 160 ? -14.483 -3.889 34.306 1.00 35.80 160 THR D CA 1
ATOM 4905 C C . THR D 1 160 ? -14.907 -3.409 32.921 1.00 35.56 160 THR D C 1
ATOM 4906 O O . THR D 1 160 ? -14.086 -3.348 32.005 1.00 37.57 160 THR D O 1
ATOM 4910 N N . LEU D 1 161 ? -16.178 -3.076 32.802 1.00 34.85 161 LEU D N 1
ATOM 4911 C CA . LEU D 1 161 ? -16.783 -2.546 31.598 1.00 32.35 161 LEU D CA 1
ATOM 4912 C C . LEU D 1 161 ? -16.037 -1.352 31.016 1.00 32.22 161 LEU D C 1
ATOM 4913 O O . LEU D 1 161 ? -15.757 -1.303 29.822 1.00 34.69 161 LEU D O 1
ATOM 4918 N N . VAL D 1 162 ? -15.720 -0.390 31.881 1.00 30.07 162 VAL D N 1
ATOM 4919 C CA . VAL D 1 162 ? -14.991 0.799 31.449 1.00 28.30 162 VAL D CA 1
ATOM 4920 C C . VAL D 1 162 ? -13.583 0.437 31.007 1.00 27.26 162 VAL D C 1
ATOM 4921 O O . VAL D 1 162 ? -13.041 1.000 30.055 1.00 34.08 162 VAL D O 1
ATOM 4925 N N . GLU D 1 163 ? -12.975 -0.511 31.688 1.00 29.70 163 GLU D N 1
ATOM 4926 C CA . GLU D 1 163 ? -11.642 -1.001 31.390 1.00 34.27 163 GLU D CA 1
ATOM 4927 C C . GLU D 1 163 ? -11.646 -1.859 30.133 1.00 34.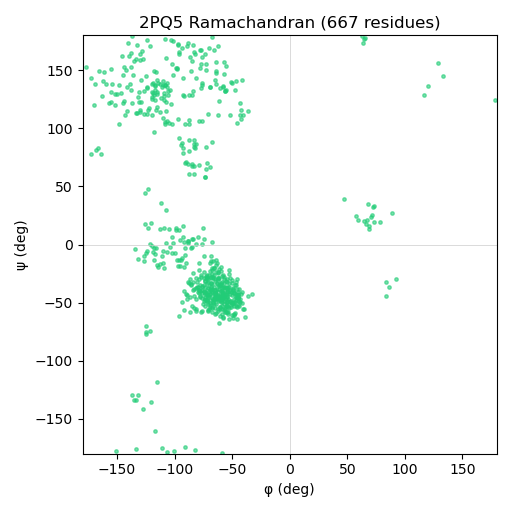08 163 GLU D C 1
ATOM 4928 O O . GLU D 1 163 ? -10.761 -1.765 29.279 1.00 29.87 163 GLU D O 1
ATOM 4934 N N . ALA D 1 164 ? -12.665 -2.708 30.048 1.00 35.23 164 ALA D N 1
ATOM 4935 C CA . ALA D 1 164 ? -12.877 -3.523 28.856 1.00 26.33 164 ALA D CA 1
ATOM 4936 C C . ALA D 1 164 ? -12.937 -2.625 27.625 1.00 21.60 164 ALA D C 1
ATOM 4937 O O . ALA D 1 164 ? -12.233 -2.847 26.645 1.00 28.85 164 ALA D O 1
ATOM 4939 N N . ILE D 1 165 ? -13.798 -1.616 27.732 1.00 21.95 165 ILE D N 1
ATOM 4940 C CA . ILE D 1 165 ? -14.085 -0.725 26.609 1.00 22.17 165 ILE D CA 1
ATOM 4941 C C . ILE D 1 165 ? -12.829 -0.021 26.130 1.00 28.05 165 ILE D C 1
ATOM 4942 O O . ILE D 1 165 ? -12.517 0.001 24.942 1.00 34.75 165 ILE D O 1
ATOM 4947 N N . GLN D 1 166 ? -12.069 0.564 27.041 1.00 35.41 166 GLN D N 1
ATOM 4948 C CA . GLN D 1 166 ? -10.878 1.305 26.650 1.00 34.12 166 GLN D CA 1
ATOM 4949 C C . GLN D 1 166 ? -9.837 0.417 25.999 1.00 34.19 166 GLN D C 1
ATOM 4950 O O . GLN D 1 166 ? -9.105 0.864 25.123 1.00 45.08 166 GLN D O 1
ATOM 4956 N N . THR D 1 167 ? -9.784 -0.828 26.446 1.00 39.51 167 THR D N 1
ATOM 4957 C CA . THR D 1 167 ? -8.880 -1.818 25.867 1.00 43.38 167 THR D CA 1
ATOM 4958 C C . THR D 1 167 ? -9.140 -1.979 24.372 1.00 42.22 167 THR D C 1
ATOM 4959 O O . THR D 1 167 ? -8.287 -1.704 23.532 1.00 36.92 167 THR D O 1
ATOM 4963 N N . VAL D 1 168 ? -10.347 -2.435 24.054 1.00 42.93 168 VAL D N 1
ATOM 4964 C CA . VAL D 1 168 ? -10.742 -2.701 22.680 1.00 35.68 168 VAL D CA 1
ATOM 4965 C C . VAL D 1 168 ? -10.705 -1.440 21.824 1.00 30.29 168 VAL D C 1
ATOM 4966 O O . VAL D 1 168 ? -10.219 -1.457 20.698 1.00 33.63 168 VAL D O 1
ATOM 4970 N N . GLN D 1 169 ? -11.226 -0.355 22.375 1.00 30.69 169 GLN D N 1
ATOM 4971 C CA . GLN D 1 169 ? -11.397 0.895 21.654 1.00 37.53 169 GLN D CA 1
ATOM 4972 C C . GLN D 1 169 ? -10.079 1.632 21.448 1.00 36.65 169 GLN D C 1
ATOM 4973 O O . GLN D 1 169 ? -10.062 2.744 20.910 1.00 34.84 169 GLN D O 1
ATOM 4979 N N . ALA D 1 170 ? -8.981 1.014 21.857 1.00 39.08 170 ALA D N 1
ATOM 4980 C CA . ALA D 1 170 ? -7.652 1.514 21.528 1.00 40.09 170 ALA D CA 1
ATOM 4981 C C . ALA D 1 170 ? -7.181 0.889 20.211 1.00 44.45 170 ALA D C 1
ATOM 4982 O O . ALA D 1 170 ? -6.242 1.369 19.582 1.00 47.86 170 ALA D O 1
ATOM 4984 N N . HIS D 1 171 ? -7.859 -0.186 19.813 1.00 44.43 171 HIS D N 1
ATOM 4985 C CA . HIS D 1 171 ? -7.492 -0.899 18.600 1.00 44.41 171 HIS D CA 1
ATOM 4986 C C . HIS D 1 171 ? -8.648 -1.011 17.613 1.00 41.36 171 HIS D C 1
ATOM 4987 O O . HIS D 1 171 ? -8.441 -1.510 16.503 1.00 49.27 171 HIS D O 1
ATOM 4994 N N . ARG D 1 172 ? -9.846 -0.573 17.974 1.00 35.40 172 ARG D N 1
ATOM 4995 C CA . ARG D 1 172 ? -10.991 -0.637 17.077 1.00 27.91 172 ARG D CA 1
ATOM 4996 C C . ARG D 1 172 ? -12.167 0.139 17.650 1.00 36.36 172 ARG D C 1
ATOM 4997 O O . ARG D 1 172 ? -12.648 -0.153 18.743 1.00 45.59 172 ARG D O 1
ATOM 5005 N N . ASN D 1 173 ? -12.637 1.151 16.921 1.00 42.49 173 ASN D N 1
ATOM 5006 C CA . ASN D 1 173 ? -13.775 1.912 17.446 1.00 39.08 173 ASN D CA 1
ATOM 5007 C C . ASN D 1 173 ? -14.950 0.953 17.584 1.00 42.43 173 ASN D C 1
ATOM 5008 O O . ASN D 1 173 ? -15.356 0.304 16.620 1.00 55.95 173 ASN D O 1
ATOM 5013 N N . ILE D 1 174 ? -15.497 0.850 18.790 1.00 39.40 174 ILE D N 1
ATOM 5014 C CA . ILE D 1 174 ? -16.581 -0.116 18.964 1.00 28.75 174 ILE D CA 1
ATOM 5015 C C . ILE D 1 174 ? -17.773 0.580 19.590 1.00 23.20 174 ILE D C 1
ATOM 5016 O O . ILE D 1 174 ? -17.637 1.643 20.193 1.00 28.52 174 ILE D O 1
ATOM 5021 N N . CYS D 1 175 ? -18.950 -0.026 19.428 1.00 21.23 175 CYS D N 1
ATOM 5022 C CA . CYS D 1 175 ? -20.106 0.699 19.953 1.00 28.12 175 CYS D CA 1
ATOM 5023 C C . CYS D 1 175 ? -21.327 -0.192 20.085 1.00 29.05 175 CYS D C 1
ATOM 5024 O O . CYS D 1 175 ? -22.253 -0.152 19.279 1.00 40.24 175 CYS D O 1
ATOM 5027 N N . PRO D 1 176 ? -21.322 -0.988 21.145 1.00 27.59 176 PRO D N 1
ATOM 5028 C CA . PRO D 1 176 ? -22.438 -1.915 21.378 1.00 30.31 176 PRO D CA 1
ATOM 5029 C C . PRO D 1 176 ? -23.741 -1.132 21.441 1.00 24.69 176 PRO D C 1
ATOM 5030 O O . PRO D 1 176 ? -23.732 0.076 21.692 1.00 29.37 176 PRO D O 1
ATOM 5034 N N . ASN D 1 177 ? -24.872 -1.789 21.185 1.00 21.92 177 ASN D N 1
ATOM 5035 C CA . ASN D 1 177 ? -26.104 -0.993 21.294 1.00 23.97 177 ASN D CA 1
ATOM 5036 C C . ASN D 1 177 ? -26.526 -0.950 22.764 1.00 27.67 177 ASN D C 1
ATOM 5037 O O . ASN D 1 177 ? -26.023 -1.717 23.577 1.00 34.82 177 ASN D O 1
ATOM 5042 N N . SER D 1 178 ? -27.426 -0.042 23.080 1.00 29.92 178 SER D N 1
ATOM 5043 C CA . SER D 1 178 ? -27.890 0.316 24.402 1.00 31.49 178 SER D CA 1
ATOM 5044 C C . SER D 1 178 ? -28.283 -0.877 25.263 1.00 30.03 178 SER D C 1
ATOM 5045 O O . SER D 1 178 ? -28.046 -0.888 26.471 1.00 40.96 178 SER D O 1
ATOM 5048 N N . GLY D 1 179 ? -28.896 -1.867 24.635 1.00 27.43 179 GLY D N 1
ATOM 5049 C CA . GLY D 1 179 ? -29.353 -3.079 25.287 1.00 23.23 179 GLY D CA 1
ATOM 5050 C C . GLY D 1 179 ? -28.195 -3.984 25.679 1.00 25.22 179 GLY D C 1
ATOM 5051 O O . GLY D 1 179 ? -28.250 -4.588 26.752 1.00 30.72 179 GLY D O 1
ATOM 5052 N N . PHE D 1 180 ? -27.222 -4.032 24.782 1.00 23.47 180 PHE D N 1
ATOM 5053 C CA . PHE D 1 180 ? -26.028 -4.851 24.862 1.00 20.74 180 PHE D CA 1
ATOM 5054 C C . PHE D 1 180 ? -25.086 -4.309 25.934 1.00 20.16 180 PHE D C 1
ATOM 5055 O O . PHE D 1 180 ? -24.371 -5.060 26.592 1.00 30.16 180 PHE D O 1
ATOM 5063 N N . LEU D 1 181 ? -25.097 -2.999 26.083 1.00 16.64 181 LEU D N 1
ATOM 5064 C CA . LEU D 1 181 ? -24.429 -2.243 27.118 1.00 23.69 181 LEU D CA 1
ATOM 5065 C C . LEU D 1 181 ? -25.106 -2.465 28.473 1.00 22.74 181 LEU D C 1
ATOM 5066 O O . LEU D 1 181 ? -24.494 -2.860 29.455 1.00 35.48 181 LEU D O 1
ATOM 5071 N N . ARG D 1 182 ? -26.398 -2.195 28.503 1.00 22.69 182 ARG D N 1
ATOM 5072 C CA . ARG D 1 182 ? -27.320 -2.487 29.580 1.00 26.25 182 ARG D CA 1
ATOM 5073 C C . ARG D 1 182 ? -27.175 -3.924 30.083 1.00 28.81 182 ARG D C 1
ATOM 5074 O O . ARG D 1 182 ? -27.349 -4.151 31.277 1.00 43.50 182 ARG D O 1
ATOM 5082 N N . GLN D 1 183 ? -26.876 -4.839 29.174 1.00 28.67 183 GLN D N 1
ATOM 5083 C CA . GLN D 1 183 ? -26.703 -6.256 29.396 1.00 23.54 183 GLN D CA 1
ATOM 5084 C C . GLN D 1 183 ? -25.375 -6.529 30.105 1.00 24.55 183 GLN D C 1
ATOM 5085 O O . GLN D 1 183 ? -25.248 -7.489 30.865 1.00 24.49 183 GLN D O 1
ATOM 5091 N N . LEU D 1 184 ? -24.443 -5.649 29.780 1.00 22.91 184 LEU D N 1
ATOM 5092 C CA . LEU D 1 184 ? -23.047 -5.703 30.144 1.00 25.93 184 LEU D CA 1
ATOM 5093 C C . LEU D 1 184 ? -22.830 -5.126 31.541 1.00 28.54 184 LEU D C 1
ATOM 5094 O O . LEU D 1 184 ? -22.027 -5.612 32.333 1.00 33.59 184 LEU D O 1
ATOM 5099 N N . GLN D 1 185 ? -23.572 -4.066 31.822 1.00 28.50 185 GLN D N 1
ATOM 5100 C CA . GLN D 1 185 ? -23.570 -3.432 33.139 1.00 30.97 185 GLN D CA 1
ATOM 5101 C C . GLN D 1 185 ? -23.899 -4.477 34.203 1.00 25.59 185 GLN D C 1
ATOM 5102 O O . GLN D 1 185 ? -23.245 -4.658 35.217 1.00 40.88 185 GLN D O 1
ATOM 5108 N N . VAL D 1 186 ? -24.967 -5.198 33.909 1.00 17.89 186 VAL D N 1
ATOM 5109 C CA . VAL D 1 186 ? -25.419 -6.275 34.774 1.00 22.08 186 VAL D CA 1
ATOM 5110 C C . VAL D 1 186 ? -24.287 -7.250 35.042 1.00 27.28 186 VAL D C 1
ATOM 5111 O O . VAL D 1 186 ? -24.149 -7.778 36.144 1.00 40.49 186 VAL D O 1
ATOM 5115 N N . LEU D 1 187 ? -23.482 -7.449 34.000 1.00 28.47 187 LEU D N 1
ATOM 5116 C CA . LEU D 1 187 ? -22.338 -8.341 34.105 1.00 23.34 187 LEU D CA 1
ATOM 5117 C C . LEU D 1 187 ? -21.254 -7.654 34.924 1.00 19.12 187 LEU D C 1
ATOM 5118 O O . LEU D 1 187 ? -20.586 -8.268 35.754 1.00 30.22 187 LEU D O 1
ATOM 5123 N N . ASP D 1 188 ? -21.117 -6.357 34.634 1.00 18.16 188 ASP D N 1
ATOM 5124 C CA . ASP D 1 188 ? -20.064 -5.600 35.294 1.00 26.58 188 ASP D CA 1
ATOM 5125 C C . ASP D 1 188 ? -20.289 -5.619 36.810 1.00 39.46 188 ASP D C 1
ATOM 5126 O O . ASP D 1 188 ? -19.364 -5.630 37.617 1.00 38.57 188 ASP D O 1
ATOM 5131 N N . ASN D 1 189 ? -21.580 -5.620 37.103 1.00 39.45 189 ASN D N 1
ATOM 5132 C CA . ASN D 1 189 ? -22.129 -5.552 38.440 1.00 36.14 189 ASN D CA 1
ATOM 5133 C C . ASN D 1 189 ? -21.994 -6.867 39.184 1.00 28.85 189 ASN D C 1
ATOM 5134 O O . ASN D 1 189 ? -21.485 -6.892 40.307 1.00 46.17 189 ASN D O 1
ATOM 5139 N N . ARG D 1 190 ? -22.415 -7.987 38.594 1.00 24.24 190 ARG D N 1
ATOM 5140 C CA . ARG D 1 190 ? -22.246 -9.221 39.369 1.00 30.34 190 ARG D CA 1
ATOM 5141 C C . ARG D 1 190 ? -20.754 -9.492 39.575 1.00 38.77 190 ARG D C 1
ATOM 5142 O O . ARG D 1 190 ? -20.294 -9.897 40.639 1.00 46.61 190 ARG D O 1
ATOM 5150 N N . LEU D 1 191 ? -19.992 -9.265 38.506 1.00 44.17 191 LEU D N 1
ATOM 5151 C CA . LEU D 1 191 ? -18.556 -9.480 38.593 1.00 49.31 191 LEU D CA 1
ATOM 5152 C C . LEU D 1 191 ? -17.878 -8.496 39.532 1.00 51.20 191 LEU D C 1
ATOM 5153 O O . LEU D 1 191 ? -16.734 -8.694 39.927 1.00 47.27 191 LEU D O 1
ATOM 5158 N N . GLY D 1 192 ? -18.598 -7.431 39.886 1.00 52.23 192 GLY D N 1
ATOM 5159 C CA . GLY D 1 192 ? -18.047 -6.529 40.902 1.00 52.71 192 GLY D CA 1
ATOM 5160 C C . GLY D 1 192 ? -18.084 -7.318 42.217 1.00 54.69 192 GLY D C 1
ATOM 5161 O O . GLY D 1 192 ? -17.084 -7.457 42.909 1.00 68.46 192 GLY D O 1
ATOM 5162 N N . ARG D 1 193 ? -19.282 -7.819 42.458 1.00 49.63 193 ARG D N 1
ATOM 5163 C CA . ARG D 1 193 ? -19.686 -8.600 43.609 1.00 43.18 193 ARG D CA 1
ATOM 5164 C C . ARG D 1 193 ? -19.605 -10.094 43.343 1.00 49.14 193 ARG D C 1
ATOM 5165 O O . ARG D 1 193 ? -18.850 -10.597 42.515 1.00 47.79 193 ARG D O 1
#

CATH classification: 3.90.190.10

InterPro domains:
  IPR000340 Dual specificity phosphatase, catalytic domain [PF00782] (53-186)
  IPR000387 Tyrosine-specific protein phosphatases domain [PS50056] (114-172)
  IPR016130 Protein-tyrosine phosphatase, active site [PS00383] (136-146)
  IPR020405 Atypical dual specificity phosphatase, subfamily A [PR01909] (47-58)
  IPR020405 Atypical dual specificity phosphatase, subfamily A [PR01909] (67-76)
  IPR020405 Atypical dual specificity phosphatase, subfamily A [PR01909] (99-110)
  IPR020405 Atypical dual specificity phosphatase, subfamily A [PR01909] (119-128)
  IPR020405 Atypical dual specificity phosphatase, subfamily A [PTHR45682] (16-194)
  IPR020422 Dual specificity protein phosphatase domain [PS50054] (45-193)
  IPR020422 Dual specificity protein phosphatase domain [SM00195] (45-190)
  IPR029021 Protein-tyrosine phosphatase-like [G3DSA:3.90.190.10] (25-197)
  IPR029021 Protein-tyrosine phosphatase-like [SSF52799] (40-191)

Nearest PDB structures (foldseek):
  2pq5-assembly2_B  TM=1.001E+00  e=3.603E-30  Homo sapiens
  2gwo-assembly2_B  TM=9.999E-01  e=2.841E-30  Homo sapiens
  2y96-assembly1_A-2  TM=8.985E-01  e=1.196E-19  Homo sapiens
  5gtj-assembly2_C  TM=8.849E-01  e=2.166E-19  Homo sapiens
  8to0-assembly1_Fx  TM=9.441E-01  e=1.383E-17  Mus musculus

Solvent-accessible surface area: 27502 Å² total; per-residue (Å²): 175,48,90,55,68,49,1,76,175,30,2,100,82,36,40,66,74,53,15,68,12,21,25,89,2,63,92,40,0,20,0,0,6,12,45,3,0,57,29,81,86,69,4,71,144,54,38,11,30,30,0,0,0,0,0,8,14,36,2,41,12,74,8,21,70,110,43,6,80,87,56,114,29,114,53,52,24,0,27,0,22,54,40,14,101,8,49,0,41,68,25,8,74,54,0,0,120,54,0,114,62,3,43,85,64,142,68,2,9,0,0,0,0,5,36,35,0,13,8,18,0,0,0,1,0,0,0,6,0,4,38,58,66,139,31,53,0,48,80,0,0,94,36,0,22,69,111,6,14,2,57,2,22,28,12,0,0,40,24,0,38,85,18,24,102,173,78,72,121,140,53,90,64,61,44,2,65,166,51,2,82,98,43,44,66,74,54,10,65,17,26,22,80,4,66,96,32,0,16,0,0,5,15,54,0,0,87,34,106,76,37,2,70,134,55,39,10,29,27,0,0,0,0,1,10,27,67,24,51,11,84,6,16,50,175,52,6,88,90,53,112,24,105,46,60,32,3,121,0,32,55,46,17,158,42,82,0,37,89,66,5,73,52,0,0,123,61,0,123,65,3,36,88,69,140,62,7,32,0,0,0,0,4,40,35,0,10,10,20,0,0,0,0,0,0,0,4,0,9,38,58,62,147,28,65,0,48,76,0,0,79,42,0,33,75,108,10,13,3,51,3,22,17,15,0,0,37,22,0,34,86,25,22,69,182,95,98,145,58,49,56,11,66,48,1,70,170,44,3,28,85,68,46,61,70,56,9,70,12,21,22,82,2,66,89,42,0,26,0,0,5,18,45,5,0,52,30,98,78,72,1,77,126,56,37,9,30,17,0,0,0,0,1,9,17,109,108,48,8,81,3,9,45,156,43,4,72,85,49,108,27,110,63,57,31,4,126,0,58,56,24,6,27,45,49,0,42,83,59,6,64,58,0,0,136,54,0,120,59,3,38,90,58,136,77,4,9,0,0,0,0,4,40,34,0,6,9,16,0,0,0,0,0,0,0,7,0,7,42,60,67,100,27,63,2,48,77,0,1,107,31,0,46,74,92,9,17,2,55,4,24,8,0,0,1,8,6,0,17,35,21,35,28,134,82,97,173,34,71,40,50,50,0,87,163,37,3,77,87,51,41,60,77,45,14,60,9,19,19,71,0,60,91,32,0,9,0,0,9,20,43,0,0,94,22,82,78,58,1,75,139,42,34,11,37,28,1,0,0,0,0,12,19,150,106,45,22,70,5,17,66,186,49,5,62,86,50,114,34,109,61,52,32,0,123,0,48,58,31,6,14,43,75,0,40,81,60,7,90,53,0,0,127,60,0,96,52,8,37,88,78,142,70,3,66,0,0,0,0,3,39,32,0,7,7,10,0,0,0,0,0,0,0,4,0,6,46,56,57,148,33,61,0,49,86,0,0,84,33,0,30,76,85,9,11,2,54,4,22,18,2,0,5,75,28,0,37,82,18,25,104,154,70,69,122

Secondary structure (DSSP, 8-state):
---HHHHHHHHHHS--S-EESEEEEETTEEEE-HHHHH-HHHHHHHT--EEEETB-STTS---HHHHTTTSS-EEEE-B----TTS-GGGGHHHHHHHHHHHHTSTT--EEEE-SSSSSHHHHHHHHHHHHHS---HHHHHHHHTTTS-----HHHHHHHHHHHHHHH-/---HHHHHHHHHHS--S-B-SEEEEETTEEEE-HHHHH-HHHHHHHT--EEEETT-STTS---TTGGGTTSS-EEEE------TTS--HHHHHHHHHHHHHHHTSTT--EEEE-SSSSSHHHHHHHHHHHHHS---HHHHHHHHTTSS-----HHHHHHHHHHHHHT-/-PPPHHHHHHHHHTS--S-B-SEEEEETTEEEE-HHHHH-HHHHHHTT--EEEETB-STTS---HHHHHTTSS-EEEE-B----TTS--TTTHHHHHHHHHHHHHSTT--EEEE-SSSSSHHHHHHHHHHHHHS---HHHHHHHHTTTS-----HHHHHHHHHHHHHT-/---HHHHHHHHHTS--SEE-SEEEEETTEEEE-HHHHH-HHHHHHHT--EEEETB-STTS---HHHHTTTS-SEEEE-B--SSTT---HHHHHHHHHHHHHHHHSTT--EEEE-SSSSSHHHHHHHHHHHHHS---HHHHHHHHTTTS-----HHHHHHHHHHHHHTT-

Organism: Homo sapiens (NCBI:txid9606)

Foldseek 3Di:
DDDLVVVQCVLPVQDDPDFDQKWDLDVLEMQGALVVVLVLPVCVVSLAAEEEEQCDDPVGSPCPPVVCPPPNHYYHYHNWDLDLPTQLLVVQPVLLVVLVVQVVDPSRRYYFYYHGRAARSLLSQLSSCVVPVVDANSRSCVSRSVIGNHGHDSSSSVSRVVSSVVSVD/DDDLVVVVCLQPVDADDDFDQWWCLDVLEIFGALVCVLPPVVCVVSLEAEEEEQCDDPVFSPCPCVVVPPHNHYYHYHNFDLDLVTDLLVVLPVLLVVLCVQLVDVSRRYYYYYHGRAARRLLSQLSSCVVPVVDANSCSCVSRRVGGRHDHPSSSVVSSVVVSVVVD/DQDDLVRVVCLQPVDADPDFDQWWDLDVLEMFGALVVVLPLPVCVVVLAAEEEEAADDPPTSPCPVVSCPVPRHYYHYHNFDQDLPTPLLVCLVVVLVVQCVQVVVPSRRYYFYYHGRAARRLLSQLSSCVVPVVDANVRSCVRRRVIGRHDHDSNSSVSSSVVSVVVD/DDDPVVLVCLQPVDADPDFDQWWCLDVLEIQGALVVVLPLPVCVVSPAAEEEEQCDDPVTSPCPPVNNPPPRHYYHYHNDDLDLPTQLLVCLVVVLVVQVVQVVPVSRHYYYYYHGRAARRLLSQLSSCVVPVVDANSRSSVSNRVIGRHDHDPNSVVSRVVVSVVSVD

GO terms:
  GO:0016791 phosphatase activity (F, IDA)
  GO:0016311 dephosphorylation (P, IDA)
  GO:0008138 protein tyrosine/serine/threonine phosphatase activity (F, TAS)
  GO:0051321 meiotic cell cycle (P, TAS)
  GO:0006470 protein dephosphorylation (P, TAS)
  GO:0007283 spermatogenesis (P, TAS)
  GO:0005515 protein binding (F, IPI)